Protein AF-A0A0R3QZP6-F1 (afdb_monomer_lite)

Structure (mmCIF, N/CA/C/O backb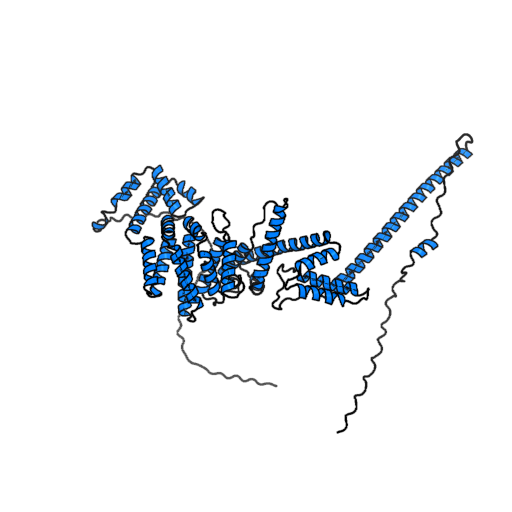one):
data_AF-A0A0R3QZP6-F1
#
_entry.id   AF-A0A0R3QZP6-F1
#
loop_
_atom_site.group_PDB
_atom_site.id
_atom_site.type_symbol
_atom_site.label_atom_id
_atom_site.label_alt_id
_atom_site.label_comp_id
_atom_site.label_asym_id
_atom_site.label_entity_id
_atom_site.label_seq_id
_atom_site.pdbx_PDB_ins_code
_atom_site.Cartn_x
_atom_site.Cartn_y
_atom_site.Cartn_z
_atom_site.occupancy
_atom_site.B_iso_or_equiv
_atom_site.auth_seq_id
_atom_site.auth_comp_id
_atom_site.auth_asym_id
_atom_site.auth_atom_id
_atom_site.pdbx_PDB_model_num
ATOM 1 N N . MET A 1 1 ? 33.557 25.376 50.948 1.00 34.31 1 MET A N 1
ATOM 2 C CA . MET A 1 1 ? 35.032 25.431 51.026 1.00 34.31 1 MET A CA 1
ATOM 3 C C . MET A 1 1 ? 35.586 25.469 49.612 1.00 34.31 1 MET A C 1
ATOM 5 O O . MET A 1 1 ? 35.130 24.710 48.771 1.00 34.31 1 MET A O 1
ATOM 9 N N . PHE A 1 2 ? 36.474 26.428 49.367 1.00 27.20 2 PHE A N 1
ATOM 10 C CA . PHE A 1 2 ? 37.116 26.767 48.096 1.00 27.20 2 PHE A CA 1
ATOM 11 C C . PHE A 1 2 ? 38.020 25.652 47.544 1.00 27.20 2 PHE A C 1
ATOM 13 O O . PHE A 1 2 ? 38.581 24.888 48.324 1.00 27.20 2 PHE A O 1
ATOM 20 N N . GLY A 1 3 ? 38.259 25.637 46.224 1.00 26.80 3 GLY A N 1
ATOM 21 C CA . GLY A 1 3 ? 39.314 24.797 45.644 1.00 26.80 3 GLY A CA 1
ATOM 22 C C . GLY A 1 3 ? 39.452 24.812 44.119 1.00 26.80 3 GLY A C 1
ATOM 23 O O . GLY A 1 3 ? 39.225 23.799 43.473 1.00 26.80 3 GLY A O 1
ATOM 24 N N . SER A 1 4 ? 39.868 25.943 43.546 1.00 28.66 4 SER A N 1
ATOM 25 C CA . SER A 1 4 ? 40.378 26.057 42.170 1.00 28.66 4 SER A CA 1
ATOM 26 C C . SER A 1 4 ? 41.678 25.266 41.957 1.00 28.66 4 SER A C 1
ATOM 28 O O . SER A 1 4 ? 42.548 25.304 42.825 1.00 28.66 4 SER A O 1
ATOM 30 N N . LYS A 1 5 ? 41.907 24.722 40.750 1.00 29.38 5 LYS A N 1
ATOM 31 C CA . LYS A 1 5 ? 43.252 24.659 40.138 1.00 29.38 5 LYS A CA 1
ATOM 32 C C . LYS A 1 5 ? 43.189 24.546 38.608 1.00 29.38 5 LYS A C 1
ATOM 34 O O . LYS A 1 5 ? 42.718 23.564 38.051 1.00 29.38 5 LYS A O 1
ATOM 39 N N . LYS A 1 6 ? 43.700 25.593 37.954 1.00 28.53 6 LYS A N 1
ATOM 40 C CA . LYS A 1 6 ? 44.124 25.641 36.547 1.00 28.53 6 LYS A CA 1
ATOM 41 C C . LYS A 1 6 ? 45.501 24.983 36.420 1.00 28.53 6 LYS A C 1
ATOM 43 O O . LYS A 1 6 ? 46.329 25.202 37.299 1.00 28.53 6 LYS A O 1
ATOM 48 N N . TYR A 1 7 ? 45.791 24.353 35.281 1.00 25.72 7 TYR A N 1
ATOM 49 C CA . TYR A 1 7 ? 47.141 24.345 34.709 1.00 25.72 7 TYR A CA 1
ATOM 50 C C . TYR A 1 7 ? 47.093 24.492 33.182 1.00 25.72 7 TYR A C 1
ATOM 52 O O . TYR A 1 7 ? 46.210 23.967 32.512 1.00 25.72 7 TYR A O 1
ATOM 60 N N . LYS A 1 8 ? 48.041 25.292 32.687 1.00 27.09 8 LYS A N 1
ATOM 61 C CA . LYS A 1 8 ? 48.315 25.720 31.308 1.00 27.09 8 LYS A CA 1
ATOM 62 C C . LYS A 1 8 ? 49.618 25.055 30.832 1.00 27.09 8 LYS A C 1
ATOM 64 O O . LYS A 1 8 ? 50.545 24.950 31.628 1.00 27.09 8 LYS A O 1
ATOM 69 N N . GLY A 1 9 ? 49.727 24.819 29.524 1.00 26.36 9 GLY A N 1
ATOM 70 C CA . GLY A 1 9 ? 50.958 24.821 28.703 1.00 26.36 9 GLY A CA 1
ATOM 71 C C . GLY A 1 9 ? 50.521 24.810 27.225 1.00 26.36 9 GLY A C 1
ATOM 72 O O . GLY A 1 9 ? 49.732 23.941 26.879 1.00 26.36 9 GLY A O 1
ATOM 73 N N . LYS A 1 10 ? 50.668 25.884 26.419 1.00 29.45 10 LYS A N 1
ATOM 74 C CA . LYS A 1 10 ? 51.858 26.405 25.684 1.00 29.45 10 LYS A CA 1
ATOM 75 C C . LYS A 1 10 ? 52.558 25.329 24.844 1.00 29.45 10 LYS A C 1
ATOM 77 O O . LYS A 1 10 ? 52.843 24.278 25.391 1.00 29.45 10 LYS A O 1
ATOM 82 N N . ASP A 1 11 ? 53.029 25.528 23.614 1.00 27.95 11 ASP A N 1
ATOM 83 C CA . ASP A 1 11 ? 52.878 26.488 22.494 1.00 27.95 11 ASP A CA 1
ATOM 84 C C . ASP A 1 11 ? 53.859 25.966 21.408 1.00 27.95 11 ASP A C 1
ATOM 86 O O . ASP A 1 11 ? 54.932 25.495 21.784 1.00 27.95 11 ASP A O 1
ATOM 90 N N . SER A 1 12 ? 53.542 26.063 20.105 1.00 26.70 12 SER A N 1
ATOM 91 C CA . SER A 1 12 ? 54.462 26.292 18.945 1.00 26.70 12 SER A CA 1
ATOM 92 C C . SER A 1 12 ? 53.836 25.787 17.630 1.00 26.70 12 SER A C 1
ATOM 94 O O . SER A 1 12 ? 53.660 24.595 17.430 1.00 26.70 12 SER A O 1
ATOM 96 N N . GLY A 1 13 ? 53.326 26.687 16.779 1.00 25.31 13 GLY A N 1
ATOM 97 C CA . GLY A 1 13 ? 53.945 27.071 15.492 1.00 25.31 13 GLY A CA 1
ATOM 98 C C . GLY A 1 13 ? 53.105 26.477 14.341 1.00 25.31 13 GLY A C 1
ATOM 99 O O . GLY A 1 13 ? 52.677 25.344 14.443 1.00 25.31 13 GLY A O 1
ATOM 100 N N . SER A 1 14 ? 52.735 27.130 13.241 1.00 25.39 14 SER A N 1
ATOM 101 C CA . SER A 1 14 ? 53.281 28.276 12.526 1.00 25.39 14 SER A CA 1
ATOM 102 C C . SER A 1 14 ? 52.168 28.906 11.666 1.00 25.39 14 SER A C 1
ATOM 104 O O . SER A 1 14 ? 51.394 28.202 11.021 1.00 25.39 14 SER A O 1
ATOM 106 N N . LEU A 1 15 ? 52.099 30.237 11.662 1.00 23.59 15 LEU A N 1
ATOM 107 C CA . LEU A 1 15 ? 51.257 31.060 10.794 1.00 23.59 15 LEU A CA 1
ATOM 108 C C . LEU A 1 15 ? 52.007 31.369 9.492 1.00 23.59 15 LEU A C 1
ATOM 110 O O . LEU A 1 15 ? 53.094 31.942 9.541 1.00 23.59 15 LEU A O 1
ATOM 114 N N . ARG A 1 16 ? 51.368 31.154 8.337 1.00 25.64 16 ARG A N 1
ATOM 115 C CA . ARG A 1 16 ? 51.497 32.073 7.195 1.00 25.64 16 ARG A CA 1
ATOM 116 C C . ARG A 1 16 ? 50.142 32.316 6.534 1.00 25.64 16 ARG A C 1
ATOM 118 O O . ARG A 1 16 ? 49.477 31.410 6.053 1.00 25.64 16 ARG A O 1
ATOM 125 N N . SER A 1 17 ? 49.785 33.593 6.580 1.00 23.53 17 SER A N 1
ATOM 126 C CA . SER A 1 17 ? 48.651 34.282 5.973 1.00 23.53 17 SER A CA 1
ATOM 127 C C . SER A 1 17 ? 48.695 34.229 4.444 1.00 23.53 17 SER A C 1
ATOM 129 O O . SER A 1 17 ? 49.782 34.396 3.901 1.00 23.53 17 SER A O 1
ATOM 131 N N . PHE A 1 18 ? 47.533 34.205 3.786 1.00 22.91 18 PHE A N 1
ATOM 132 C CA . PHE A 1 18 ? 47.163 35.228 2.796 1.00 22.91 18 PHE A CA 1
ATOM 133 C C . PHE A 1 18 ? 45.639 35.446 2.829 1.00 22.91 18 PHE A C 1
ATOM 135 O O . PHE A 1 18 ? 44.864 34.518 3.051 1.00 22.91 18 PHE A O 1
ATOM 142 N N . ARG A 1 19 ? 45.253 36.719 2.732 1.00 27.17 19 ARG A N 1
ATOM 143 C CA . ARG A 1 19 ? 43.917 37.304 2.951 1.00 27.17 19 ARG A CA 1
ATOM 144 C C . ARG A 1 19 ? 43.251 37.621 1.578 1.00 27.17 19 ARG A C 1
ATOM 146 O O . ARG A 1 19 ? 43.850 37.280 0.565 1.00 27.17 19 ARG A O 1
ATOM 153 N N . PRO A 1 20 ? 42.035 38.202 1.509 1.00 35.03 20 PRO A N 1
ATOM 154 C CA . PRO A 1 20 ? 40.915 37.673 0.727 1.00 35.03 20 PRO A CA 1
ATOM 155 C C . PRO A 1 20 ? 40.460 38.628 -0.392 1.00 35.03 20 PRO A C 1
ATOM 157 O O . PRO A 1 20 ? 40.911 39.767 -0.444 1.00 35.03 20 PRO A O 1
ATOM 160 N N . GLU A 1 21 ? 39.477 38.230 -1.201 1.00 23.48 21 GLU A N 1
ATOM 161 C CA . GLU A 1 21 ? 38.622 39.217 -1.866 1.00 23.48 21 GLU A CA 1
ATOM 162 C C . GLU A 1 21 ? 37.167 38.746 -2.022 1.00 23.48 21 GLU A C 1
ATOM 164 O O . GLU A 1 21 ? 36.876 37.588 -2.315 1.00 23.48 21 GLU A O 1
ATOM 169 N N . ASN A 1 22 ? 36.292 39.709 -1.720 1.00 25.53 22 ASN A N 1
ATOM 170 C CA . ASN A 1 22 ? 34.833 39.808 -1.814 1.00 25.53 22 ASN A CA 1
ATOM 171 C C . ASN A 1 22 ? 34.239 39.142 -3.076 1.00 25.53 22 ASN A C 1
ATOM 173 O O . ASN A 1 22 ? 34.867 39.133 -4.122 1.00 25.53 22 ASN A O 1
ATOM 177 N N . GLY A 1 23 ? 33.026 38.591 -3.115 1.00 24.03 23 GLY A N 1
ATOM 178 C CA . GLY A 1 23 ? 31.802 38.919 -2.392 1.00 24.03 23 GLY A CA 1
ATOM 179 C C . GLY A 1 23 ? 30.775 39.472 -3.387 1.00 24.03 23 GLY A C 1
ATOM 180 O O . GLY A 1 23 ? 30.945 40.593 -3.838 1.00 24.03 23 GLY A O 1
ATOM 181 N N . HIS A 1 24 ? 29.728 38.703 -3.717 1.00 24.88 24 HIS A N 1
ATOM 182 C CA . HIS A 1 24 ? 28.367 39.206 -3.961 1.00 24.88 24 HIS A CA 1
ATOM 183 C C . HIS A 1 24 ? 27.323 38.077 -4.014 1.00 24.88 24 HIS A C 1
ATOM 185 O O . HIS A 1 24 ? 27.633 36.905 -4.197 1.00 24.88 24 HIS A O 1
ATOM 191 N N . HIS A 1 25 ? 26.092 38.478 -3.712 1.00 24.86 25 HIS A N 1
ATOM 192 C CA . HIS A 1 25 ? 24.960 37.727 -3.175 1.00 24.86 25 HIS A CA 1
ATOM 193 C C . HIS A 1 25 ? 23.860 37.439 -4.223 1.00 24.86 25 HIS A C 1
ATOM 195 O O . HIS A 1 25 ? 23.794 38.112 -5.244 1.00 24.86 25 HIS A O 1
ATOM 201 N N . HIS A 1 26 ? 22.934 36.551 -3.815 1.00 24.72 26 HIS A N 1
ATOM 202 C CA . HIS A 1 26 ? 21.537 36.316 -4.260 1.00 24.72 26 HIS A CA 1
ATOM 203 C C . HIS A 1 26 ? 21.302 35.254 -5.353 1.00 24.72 26 HIS A C 1
ATOM 205 O O . HIS A 1 26 ? 21.914 35.288 -6.408 1.00 24.72 26 HIS A O 1
ATOM 211 N N . HIS A 1 27 ? 20.605 34.140 -5.068 1.00 23.78 27 HIS A N 1
ATOM 212 C CA . HIS A 1 27 ? 19.175 33.873 -4.755 1.00 23.78 27 HIS A CA 1
ATOM 213 C C . HIS A 1 27 ? 18.278 33.671 -5.998 1.00 23.78 27 HIS A C 1
ATOM 215 O O . HIS A 1 27 ? 18.070 34.588 -6.777 1.00 23.78 27 HIS A O 1
ATOM 221 N N . HIS A 1 28 ? 17.774 32.431 -6.110 1.00 24.98 28 HIS A N 1
ATOM 222 C CA . HIS A 1 28 ? 16.542 31.913 -6.737 1.00 24.98 28 HIS A CA 1
ATOM 223 C C . HIS A 1 28 ? 15.788 32.747 -7.798 1.00 24.98 28 HIS A C 1
ATOM 225 O O . HIS A 1 28 ? 15.274 33.811 -7.485 1.00 24.98 28 HIS A O 1
ATOM 231 N N . HIS A 1 29 ? 15.497 32.153 -8.968 1.00 22.78 29 HIS A N 1
ATOM 232 C CA . HIS A 1 29 ? 14.173 31.583 -9.312 1.00 22.78 29 HIS A CA 1
ATOM 233 C C . HIS A 1 29 ? 14.114 31.052 -10.764 1.00 22.78 29 HIS A C 1
ATOM 235 O O . HIS A 1 29 ? 14.872 31.464 -11.633 1.00 22.78 29 HIS A O 1
ATOM 241 N N . HIS A 1 30 ? 13.200 30.096 -10.967 1.00 28.44 30 HIS A N 1
ATOM 242 C CA . HIS A 1 30 ? 12.706 29.509 -12.222 1.00 28.44 30 HIS A CA 1
ATOM 243 C C . HIS A 1 30 ? 12.604 30.473 -13.421 1.00 28.44 30 HIS A C 1
ATOM 245 O O . HIS A 1 30 ? 12.300 31.641 -13.221 1.00 28.44 30 HIS A O 1
ATOM 251 N N . VAL A 1 31 ? 12.677 29.933 -14.651 1.00 23.27 31 VAL A N 1
ATOM 252 C CA . VAL A 1 31 ? 11.613 30.004 -15.688 1.00 23.27 31 VAL A CA 1
ATOM 253 C C . VAL A 1 31 ? 12.117 29.427 -17.028 1.00 23.27 31 VAL A C 1
ATOM 255 O O . VAL A 1 31 ? 13.236 29.673 -17.466 1.00 23.27 31 VAL A O 1
ATOM 258 N N . PHE A 1 32 ? 11.260 28.620 -17.657 1.00 27.39 32 PHE A N 1
ATOM 259 C CA . PHE A 1 32 ? 11.321 28.198 -19.058 1.00 27.39 32 PHE A CA 1
ATOM 260 C C . PHE A 1 32 ? 11.543 29.392 -20.002 1.00 27.39 32 PHE A C 1
ATOM 262 O O . PHE A 1 32 ? 10.737 30.314 -19.976 1.00 27.39 32 PHE A O 1
ATOM 269 N N . SER A 1 33 ? 12.520 29.339 -20.915 1.00 22.59 33 SER A N 1
ATOM 270 C CA . SER A 1 33 ? 12.425 30.111 -22.165 1.00 22.59 33 SER A CA 1
ATOM 271 C C . SER A 1 33 ? 13.360 29.606 -23.271 1.00 22.59 33 SER A C 1
ATOM 273 O O . SER A 1 33 ? 14.573 29.542 -23.103 1.00 22.59 33 SER A O 1
ATOM 275 N N . SER A 1 34 ? 12.743 29.302 -24.418 1.00 26.28 34 SER A N 1
ATOM 276 C CA . SER A 1 34 ? 13.192 29.594 -25.791 1.00 26.28 34 SER A CA 1
ATOM 277 C C . SER A 1 34 ? 14.659 29.327 -26.178 1.00 26.28 34 SER A C 1
ATOM 279 O O . SER A 1 34 ? 15.525 30.187 -26.012 1.00 26.28 34 SER A O 1
ATOM 281 N N . LEU A 1 35 ? 14.910 28.215 -26.874 1.00 24.52 35 LEU A N 1
ATOM 282 C CA . LEU A 1 35 ? 16.064 28.113 -27.773 1.00 24.52 35 LEU A CA 1
ATOM 283 C C . LEU A 1 35 ? 15.720 28.820 -29.091 1.00 24.52 35 LEU A C 1
ATOM 285 O O . LEU A 1 35 ? 15.067 28.260 -29.966 1.00 24.52 35 LEU A O 1
ATOM 289 N N . SER A 1 36 ? 16.136 30.083 -29.182 1.00 24.03 36 SER A N 1
ATOM 290 C CA . SER A 1 36 ? 16.210 30.840 -30.430 1.00 24.03 36 SER A CA 1
ATOM 291 C C . SER A 1 36 ? 17.465 30.416 -31.194 1.00 24.03 36 SER A C 1
ATOM 293 O O . SER A 1 36 ? 18.559 30.357 -30.627 1.00 24.03 36 SER A O 1
ATOM 295 N N . ILE A 1 37 ? 17.292 30.095 -32.474 1.00 27.80 37 ILE A N 1
ATOM 296 C CA . ILE A 1 37 ? 18.350 29.698 -33.402 1.00 27.80 37 ILE A CA 1
ATOM 297 C C . ILE A 1 37 ? 19.259 30.910 -33.639 1.00 27.80 37 ILE A C 1
ATOM 299 O O . ILE A 1 37 ? 18.845 31.896 -34.246 1.00 27.80 37 ILE A O 1
ATOM 303 N N . ARG A 1 38 ? 20.514 30.837 -33.181 1.00 26.84 38 ARG A N 1
ATOM 304 C CA . ARG A 1 38 ? 21.598 31.688 -33.687 1.00 26.84 38 ARG A CA 1
ATOM 305 C C . ARG A 1 38 ? 22.458 30.871 -34.643 1.00 26.84 38 ARG A C 1
ATOM 307 O O . ARG A 1 38 ? 23.078 29.886 -34.254 1.00 26.84 38 ARG A O 1
ATOM 314 N N . SER A 1 39 ? 22.450 31.324 -35.889 1.00 32.28 39 SER A N 1
ATOM 315 C CA . SER A 1 39 ? 23.326 30.959 -36.998 1.00 32.28 39 SER A CA 1
ATOM 316 C C . SER A 1 39 ? 24.803 30.886 -36.591 1.00 32.28 39 SER A C 1
ATOM 318 O O . SER A 1 39 ? 25.340 31.850 -36.042 1.00 32.28 39 SER A O 1
ATOM 320 N N . LEU A 1 40 ? 25.456 29.772 -36.926 1.00 25.16 40 LEU A N 1
ATOM 321 C CA . LEU A 1 40 ? 26.912 29.616 -36.951 1.00 25.16 40 LEU A CA 1
ATOM 322 C C . LEU A 1 40 ? 27.367 29.309 -38.393 1.00 25.16 40 LEU A C 1
ATOM 324 O O . LEU A 1 40 ? 26.567 28.788 -39.169 1.00 25.16 40 LEU A O 1
ATOM 328 N N . PRO A 1 41 ? 28.599 29.707 -38.759 1.00 27.20 41 PRO A N 1
ATOM 329 C CA . PRO A 1 41 ? 28.989 30.010 -40.133 1.00 27.20 41 PRO A CA 1
ATOM 330 C C . PRO A 1 41 ? 29.318 28.769 -40.965 1.00 27.20 41 PRO A C 1
ATOM 332 O O . PRO A 1 41 ? 29.798 27.763 -40.445 1.00 27.20 41 PRO A O 1
ATOM 335 N N . GLU A 1 42 ? 29.091 28.894 -42.272 1.00 32.34 42 GLU A N 1
ATOM 336 C CA . GLU A 1 42 ? 29.513 27.951 -43.305 1.00 32.34 42 GLU A CA 1
ATOM 337 C C . GLU A 1 42 ? 31.039 27.773 -43.276 1.00 32.34 42 GLU A C 1
ATOM 339 O O . GLU A 1 42 ? 31.796 28.729 -43.445 1.00 32.34 42 GLU A O 1
ATOM 344 N N . THR A 1 43 ? 31.494 26.538 -43.066 1.00 27.45 43 THR A N 1
ATOM 345 C CA . THR A 1 43 ? 32.868 26.118 -43.343 1.00 27.45 43 THR A CA 1
ATOM 346 C C . THR A 1 43 ? 32.855 24.997 -44.376 1.00 27.45 43 THR A C 1
ATOM 348 O O . THR A 1 43 ? 32.311 23.913 -44.153 1.00 27.45 43 THR A O 1
ATOM 351 N N . ASP A 1 44 ? 33.464 25.293 -45.524 1.00 28.95 44 ASP A N 1
ATOM 352 C CA . ASP A 1 44 ? 33.684 24.386 -46.647 1.00 28.95 44 ASP A CA 1
ATOM 353 C C . ASP A 1 44 ? 34.322 23.064 -46.197 1.00 28.95 44 ASP A C 1
ATOM 355 O O . ASP A 1 44 ? 35.415 23.029 -45.630 1.00 28.95 44 ASP A O 1
ATOM 359 N N . CYS A 1 45 ? 33.644 21.953 -46.488 1.00 28.69 45 CYS A N 1
ATOM 360 C CA . CYS A 1 45 ? 34.120 20.596 -46.225 1.00 28.69 45 CYS A CA 1
ATOM 361 C C . CYS A 1 45 ? 34.476 19.881 -47.535 1.00 28.69 45 CYS A C 1
ATOM 363 O O . CYS A 1 45 ? 33.783 18.962 -47.973 1.00 28.69 45 CYS A O 1
ATOM 365 N N . THR A 1 46 ? 35.592 20.258 -48.156 1.00 33.75 46 THR A N 1
ATOM 366 C CA . THR A 1 46 ? 36.263 19.422 -49.161 1.00 33.75 46 THR A CA 1
ATOM 367 C C . THR A 1 46 ? 37.405 18.649 -48.509 1.00 33.75 46 THR A C 1
ATOM 369 O O . THR A 1 46 ? 38.516 19.163 -48.425 1.00 33.75 46 THR A O 1
ATOM 372 N N . SER A 1 47 ? 37.110 17.432 -48.027 1.00 37.50 47 SER A N 1
ATOM 373 C CA . SER A 1 47 ? 37.976 16.226 -47.997 1.00 37.50 47 SER A CA 1
ATOM 374 C C . SER A 1 47 ? 37.686 15.321 -46.785 1.00 37.50 47 SER A C 1
ATOM 376 O O . SER A 1 47 ? 38.200 15.510 -45.689 1.00 37.50 47 SER A O 1
ATOM 378 N N . LEU A 1 48 ? 36.875 14.282 -46.999 1.00 32.41 48 LEU A N 1
ATOM 379 C CA . LEU A 1 48 ? 36.780 13.096 -46.137 1.00 32.41 48 LEU A CA 1
ATOM 380 C C . LEU A 1 48 ? 36.775 11.848 -47.045 1.00 32.41 48 LEU A C 1
ATOM 382 O O . LEU A 1 48 ? 36.258 11.934 -48.163 1.00 32.41 48 LEU A O 1
ATOM 386 N N . PRO A 1 49 ? 37.367 10.718 -46.611 1.00 31.12 49 PRO A N 1
ATOM 387 C CA . PRO A 1 49 ? 37.656 9.568 -47.469 1.00 31.12 49 PRO A CA 1
ATOM 388 C C . PRO A 1 49 ? 36.389 8.890 -48.020 1.00 31.12 49 PRO A C 1
ATOM 390 O O . PRO A 1 49 ? 35.382 8.727 -47.329 1.00 31.12 49 PRO A O 1
ATOM 393 N N . GLU A 1 50 ? 36.466 8.483 -49.290 1.00 36.06 50 GLU A N 1
ATOM 394 C CA . GLU A 1 50 ? 35.349 8.118 -50.179 1.00 36.06 50 GLU A CA 1
ATOM 395 C C . GLU A 1 50 ? 34.582 6.833 -49.817 1.00 36.06 50 GLU A C 1
ATOM 397 O O . GLU A 1 50 ? 33.536 6.558 -50.399 1.00 36.06 50 GLU A O 1
ATOM 402 N N . THR A 1 51 ? 35.008 6.064 -48.815 1.00 36.41 51 THR A N 1
ATOM 403 C CA . THR A 1 51 ? 34.347 4.800 -48.440 1.00 36.41 51 THR A CA 1
ATOM 404 C C . THR A 1 51 ? 33.134 4.954 -47.515 1.00 36.41 51 THR A C 1
ATOM 406 O O . THR A 1 51 ? 32.358 4.013 -47.395 1.00 36.41 51 THR A O 1
ATOM 409 N N . SER A 1 52 ? 32.900 6.129 -46.916 1.00 36.66 52 SER A N 1
ATOM 410 C CA . SER A 1 52 ? 31.702 6.394 -46.085 1.00 36.66 52 SER A CA 1
ATOM 411 C C . SER A 1 52 ? 30.554 7.072 -46.860 1.00 36.66 52 SER A C 1
ATOM 413 O O . SER A 1 52 ? 29.423 7.159 -46.384 1.00 36.66 52 SER A O 1
ATOM 415 N N . ARG A 1 53 ? 30.817 7.542 -48.089 1.00 32.75 53 ARG A N 1
ATOM 416 C CA . ARG A 1 53 ? 29.854 8.304 -48.905 1.00 32.75 53 ARG A CA 1
ATOM 417 C C . ARG A 1 53 ? 28.861 7.416 -49.667 1.00 32.75 53 ARG A C 1
ATOM 419 O O . ARG A 1 53 ? 27.750 7.853 -49.937 1.00 32.75 53 ARG A O 1
ATOM 426 N N . ALA A 1 54 ? 29.209 6.160 -49.948 1.00 35.38 54 ALA A N 1
ATOM 427 C CA . ALA A 1 54 ? 28.377 5.262 -50.759 1.00 35.38 54 ALA A CA 1
ATOM 428 C C . ALA A 1 54 ? 27.085 4.778 -50.060 1.00 35.38 54 ALA A C 1
ATOM 430 O O . ALA A 1 54 ? 26.141 4.378 -50.734 1.00 35.38 54 ALA A O 1
ATOM 431 N N . VAL A 1 55 ? 27.002 4.859 -48.725 1.00 45.06 55 VAL A N 1
ATOM 432 C CA . VAL A 1 55 ? 25.778 4.538 -47.955 1.00 45.06 55 VAL A CA 1
ATOM 433 C C . VAL A 1 55 ? 24.931 5.799 -47.687 1.00 45.06 55 VAL A C 1
ATOM 435 O O . VAL A 1 55 ? 23.799 5.705 -47.217 1.00 45.06 55 VAL A O 1
ATOM 438 N N . MET A 1 56 ? 25.445 7.001 -47.995 1.00 42.47 56 MET A N 1
ATOM 439 C CA . MET A 1 56 ? 24.780 8.273 -47.672 1.00 42.47 56 MET A CA 1
ATOM 440 C C . MET A 1 56 ? 23.581 8.615 -48.569 1.00 42.47 56 MET A C 1
ATOM 442 O O . MET A 1 56 ? 22.720 9.379 -48.136 1.00 42.47 56 MET A O 1
ATOM 446 N N . GLU A 1 57 ? 23.497 8.080 -49.786 1.00 44.62 57 GLU A N 1
ATOM 447 C CA . GLU A 1 57 ? 22.519 8.544 -50.781 1.00 44.62 57 GLU A CA 1
ATOM 448 C C . GLU A 1 57 ? 21.178 7.787 -50.857 1.00 44.62 57 GLU A C 1
ATOM 450 O O . GLU A 1 57 ? 20.185 8.436 -51.140 1.00 44.62 57 GLU A O 1
ATOM 455 N N . PRO A 1 58 ? 21.007 6.489 -50.565 1.00 49.03 58 PRO A N 1
ATOM 456 C CA . PRO A 1 58 ? 19.717 5.844 -50.860 1.00 49.03 58 PRO A CA 1
ATOM 457 C C . PRO A 1 58 ? 18.526 6.409 -50.050 1.00 49.03 58 PRO A C 1
ATOM 459 O O . PRO A 1 58 ? 17.479 6.735 -50.609 1.00 49.03 58 PRO A O 1
ATOM 462 N N . ASN A 1 59 ? 18.702 6.623 -48.740 1.00 52.31 59 ASN A N 1
ATOM 463 C CA . ASN A 1 59 ? 17.590 6.937 -47.825 1.00 52.31 59 ASN A CA 1
ATOM 464 C C . ASN A 1 59 ? 17.171 8.414 -47.815 1.00 52.31 59 ASN A C 1
ATOM 466 O O . ASN A 1 59 ? 15.995 8.725 -47.628 1.00 52.31 59 ASN A O 1
ATOM 470 N N . TYR A 1 60 ? 18.114 9.339 -48.029 1.00 51.62 60 TYR A N 1
ATOM 471 C CA . TYR A 1 60 ? 17.777 10.761 -48.169 1.00 51.62 60 TYR A CA 1
ATOM 472 C C . TYR A 1 60 ? 16.895 10.984 -49.408 1.00 51.62 60 TYR A C 1
ATOM 474 O O . TYR A 1 60 ? 15.946 11.767 -49.372 1.00 51.62 60 TYR A O 1
ATOM 482 N N . TYR A 1 61 ? 17.152 10.227 -50.478 1.00 52.56 61 TYR A N 1
ATOM 483 C CA . TYR A 1 61 ? 16.390 10.309 -51.717 1.00 52.56 61 TYR A CA 1
ATOM 484 C C . TYR A 1 61 ? 15.040 9.573 -51.630 1.00 52.56 61 TYR A C 1
ATOM 486 O O . TYR A 1 61 ? 14.089 10.008 -52.275 1.00 52.56 61 TYR A O 1
ATOM 494 N N . GLU A 1 62 ? 14.896 8.524 -50.812 1.00 61.66 62 GLU A N 1
ATOM 495 C CA . GLU A 1 62 ? 13.599 7.863 -50.578 1.00 61.66 62 GLU A CA 1
ATOM 496 C C . GLU A 1 62 ? 12.622 8.721 -49.762 1.00 61.66 62 GLU A C 1
ATOM 498 O O . GLU A 1 62 ? 11.456 8.837 -50.140 1.00 61.66 62 GLU A O 1
ATOM 503 N N . VAL A 1 63 ? 13.077 9.387 -48.693 1.00 66.38 63 VAL A N 1
ATOM 504 C CA . VAL A 1 63 ? 12.204 10.258 -47.875 1.00 66.38 63 VAL A CA 1
ATOM 505 C C . VAL A 1 63 ? 11.836 11.546 -48.615 1.00 66.38 63 VAL A C 1
ATOM 507 O O . VAL A 1 63 ? 10.699 12.009 -48.521 1.00 66.38 63 VAL A O 1
ATOM 510 N N . ASN A 1 64 ? 12.746 12.105 -49.417 1.00 67.00 64 ASN A N 1
ATOM 511 C CA . ASN A 1 64 ? 12.442 13.266 -50.261 1.00 67.00 64 ASN A CA 1
ATOM 512 C C . ASN A 1 64 ? 11.493 12.943 -51.425 1.00 67.00 64 ASN A C 1
ATOM 514 O O . ASN A 1 64 ? 10.859 13.849 -51.959 1.00 67.00 64 ASN A O 1
ATOM 518 N N . ARG A 1 65 ? 11.348 11.664 -51.799 1.00 74.88 65 ARG A N 1
ATOM 519 C CA . ARG A 1 65 ? 10.356 11.201 -52.785 1.00 74.88 65 ARG A CA 1
ATOM 520 C C . ARG A 1 65 ? 8.957 10.994 -52.203 1.00 74.88 65 ARG A C 1
ATOM 522 O O . ARG A 1 65 ? 8.012 10.855 -52.975 1.00 74.88 65 ARG A O 1
ATOM 529 N N . MET A 1 66 ? 8.810 10.967 -50.878 1.00 82.12 66 MET A N 1
ATOM 530 C CA . MET A 1 66 ? 7.504 10.833 -50.231 1.00 82.12 66 MET A CA 1
ATOM 531 C C . MET A 1 66 ? 6.678 12.109 -50.418 1.00 82.12 66 MET A C 1
ATOM 533 O O . MET A 1 66 ? 7.201 13.217 -50.268 1.00 82.12 66 MET A O 1
ATOM 537 N N . ASN A 1 67 ? 5.381 11.974 -50.694 1.00 86.38 67 ASN A N 1
ATOM 538 C CA . ASN A 1 67 ? 4.463 13.113 -50.630 1.00 86.38 67 ASN A CA 1
ATOM 539 C C . ASN A 1 67 ? 4.199 13.524 -49.165 1.00 86.38 67 ASN A C 1
ATOM 541 O O . ASN A 1 67 ? 4.580 12.816 -48.229 1.00 86.38 67 ASN A O 1
ATOM 545 N N . ASP A 1 68 ? 3.578 14.683 -48.948 1.00 85.25 68 ASP A N 1
ATOM 546 C CA . ASP A 1 68 ? 3.381 15.219 -47.594 1.00 85.25 68 ASP A CA 1
ATOM 547 C C . ASP A 1 68 ? 2.520 14.303 -46.710 1.00 85.25 68 ASP A C 1
ATOM 549 O O . ASP A 1 68 ? 2.806 14.153 -45.521 1.00 85.25 68 ASP A O 1
ATOM 553 N N . ASP A 1 69 ? 1.536 13.608 -47.286 1.00 85.69 69 ASP A N 1
ATOM 554 C CA . ASP A 1 69 ? 0.711 12.631 -46.567 1.00 85.69 69 ASP A CA 1
ATOM 555 C C . ASP A 1 69 ? 1.519 11.403 -46.123 1.00 85.69 69 ASP A C 1
ATOM 557 O O . ASP A 1 69 ? 1.390 10.944 -44.987 1.00 85.69 69 ASP A O 1
ATOM 561 N N . GLN A 1 70 ? 2.403 10.891 -46.982 1.00 86.88 70 GLN A N 1
ATOM 562 C CA . GLN A 1 70 ? 3.305 9.778 -46.675 1.00 86.88 70 GLN A CA 1
ATOM 563 C C . GLN A 1 70 ? 4.326 10.163 -45.603 1.00 86.88 70 GLN A C 1
ATOM 565 O O . GLN A 1 70 ? 4.589 9.366 -44.702 1.00 86.88 70 GLN A O 1
ATOM 570 N N . VAL A 1 71 ? 4.863 11.386 -45.651 1.00 85.94 71 VAL A N 1
ATOM 571 C CA . VAL A 1 71 ? 5.744 11.901 -44.594 1.00 85.94 71 VAL A CA 1
ATOM 572 C C . VAL A 1 71 ? 4.986 12.043 -43.287 1.00 85.94 71 VAL A C 1
ATOM 574 O O . VAL A 1 71 ? 5.494 11.613 -42.258 1.00 85.94 71 VAL A O 1
ATOM 577 N N . ASN A 1 72 ? 3.773 12.598 -43.304 1.00 87.81 72 ASN A N 1
ATOM 578 C CA . ASN A 1 72 ? 2.948 12.713 -42.104 1.00 87.81 72 ASN A CA 1
ATOM 579 C C . ASN A 1 72 ? 2.599 11.334 -41.523 1.00 87.81 72 ASN A C 1
ATOM 581 O O . ASN A 1 72 ? 2.642 11.171 -40.306 1.00 87.81 72 ASN A O 1
ATOM 585 N N . ALA A 1 73 ? 2.333 10.327 -42.359 1.00 86.75 73 ALA A N 1
ATOM 586 C CA . ALA A 1 73 ? 2.105 8.952 -41.917 1.00 86.75 73 ALA A CA 1
ATOM 587 C C . ALA A 1 73 ? 3.371 8.315 -41.313 1.00 86.75 73 ALA A C 1
ATOM 589 O O . ALA A 1 73 ? 3.317 7.755 -40.217 1.00 86.75 73 ALA A O 1
ATOM 590 N N . ALA A 1 74 ? 4.525 8.445 -41.976 1.00 84.69 74 ALA A N 1
ATOM 591 C CA . ALA A 1 74 ? 5.808 7.953 -41.469 1.00 84.69 74 ALA A CA 1
ATOM 592 C C . ALA A 1 74 ? 6.235 8.678 -40.182 1.00 84.69 74 ALA A C 1
ATOM 594 O O . ALA A 1 74 ? 6.792 8.072 -39.267 1.00 84.69 74 ALA A O 1
ATOM 595 N N . PHE A 1 75 ? 5.935 9.972 -40.087 1.00 87.88 75 PHE A N 1
ATOM 596 C CA . PHE A 1 75 ? 6.165 10.784 -38.903 1.00 87.88 75 PHE A CA 1
ATOM 597 C C . PHE A 1 75 ? 5.225 10.389 -37.757 1.00 87.88 75 PHE A C 1
ATOM 599 O O . PHE A 1 75 ? 5.681 10.233 -36.628 1.00 87.88 75 PHE A O 1
ATOM 606 N N . ALA A 1 76 ? 3.942 10.134 -38.034 1.00 85.56 76 ALA A N 1
ATOM 607 C CA . ALA A 1 76 ? 3.001 9.600 -37.051 1.00 85.56 76 ALA A CA 1
ATOM 608 C C . ALA A 1 76 ? 3.492 8.265 -36.477 1.00 85.56 76 ALA A C 1
ATOM 610 O O . ALA A 1 76 ? 3.469 8.066 -35.262 1.00 85.56 76 ALA A O 1
ATOM 611 N N . GLU A 1 77 ? 3.970 7.364 -37.338 1.00 85.88 77 GLU A N 1
ATOM 612 C CA . GLU A 1 77 ? 4.529 6.084 -36.907 1.00 85.88 77 GLU A CA 1
ATOM 613 C C . GLU A 1 77 ? 5.810 6.279 -36.087 1.00 85.88 77 GLU A C 1
ATOM 615 O O . GLU A 1 77 ? 5.954 5.691 -35.019 1.00 85.88 77 GLU A O 1
ATOM 620 N N . LEU A 1 78 ? 6.699 7.190 -36.495 1.00 86.56 78 LEU A N 1
ATOM 621 C CA . LEU A 1 78 ? 7.874 7.561 -35.706 1.00 86.56 78 LEU A CA 1
ATOM 622 C C . LEU A 1 78 ? 7.497 8.036 -34.295 1.00 86.56 78 LEU A C 1
ATOM 624 O O . LEU A 1 78 ? 8.088 7.577 -33.319 1.00 86.56 78 LEU A O 1
ATOM 628 N N . LEU A 1 79 ? 6.516 8.930 -34.166 1.00 85.94 79 LEU A N 1
ATOM 629 C CA . LEU A 1 79 ? 6.079 9.439 -32.864 1.00 85.94 79 LEU A CA 1
ATOM 630 C C . LEU A 1 79 ? 5.526 8.321 -31.967 1.00 85.94 79 LEU A C 1
ATOM 632 O O . LEU A 1 79 ? 5.850 8.283 -30.776 1.00 85.94 79 LEU A O 1
ATOM 636 N N . LYS A 1 80 ? 4.758 7.378 -32.534 1.00 84.12 80 LYS A N 1
ATOM 637 C CA . LYS A 1 80 ? 4.298 6.179 -31.810 1.00 84.12 80 LYS A CA 1
ATOM 638 C C . LYS A 1 80 ? 5.475 5.326 -31.343 1.00 84.12 80 LYS A C 1
ATOM 640 O O . LYS A 1 80 ? 5.525 4.937 -30.178 1.00 84.12 80 LYS A O 1
ATOM 645 N N . GLN A 1 81 ? 6.454 5.099 -32.217 1.00 83.06 81 GLN A N 1
ATOM 646 C CA . GLN A 1 81 ? 7.671 4.343 -31.910 1.00 83.06 81 GLN A CA 1
ATOM 647 C C . GLN A 1 81 ? 8.561 5.023 -30.861 1.00 83.06 81 GLN A C 1
ATOM 649 O O . GLN A 1 81 ? 9.331 4.345 -30.184 1.00 83.06 81 GLN A O 1
ATOM 654 N N . MET A 1 82 ? 8.445 6.341 -30.689 1.00 81.25 82 MET A N 1
ATOM 655 C CA . MET A 1 82 ? 9.103 7.117 -29.628 1.00 81.25 82 MET A CA 1
ATOM 656 C C . MET A 1 82 ? 8.279 7.196 -28.333 1.00 81.25 82 MET A C 1
ATOM 658 O O . MET A 1 82 ? 8.647 7.933 -27.420 1.00 81.25 82 MET A O 1
ATOM 662 N N . ASN A 1 83 ? 7.171 6.451 -28.233 1.00 82.62 83 ASN A N 1
ATOM 663 C CA . ASN A 1 83 ? 6.275 6.438 -27.075 1.00 82.62 83 ASN A CA 1
ATOM 664 C C . ASN A 1 83 ? 5.686 7.827 -26.733 1.00 82.62 83 ASN A C 1
ATOM 666 O O . ASN A 1 83 ? 5.425 8.134 -25.568 1.00 82.62 83 ASN A O 1
ATOM 670 N N . ILE A 1 84 ? 5.471 8.681 -27.742 1.00 81.94 84 ILE A N 1
ATOM 671 C CA . ILE A 1 84 ? 4.807 9.981 -27.580 1.00 81.94 84 ILE A CA 1
ATOM 672 C C . ILE A 1 84 ? 3.296 9.784 -27.739 1.00 81.94 84 ILE A C 1
ATOM 674 O O . ILE A 1 84 ? 2.841 9.244 -28.746 1.00 81.94 84 ILE A O 1
ATOM 678 N N . LYS A 1 85 ? 2.517 10.225 -26.744 1.00 80.81 85 LYS A N 1
ATOM 679 C CA . LYS A 1 85 ? 1.061 10.023 -26.669 1.00 80.81 85 LYS A CA 1
ATOM 680 C C . LYS A 1 85 ? 0.283 11.343 -26.565 1.00 80.81 85 LYS A C 1
ATOM 682 O O . LYS A 1 85 ? 0.859 12.410 -26.334 1.00 80.81 85 LYS A O 1
ATOM 687 N N . ASP A 1 86 ? -1.030 11.232 -26.752 1.00 82.56 86 ASP A N 1
ATOM 688 C CA . ASP A 1 86 ? -2.054 12.230 -26.423 1.00 82.56 86 ASP A CA 1
ATOM 689 C C . ASP A 1 86 ? -1.842 13.617 -27.051 1.00 82.56 86 ASP A C 1
ATOM 691 O O . ASP A 1 86 ? -1.651 13.752 -28.261 1.00 82.56 86 ASP A O 1
ATOM 695 N N . GLU A 1 87 ? -1.920 14.670 -26.240 1.00 83.12 87 GLU A N 1
ATOM 696 C CA . GLU A 1 87 ? -1.868 16.064 -26.675 1.00 83.12 87 GLU A CA 1
ATOM 697 C C . GLU A 1 87 ? -0.538 16.412 -27.345 1.00 83.12 87 GLU A C 1
ATOM 699 O O . GLU A 1 87 ? -0.525 17.078 -28.376 1.00 83.12 87 GLU A O 1
ATOM 704 N N . LYS A 1 88 ? 0.582 15.879 -26.838 1.00 84.62 88 LYS A N 1
ATOM 705 C CA . LYS A 1 88 ? 1.901 16.066 -27.462 1.00 84.62 88 LYS A CA 1
ATOM 706 C C . LYS A 1 88 ? 1.984 15.389 -28.823 1.00 84.62 88 LYS A C 1
ATOM 708 O O . LYS A 1 88 ? 2.547 15.965 -29.750 1.00 84.62 88 LYS A O 1
ATOM 713 N N . PHE A 1 89 ? 1.414 14.189 -28.949 1.00 85.25 89 PHE A N 1
ATOM 714 C CA . PHE A 1 89 ? 1.328 13.497 -30.232 1.00 85.25 89 PHE A CA 1
ATOM 715 C C . PHE A 1 89 ? 0.528 14.331 -31.238 1.00 85.25 89 PHE A C 1
ATOM 717 O O . PHE A 1 89 ? 1.015 14.601 -32.332 1.00 85.25 89 PHE A O 1
ATOM 724 N N . ARG A 1 90 ? -0.662 14.808 -30.846 1.00 85.12 90 ARG A N 1
ATOM 725 C CA . ARG A 1 90 ? -1.523 15.640 -31.704 1.00 85.12 90 ARG A CA 1
ATOM 726 C C . ARG A 1 90 ? -0.865 16.970 -32.077 1.00 85.12 90 ARG A C 1
ATOM 728 O O . ARG A 1 90 ? -0.907 17.343 -33.242 1.00 85.12 90 ARG A O 1
ATOM 735 N N . ALA A 1 91 ? -0.224 17.645 -31.124 1.00 87.00 91 ALA A N 1
ATOM 736 C CA . ALA A 1 91 ? 0.451 18.920 -31.350 1.00 87.00 91 ALA A CA 1
ATOM 737 C C . ALA A 1 91 ? 1.626 18.793 -32.331 1.00 87.00 91 ALA A C 1
ATOM 739 O O . ALA A 1 91 ? 1.753 19.608 -33.237 1.00 87.00 91 ALA A O 1
ATOM 740 N N . LEU A 1 92 ? 2.455 17.751 -32.193 1.00 85.56 92 LEU A N 1
ATOM 741 C CA . LEU A 1 92 ? 3.557 17.497 -33.126 1.00 85.56 92 LEU A CA 1
ATOM 742 C C . LEU A 1 92 ? 3.049 17.103 -34.515 1.00 85.56 92 LEU A C 1
ATOM 744 O O . LEU A 1 92 ? 3.635 17.503 -35.518 1.00 85.56 92 LEU A O 1
ATOM 748 N N . LEU A 1 93 ? 1.953 16.342 -34.594 1.00 85.75 93 LEU A N 1
ATOM 749 C CA . LEU A 1 93 ? 1.360 15.976 -35.879 1.00 85.75 93 LEU A CA 1
ATOM 750 C C . LEU A 1 93 ? 0.753 17.184 -36.604 1.00 85.75 93 LEU A C 1
ATOM 752 O O . LEU A 1 93 ? 0.851 17.263 -37.826 1.00 85.75 93 LEU A O 1
ATOM 756 N N . ALA A 1 94 ? 0.180 18.127 -35.855 1.00 85.88 94 ALA A N 1
ATOM 757 C CA . ALA A 1 94 ? -0.386 19.372 -36.367 1.00 85.88 94 ALA A CA 1
ATOM 758 C C . ALA A 1 94 ? 0.666 20.451 -36.705 1.00 85.88 94 ALA A C 1
ATOM 760 O O . ALA A 1 94 ? 0.294 21.513 -37.197 1.00 85.88 94 ALA A O 1
ATOM 761 N N . ASP A 1 95 ? 1.961 20.205 -36.452 1.00 85.19 95 ASP A N 1
ATOM 762 C CA . ASP A 1 95 ? 3.043 21.125 -36.830 1.00 85.19 95 ASP A CA 1
ATOM 763 C C . ASP A 1 95 ? 3.071 21.296 -38.362 1.00 85.19 95 ASP A C 1
ATOM 765 O O . ASP A 1 95 ? 3.102 20.313 -39.109 1.00 85.19 95 ASP A O 1
ATOM 769 N N . ASN A 1 96 ? 3.039 22.542 -38.836 1.00 83.88 96 ASN A N 1
ATOM 770 C CA . ASN A 1 96 ? 3.005 22.860 -40.267 1.00 83.88 96 ASN A CA 1
ATOM 771 C C . ASN A 1 96 ? 4.400 22.801 -40.919 1.00 83.88 96 ASN A C 1
ATOM 773 O O . ASN A 1 96 ? 4.512 22.914 -42.139 1.00 83.88 96 ASN A O 1
ATOM 777 N N . ASP A 1 97 ? 5.467 22.617 -40.133 1.00 88.69 97 ASP A N 1
ATOM 778 C CA . ASP A 1 97 ? 6.836 22.505 -40.639 1.00 88.69 97 ASP A CA 1
ATOM 779 C C . ASP A 1 97 ? 7.121 21.104 -41.218 1.00 88.69 97 ASP A C 1
ATOM 781 O O . ASP A 1 97 ? 7.591 20.181 -40.541 1.00 88.69 97 ASP A O 1
ATOM 785 N N . MET A 1 98 ? 6.811 20.939 -42.507 1.00 86.62 98 MET A N 1
ATOM 786 C CA . MET A 1 98 ? 7.013 19.681 -43.233 1.00 86.62 98 MET A CA 1
ATOM 787 C C . MET A 1 98 ? 8.488 19.327 -43.441 1.00 86.62 98 MET A C 1
ATOM 789 O O . MET A 1 98 ? 8.827 18.143 -43.461 1.00 86.62 98 MET A O 1
ATOM 793 N N . GLU A 1 99 ? 9.376 20.315 -43.552 1.00 85.38 99 GLU A N 1
ATOM 794 C CA . GLU A 1 99 ? 10.810 20.075 -43.739 1.00 85.38 99 GLU A CA 1
ATOM 795 C C . GLU A 1 99 ? 11.412 19.451 -42.478 1.00 85.38 99 GLU A C 1
ATOM 797 O O . GLU A 1 99 ? 12.076 18.414 -42.523 1.00 85.38 99 GLU A O 1
ATOM 802 N N . LYS A 1 100 ? 11.066 19.999 -41.313 1.00 86.25 100 LYS A N 1
ATOM 803 C CA . LYS A 1 100 ? 11.446 19.435 -40.018 1.00 86.25 100 LYS A CA 1
ATOM 804 C C . LYS A 1 100 ? 10.912 18.010 -39.831 1.00 86.25 100 LYS A C 1
ATOM 806 O O . LYS A 1 100 ? 11.640 17.142 -39.342 1.00 86.25 100 LYS A O 1
ATOM 811 N N . LYS A 1 101 ? 9.673 17.724 -40.256 1.00 88.00 101 LYS A N 1
ATOM 812 C CA . LYS A 1 101 ? 9.113 16.356 -40.243 1.00 88.00 101 LYS A CA 1
ATOM 813 C C . LYS A 1 101 ? 9.911 15.400 -41.133 1.00 88.00 101 LYS A C 1
ATOM 815 O O . LYS A 1 101 ? 10.270 14.312 -40.676 1.00 88.00 101 LYS A O 1
ATOM 820 N N . ARG A 1 102 ? 10.250 15.811 -42.361 1.00 88.06 102 ARG A N 1
ATOM 821 C CA . ARG A 1 102 ? 11.085 15.031 -43.299 1.00 88.06 102 ARG A CA 1
ATOM 822 C C . ARG A 1 102 ? 12.460 14.730 -42.713 1.00 88.06 102 ARG A C 1
ATOM 824 O O . ARG A 1 102 ? 12.895 13.578 -42.731 1.00 88.06 102 ARG A O 1
ATOM 831 N N . GLN A 1 103 ? 13.109 15.731 -42.122 1.00 87.00 103 GLN A N 1
ATOM 832 C CA . GLN A 1 103 ? 14.414 15.572 -41.481 1.00 87.00 103 GLN A CA 1
ATOM 833 C C . GLN A 1 103 ? 14.367 14.574 -40.320 1.00 87.00 103 GLN A C 1
ATOM 835 O O . GLN A 1 103 ? 15.224 13.691 -40.244 1.00 87.00 103 GLN A O 1
ATOM 840 N N . MET A 1 104 ? 13.341 14.640 -39.463 1.00 85.81 104 MET A N 1
ATOM 841 C CA . MET A 1 104 ? 13.169 13.689 -38.357 1.00 85.81 104 MET A CA 1
ATOM 842 C C . MET A 1 104 ? 12.939 12.252 -38.844 1.00 85.81 104 MET A C 1
ATOM 844 O O . MET A 1 104 ? 13.545 11.320 -38.308 1.00 85.81 104 MET A O 1
ATOM 848 N N . VAL A 1 105 ? 12.109 12.049 -39.875 1.00 86.75 105 VAL A N 1
ATOM 849 C CA . VAL A 1 105 ? 11.880 10.719 -40.473 1.00 86.75 105 VAL A CA 1
ATOM 850 C C . VAL A 1 105 ? 13.173 10.170 -41.083 1.00 86.75 105 VAL A C 1
ATOM 852 O O . VAL A 1 105 ? 13.558 9.037 -40.787 1.00 86.75 105 VAL A O 1
ATOM 855 N N . CYS A 1 106 ? 13.893 10.987 -41.854 1.00 86.38 106 CYS A N 1
ATOM 856 C CA . CYS A 1 106 ? 15.163 10.612 -42.477 1.00 86.38 106 CYS A CA 1
ATOM 857 C C . CYS A 1 106 ? 16.234 10.257 -41.432 1.00 86.38 106 CYS A C 1
ATOM 859 O O . CYS A 1 106 ? 16.866 9.199 -41.505 1.00 86.38 106 CYS A O 1
ATOM 861 N N . GLN A 1 107 ? 16.398 11.085 -40.395 1.00 85.12 107 GLN A N 1
ATOM 862 C CA . GLN A 1 107 ? 17.328 10.811 -39.297 1.00 85.12 107 GLN A CA 1
ATOM 863 C C . GLN A 1 107 ? 16.979 9.503 -38.575 1.00 85.12 107 GLN A C 1
ATOM 865 O O . GLN A 1 107 ? 17.862 8.705 -38.257 1.00 85.12 107 GLN A O 1
ATOM 870 N N . SER A 1 108 ? 15.690 9.251 -38.358 1.00 83.94 108 SER A N 1
ATOM 871 C CA . SER A 1 108 ? 15.204 8.043 -37.700 1.00 83.94 108 SER A CA 1
ATOM 872 C C . SER A 1 108 ? 15.470 6.765 -38.502 1.00 83.94 108 SER A C 1
ATOM 874 O O . SER A 1 108 ? 15.872 5.748 -37.930 1.00 83.94 108 SER A O 1
ATOM 876 N N . GLN A 1 109 ? 15.295 6.807 -39.826 1.00 82.81 109 GLN A N 1
ATOM 877 C CA . GLN A 1 109 ? 15.637 5.690 -40.711 1.00 82.81 109 GLN A CA 1
ATOM 878 C C . GLN A 1 109 ? 17.147 5.418 -40.718 1.00 82.81 109 GLN A C 1
ATOM 880 O O . GLN A 1 109 ? 17.564 4.264 -40.611 1.00 82.81 109 GLN A O 1
ATOM 885 N N . ARG A 1 110 ? 17.978 6.470 -40.739 1.00 80.19 110 ARG A N 1
ATOM 886 C CA . ARG A 1 110 ? 19.445 6.342 -40.651 1.00 80.19 110 ARG A CA 1
ATOM 887 C C . ARG A 1 110 ? 19.893 5.657 -39.359 1.00 80.19 110 ARG A C 1
ATOM 889 O O . ARG A 1 110 ? 20.723 4.751 -39.398 1.00 80.19 110 ARG A O 1
ATOM 896 N N . LEU A 1 111 ? 19.326 6.057 -38.220 1.00 77.00 111 LEU A N 1
ATOM 897 C CA . LEU A 1 111 ? 19.646 5.459 -36.919 1.00 77.00 111 LEU A CA 1
ATOM 898 C C . LEU A 1 111 ? 19.223 3.984 -36.831 1.00 77.00 111 LEU A C 1
ATOM 900 O O . LEU A 1 111 ? 19.944 3.175 -36.244 1.00 77.00 111 LEU A O 1
ATOM 904 N N . ASN A 1 112 ? 18.097 3.609 -37.446 1.00 74.25 112 ASN A N 1
ATOM 905 C CA . ASN A 1 112 ? 17.649 2.215 -37.496 1.00 74.25 112 ASN A CA 1
ATOM 906 C C . ASN A 1 112 ? 18.648 1.304 -38.224 1.00 74.25 112 ASN A C 1
ATOM 908 O O . ASN A 1 112 ? 18.951 0.220 -37.726 1.00 74.25 112 ASN A O 1
ATOM 912 N N . MET A 1 113 ? 19.187 1.742 -39.366 1.00 70.31 113 MET A N 1
ATOM 913 C CA . MET A 1 113 ? 20.166 0.950 -40.124 1.00 70.31 113 MET A CA 1
ATOM 914 C C . MET A 1 113 ? 21.490 0.809 -39.367 1.00 70.31 113 MET A C 1
ATOM 916 O O . MET A 1 113 ? 21.983 -0.303 -39.190 1.00 70.31 113 MET A O 1
ATOM 920 N N . ALA A 1 114 ? 21.995 1.904 -38.788 1.00 69.75 114 ALA A N 1
ATOM 921 C CA . ALA A 1 114 ? 23.191 1.864 -37.943 1.00 69.75 114 ALA A CA 1
ATOM 922 C C . ALA A 1 114 ? 23.026 0.938 -36.719 1.00 69.75 114 ALA A C 1
ATOM 924 O O . ALA A 1 114 ? 23.996 0.359 -36.227 1.00 69.75 114 ALA A O 1
ATOM 925 N N . THR A 1 115 ? 21.799 0.778 -36.214 1.00 66.38 115 THR A N 1
ATOM 926 C CA . THR A 1 115 ? 21.488 -0.156 -35.120 1.00 66.38 115 THR A CA 1
ATOM 927 C C . THR A 1 115 ? 21.483 -1.613 -35.601 1.00 66.38 115 THR A C 1
ATOM 929 O O . THR A 1 115 ? 21.925 -2.494 -34.862 1.00 66.38 115 THR A O 1
ATOM 932 N N . GLN A 1 116 ? 21.037 -1.878 -36.836 1.00 63.72 116 GLN A N 1
ATOM 933 C CA . GLN A 1 116 ? 21.053 -3.217 -37.435 1.00 63.72 116 GLN A CA 1
ATOM 934 C C . GLN A 1 116 ? 22.465 -3.721 -37.753 1.00 63.72 116 GLN A C 1
ATOM 936 O O . GLN A 1 116 ? 22.702 -4.915 -37.592 1.00 63.72 116 GLN A O 1
ATOM 941 N N . GLU A 1 117 ? 23.385 -2.846 -38.166 1.00 61.56 117 GLU A N 1
ATOM 942 C CA . GLU A 1 117 ? 24.758 -3.230 -38.537 1.00 61.56 117 GLU A CA 1
ATOM 943 C C . GLU A 1 117 ? 25.672 -3.479 -37.322 1.00 61.56 117 GLU A C 1
ATOM 945 O O . GLU A 1 117 ? 26.587 -4.294 -37.385 1.00 61.56 117 GLU A O 1
ATOM 950 N N . ASN A 1 118 ? 25.399 -2.847 -36.175 1.00 61.38 118 ASN A N 1
ATOM 951 C CA . ASN A 1 118 ? 26.287 -2.869 -35.004 1.00 61.38 118 ASN A CA 1
ATOM 952 C C . ASN A 1 118 ? 26.001 -3.983 -33.968 1.00 61.38 118 ASN A C 1
ATOM 954 O O . ASN A 1 118 ? 26.385 -3.837 -32.809 1.00 61.38 118 ASN A O 1
ATOM 958 N N . SER A 1 119 ? 25.318 -5.082 -34.326 1.00 59.81 119 SER A N 1
ATOM 959 C CA . SER A 1 119 ? 24.952 -6.178 -33.388 1.00 59.81 119 SER A CA 1
ATOM 960 C C . SER A 1 119 ? 24.173 -5.722 -32.136 1.00 59.81 119 SER A C 1
ATOM 962 O O . SER A 1 119 ? 24.259 -6.329 -31.071 1.00 59.81 119 SER A O 1
ATOM 964 N N . LYS A 1 120 ? 23.403 -4.630 -32.243 1.00 71.12 120 LYS A N 1
ATOM 965 C CA . LYS A 1 120 ? 22.554 -4.091 -31.159 1.00 71.12 120 LYS A CA 1
ATOM 966 C C . LYS A 1 120 ? 21.120 -4.623 -31.221 1.00 71.12 120 LYS A C 1
ATOM 968 O O . LYS A 1 120 ? 20.190 -4.003 -30.694 1.00 71.12 120 LYS A O 1
ATOM 973 N N . ARG A 1 121 ? 20.908 -5.744 -31.917 1.00 82.50 121 ARG A N 1
ATOM 974 C CA . ARG A 1 121 ? 19.594 -6.387 -31.961 1.00 82.50 121 ARG A CA 1
ATOM 975 C C . ARG A 1 121 ? 19.307 -7.040 -30.607 1.00 82.50 121 ARG A C 1
ATOM 977 O O . ARG A 1 121 ? 20.241 -7.522 -29.963 1.00 82.50 121 ARG A O 1
ATOM 984 N N . PRO A 1 122 ? 18.033 -7.120 -30.191 1.00 86.31 122 PRO A N 1
ATOM 985 C CA . PRO A 1 122 ? 17.678 -7.767 -28.934 1.00 86.31 122 PRO A CA 1
ATOM 986 C C . PRO A 1 122 ? 18.238 -9.193 -28.787 1.00 86.31 122 PRO A C 1
ATOM 988 O O . PRO A 1 122 ? 18.772 -9.515 -27.728 1.00 86.31 122 PRO A O 1
ATOM 991 N N . ILE A 1 123 ? 18.226 -10.005 -29.858 1.00 87.38 123 ILE A N 1
ATOM 992 C CA . ILE A 1 123 ? 18.735 -11.395 -29.828 1.00 87.38 123 ILE A CA 1
ATOM 993 C C . ILE A 1 123 ? 20.197 -11.466 -29.427 1.00 87.38 123 ILE A C 1
ATOM 995 O O . ILE A 1 123 ? 20.591 -12.378 -28.705 1.00 87.38 123 ILE A O 1
ATOM 999 N N . ASP A 1 124 ? 21.018 -10.565 -29.961 1.00 85.75 124 ASP A N 1
ATOM 1000 C CA . ASP A 1 124 ? 22.465 -10.627 -29.782 1.00 85.75 124 ASP A CA 1
ATOM 1001 C C . ASP A 1 124 ? 22.815 -10.343 -28.320 1.00 85.75 124 ASP A C 1
ATOM 1003 O O . ASP A 1 124 ? 23.668 -11.013 -27.732 1.00 85.75 124 ASP A O 1
ATOM 1007 N N . LEU A 1 125 ? 22.080 -9.409 -27.707 1.00 83.25 125 LEU A N 1
ATOM 1008 C CA . LEU A 1 125 ? 22.167 -9.099 -26.287 1.00 83.25 125 LEU A CA 1
ATOM 1009 C C . LEU A 1 125 ? 21.678 -10.264 -25.419 1.00 83.25 125 LEU A C 1
ATOM 1011 O O . LEU A 1 125 ? 22.380 -10.652 -24.487 1.00 83.25 125 LEU A O 1
ATOM 1015 N N . ILE A 1 126 ? 20.527 -10.861 -25.748 1.00 87.44 126 ILE A N 1
ATOM 1016 C CA . ILE A 1 126 ? 19.975 -12.018 -25.024 1.00 87.44 126 ILE A CA 1
ATOM 1017 C C . ILE A 1 126 ? 20.969 -13.185 -25.058 1.00 87.44 126 ILE A C 1
ATOM 1019 O O . ILE A 1 126 ? 21.401 -13.650 -24.006 1.00 87.44 126 ILE A O 1
ATOM 1023 N N . ARG A 1 127 ? 21.449 -13.571 -26.246 1.00 87.69 127 ARG A N 1
ATOM 1024 C CA . ARG A 1 127 ? 22.443 -14.647 -26.418 1.00 87.69 127 ARG A CA 1
ATOM 1025 C C . ARG A 1 127 ? 23.766 -14.350 -25.724 1.00 87.69 127 ARG A C 1
ATOM 1027 O O . ARG A 1 127 ? 24.470 -15.266 -25.301 1.00 87.69 127 ARG A O 1
ATOM 1034 N N . ARG A 1 128 ? 24.169 -13.078 -25.643 1.00 84.31 128 ARG A N 1
ATOM 1035 C CA . ARG A 1 128 ? 25.357 -12.675 -24.880 1.00 84.31 128 ARG A CA 1
ATOM 1036 C C . ARG A 1 128 ? 25.154 -12.941 -23.391 1.00 84.31 128 ARG A C 1
ATOM 1038 O O . ARG A 1 128 ? 26.031 -13.544 -22.785 1.00 84.31 128 ARG A O 1
ATOM 1045 N N . VAL A 1 129 ? 24.020 -12.537 -22.825 1.00 82.38 129 VAL A N 1
ATOM 1046 C CA . VAL A 1 129 ? 23.713 -12.770 -21.407 1.00 82.38 129 VAL A CA 1
ATOM 1047 C C . VAL A 1 129 ? 23.560 -14.260 -21.107 1.00 82.38 129 VAL A C 1
ATOM 1049 O O . VAL A 1 129 ? 24.151 -14.737 -20.146 1.00 82.38 129 VAL A O 1
ATOM 1052 N N . GLU A 1 130 ? 22.845 -15.012 -21.944 1.00 85.12 130 GLU A N 1
ATOM 1053 C CA . GLU A 1 130 ? 22.683 -16.463 -21.783 1.00 85.12 130 GLU A CA 1
ATOM 1054 C C . GLU A 1 130 ? 24.030 -17.190 -21.768 1.00 85.12 130 GLU A C 1
ATOM 1056 O O . GLU A 1 130 ? 24.274 -18.013 -20.889 1.00 85.12 130 GLU A O 1
ATOM 1061 N N . ARG A 1 131 ? 24.943 -16.847 -22.690 1.00 82.88 131 ARG A N 1
ATOM 1062 C CA . ARG A 1 131 ? 26.294 -17.426 -22.701 1.00 82.88 131 ARG A CA 1
ATOM 1063 C C . ARG A 1 131 ? 27.055 -17.142 -21.410 1.00 82.88 131 ARG A C 1
ATOM 1065 O O . ARG A 1 131 ? 27.663 -18.069 -20.894 1.00 82.88 131 ARG A O 1
ATOM 1072 N N . MET A 1 132 ? 26.975 -15.920 -20.878 1.00 78.88 132 MET A N 1
ATOM 1073 C CA . MET A 1 132 ? 27.623 -15.565 -19.606 1.00 78.88 132 MET A CA 1
ATOM 1074 C C . MET A 1 132 ? 27.037 -16.340 -18.418 1.00 78.88 132 MET A C 1
ATOM 1076 O O . MET A 1 132 ? 27.777 -16.778 -17.542 1.00 78.88 132 MET A O 1
ATOM 1080 N N . LEU A 1 133 ? 25.713 -16.534 -18.387 1.00 77.75 133 LEU A N 1
ATOM 1081 C CA . LEU A 1 133 ? 25.056 -17.305 -17.327 1.00 77.75 133 LEU A CA 1
ATOM 1082 C C . LEU A 1 133 ? 25.462 -18.786 -17.351 1.00 77.75 133 LEU A C 1
ATOM 1084 O O . LEU A 1 133 ? 25.583 -19.398 -16.294 1.00 77.75 133 LEU A O 1
ATOM 1088 N N . VAL A 1 134 ? 25.692 -19.357 -18.539 1.00 77.62 134 VAL A N 1
ATOM 1089 C CA . VAL A 1 134 ? 26.115 -20.758 -18.707 1.00 77.62 134 VAL A CA 1
ATOM 1090 C C . VAL A 1 134 ? 27.614 -20.946 -18.458 1.00 77.62 134 VAL A C 1
ATOM 1092 O O . VAL A 1 134 ? 28.009 -21.954 -17.876 1.00 77.62 134 VAL A O 1
ATOM 1095 N N . SER A 1 135 ? 28.456 -20.004 -18.893 1.00 69.31 135 SER A N 1
ATOM 1096 C CA . SER A 1 135 ? 29.917 -20.099 -18.760 1.00 69.31 135 SER A CA 1
ATOM 1097 C C . SER A 1 135 ? 30.415 -19.863 -17.332 1.00 69.31 135 SER A C 1
ATOM 1099 O O . SER A 1 135 ? 31.554 -20.212 -17.025 1.00 69.31 135 SER A O 1
ATOM 1101 N N . GLY A 1 136 ? 29.585 -19.278 -16.459 1.00 64.19 136 GLY A N 1
ATOM 1102 C CA . GLY A 1 136 ? 29.997 -18.858 -15.118 1.00 64.19 136 GLY A CA 1
ATOM 1103 C C . GLY A 1 136 ? 31.003 -17.701 -15.135 1.00 64.19 136 GLY A C 1
ATOM 1104 O O . GLY A 1 136 ? 31.696 -17.483 -14.141 1.00 64.19 136 GLY A O 1
ATOM 1105 N N . GLU A 1 137 ? 31.116 -16.984 -16.260 1.00 56.34 137 GLU A N 1
ATOM 1106 C CA . GLU A 1 137 ? 32.011 -15.835 -16.400 1.00 56.34 137 GLU A CA 1
ATOM 1107 C C . GLU A 1 137 ? 31.641 -14.706 -15.425 1.00 56.34 137 GLU A C 1
ATOM 1109 O O . GLU A 1 137 ? 30.478 -14.476 -15.095 1.00 56.34 137 GLU A O 1
ATOM 1114 N N . GLU A 1 138 ? 32.683 -14.025 -14.940 1.00 59.88 138 GLU A N 1
ATOM 1115 C CA . GLU A 1 138 ? 32.693 -13.154 -13.763 1.00 59.88 138 GLU A CA 1
ATOM 1116 C C . GLU A 1 138 ? 31.497 -12.192 -13.645 1.00 59.88 138 GLU A C 1
ATOM 1118 O O . GLU A 1 138 ? 31.163 -11.453 -14.573 1.00 59.88 138 GLU A O 1
ATOM 1123 N N . ALA A 1 139 ? 30.958 -12.076 -12.423 1.00 59.12 139 ALA A N 1
ATOM 1124 C CA . ALA A 1 139 ? 29.931 -11.102 -12.025 1.00 59.12 139 ALA A CA 1
ATOM 1125 C C . ALA A 1 139 ? 30.218 -9.651 -12.480 1.00 59.12 139 ALA A C 1
ATOM 1127 O O . ALA A 1 139 ? 29.289 -8.869 -12.695 1.00 59.12 139 ALA A O 1
ATOM 1128 N N . ARG A 1 140 ? 31.496 -9.306 -12.694 1.00 62.69 140 ARG A N 1
ATOM 1129 C CA . ARG A 1 140 ? 31.942 -8.006 -13.213 1.00 62.69 140 ARG A CA 1
ATOM 1130 C C . ARG A 1 140 ? 31.431 -7.715 -14.626 1.00 62.69 140 ARG A C 1
ATOM 1132 O O . ARG A 1 140 ? 31.012 -6.592 -14.891 1.00 62.69 140 ARG A O 1
ATOM 1139 N N . LEU A 1 141 ? 31.406 -8.710 -15.514 1.00 73.06 141 LEU A N 1
ATOM 1140 C CA . LEU A 1 141 ? 30.932 -8.550 -16.896 1.00 73.06 141 LEU A CA 1
ATOM 1141 C C . LEU A 1 141 ? 29.411 -8.340 -16.953 1.00 73.06 141 LEU A C 1
ATOM 1143 O O . LEU A 1 141 ? 28.916 -7.600 -17.806 1.00 73.06 141 LEU A O 1
ATOM 1147 N N . MET A 1 142 ? 28.669 -8.926 -16.007 1.00 80.50 142 MET A N 1
ATOM 1148 C CA . MET A 1 142 ? 27.215 -8.764 -15.903 1.00 80.50 142 MET A CA 1
ATOM 1149 C C . MET A 1 142 ? 26.817 -7.312 -15.628 1.00 80.50 142 MET A C 1
ATOM 1151 O O . MET A 1 142 ? 25.861 -6.803 -16.213 1.00 80.50 142 MET A O 1
ATOM 1155 N N . LYS A 1 143 ? 27.589 -6.614 -14.789 1.00 83.25 143 LYS A N 1
ATOM 1156 C CA . LYS A 1 143 ? 27.375 -5.198 -14.473 1.00 83.25 143 LYS A CA 1
ATOM 1157 C C . LYS A 1 143 ? 27.432 -4.317 -15.719 1.00 83.25 143 LYS A C 1
ATOM 1159 O O . LYS A 1 143 ? 26.573 -3.454 -15.895 1.00 83.25 143 LYS A O 1
ATOM 1164 N N . ASP A 1 144 ? 28.419 -4.526 -16.585 1.00 86.25 144 ASP A N 1
ATOM 1165 C CA . ASP A 1 144 ? 28.570 -3.728 -17.805 1.00 86.25 144 ASP A CA 1
ATOM 1166 C C . ASP A 1 144 ? 27.481 -4.048 -18.830 1.00 86.25 144 ASP A C 1
ATOM 1168 O O . ASP A 1 144 ? 26.951 -3.141 -19.474 1.00 86.25 144 ASP A O 1
ATOM 1172 N N . VAL A 1 145 ? 27.066 -5.313 -18.919 1.00 85.12 145 VAL A N 1
ATOM 1173 C CA . VAL A 1 145 ? 25.957 -5.716 -19.790 1.00 85.12 145 VAL A CA 1
ATOM 1174 C C . VAL A 1 145 ? 24.614 -5.169 -19.301 1.00 85.12 145 VAL A C 1
ATOM 1176 O O . VAL A 1 145 ? 23.835 -4.680 -20.115 1.00 85.12 145 VAL A O 1
ATOM 1179 N N . LEU A 1 146 ? 24.348 -5.158 -17.992 1.00 88.75 146 LEU A N 1
ATOM 1180 C CA . LEU A 1 146 ? 23.145 -4.533 -17.429 1.00 88.75 146 LEU A CA 1
ATOM 1181 C C . LEU A 1 146 ? 23.130 -3.016 -17.644 1.00 88.75 146 LEU A C 1
ATOM 1183 O O . LEU A 1 146 ? 22.080 -2.450 -17.955 1.00 88.75 146 LEU A O 1
ATOM 1187 N N . LYS A 1 147 ? 24.285 -2.349 -17.528 1.00 89.44 147 LYS A N 1
ATOM 1188 C CA . LYS A 1 147 ? 24.406 -0.920 -17.843 1.00 89.44 147 LYS A CA 1
ATOM 1189 C C . LYS A 1 147 ? 24.101 -0.634 -19.310 1.00 89.44 147 LYS A C 1
ATOM 1191 O O . LYS A 1 147 ? 23.357 0.309 -19.574 1.00 89.44 147 LYS A O 1
ATOM 1196 N N . ASP A 1 148 ? 24.643 -1.425 -20.237 1.00 88.50 148 ASP A N 1
ATOM 1197 C CA . ASP A 1 148 ? 24.343 -1.285 -21.666 1.00 88.50 148 ASP A CA 1
ATOM 1198 C C . ASP A 1 148 ? 22.861 -1.567 -21.942 1.00 88.50 148 ASP A C 1
ATOM 1200 O O . ASP A 1 148 ? 22.184 -0.721 -22.520 1.00 88.50 148 ASP A O 1
ATOM 1204 N N . LEU A 1 149 ? 22.302 -2.666 -21.418 1.00 90.06 149 LEU A N 1
ATOM 1205 C CA . LEU A 1 149 ? 20.877 -2.997 -21.548 1.00 90.06 149 LEU A CA 1
ATOM 1206 C C . LEU A 1 149 ? 19.974 -1.864 -21.041 1.00 90.06 149 LEU A C 1
ATOM 1208 O O . LEU A 1 149 ? 19.006 -1.506 -21.710 1.00 90.06 149 LEU A O 1
ATOM 1212 N N . LYS A 1 150 ? 20.299 -1.259 -19.894 1.00 92.31 150 LYS A N 1
ATOM 1213 C CA . LYS A 1 150 ? 19.577 -0.098 -19.351 1.00 92.31 150 LYS A CA 1
ATOM 1214 C C . LYS A 1 150 ? 19.601 1.079 -20.323 1.00 92.31 150 LYS A C 1
ATOM 1216 O O . LYS A 1 150 ? 18.573 1.726 -20.524 1.00 92.31 150 LYS A O 1
ATOM 1221 N N . VAL A 1 151 ? 20.755 1.365 -20.928 1.00 90.44 151 VAL A N 1
ATOM 1222 C CA . VAL A 1 151 ? 20.883 2.440 -21.921 1.00 90.44 151 VAL A CA 1
ATOM 1223 C C . VAL A 1 151 ? 20.063 2.104 -23.166 1.00 90.44 151 VAL A C 1
ATOM 1225 O O . VAL A 1 151 ? 19.248 2.928 -23.572 1.00 90.44 151 VAL A O 1
ATOM 1228 N N . GLN A 1 152 ? 20.175 0.886 -23.707 1.00 88.69 152 GLN A N 1
ATOM 1229 C CA . GLN A 1 152 ? 19.376 0.446 -24.855 1.00 88.69 152 GLN A CA 1
ATOM 1230 C C . GLN A 1 152 ? 17.874 0.595 -24.571 1.00 88.69 152 GLN A C 1
ATOM 1232 O O . GLN A 1 152 ? 17.182 1.308 -25.287 1.00 88.69 152 GLN A O 1
ATOM 1237 N N . LEU A 1 153 ? 17.364 0.025 -23.479 1.00 90.06 153 LEU A N 1
ATOM 1238 C CA . LEU A 1 153 ? 15.934 0.075 -23.149 1.00 90.06 153 LEU A CA 1
ATOM 1239 C C . LEU A 1 153 ? 15.386 1.492 -22.938 1.00 90.06 153 LEU A C 1
ATOM 1241 O O . LEU A 1 153 ? 14.194 1.712 -23.128 1.00 90.06 153 LEU A O 1
ATOM 1245 N N . SER A 1 154 ? 16.228 2.445 -22.535 1.00 87.88 154 SER A N 1
ATOM 1246 C CA . SER A 1 154 ? 15.805 3.834 -22.306 1.00 87.88 154 SER A CA 1
ATOM 1247 C C . SER A 1 154 ? 15.815 4.711 -23.560 1.00 87.88 154 SER A C 1
ATOM 1249 O O . SER A 1 154 ? 15.154 5.748 -23.564 1.00 87.88 154 SER A O 1
ATOM 1251 N N . VAL A 1 155 ? 16.546 4.317 -24.609 1.00 84.88 155 VAL A N 1
ATOM 1252 C CA . VAL A 1 155 ? 16.711 5.105 -25.847 1.00 84.88 155 VAL A CA 1
ATOM 1253 C C . VAL A 1 155 ? 16.026 4.454 -27.055 1.00 84.88 155 VAL A C 1
ATOM 1255 O O . VAL A 1 155 ? 15.669 5.145 -28.008 1.00 84.88 155 VAL A O 1
ATOM 1258 N N . GLN A 1 156 ? 15.849 3.132 -27.045 1.00 84.50 156 GLN A N 1
ATOM 1259 C CA . GLN A 1 156 ? 15.332 2.387 -28.191 1.00 84.50 156 GLN A CA 1
ATOM 1260 C C . GLN A 1 156 ? 13.825 2.585 -28.421 1.00 84.50 156 GLN A C 1
ATOM 1262 O O . GLN A 1 156 ? 13.066 2.974 -27.534 1.00 84.50 156 GLN A O 1
ATOM 1267 N N . LYS A 1 157 ? 13.396 2.292 -29.655 1.00 85.75 157 LYS A N 1
ATOM 1268 C CA . LYS A 1 157 ? 11.995 2.364 -30.101 1.00 85.75 157 LYS A CA 1
ATOM 1269 C C . LYS A 1 157 ? 11.110 1.319 -29.418 1.00 85.75 157 LYS A C 1
ATOM 1271 O O . LYS A 1 157 ? 11.587 0.262 -29.006 1.00 85.75 157 LYS A O 1
ATOM 1276 N N . VAL A 1 158 ? 9.801 1.573 -29.395 1.00 87.19 158 VAL A N 1
ATOM 1277 C CA . VAL A 1 158 ? 8.787 0.643 -28.864 1.00 87.19 158 VAL A CA 1
ATOM 1278 C C . VAL A 1 158 ? 8.885 -0.748 -29.511 1.00 87.19 158 VAL A C 1
ATOM 1280 O O . VAL A 1 158 ? 8.831 -1.747 -28.793 1.00 87.19 158 VAL A O 1
ATOM 1283 N N . ASP A 1 159 ? 9.115 -0.841 -30.824 1.00 88.06 159 ASP A N 1
ATOM 1284 C CA . ASP A 1 159 ? 9.293 -2.129 -31.514 1.00 88.06 159 ASP A CA 1
ATOM 1285 C C . ASP A 1 159 ? 10.508 -2.920 -31.024 1.00 88.06 159 ASP A C 1
ATOM 1287 O O . ASP A 1 159 ? 10.450 -4.144 -30.932 1.00 88.06 159 ASP A O 1
ATOM 1291 N N . TRP A 1 160 ? 11.601 -2.242 -30.664 1.00 91.31 160 TRP A N 1
ATOM 1292 C CA . TRP A 1 160 ? 12.783 -2.909 -30.117 1.00 91.31 160 TRP A CA 1
ATOM 1293 C C . TRP A 1 160 ? 12.454 -3.565 -28.771 1.00 91.31 160 TRP A C 1
ATOM 1295 O O . TRP A 1 160 ? 12.857 -4.698 -28.525 1.00 91.31 160 TRP A O 1
ATOM 1305 N N . ILE A 1 161 ? 11.674 -2.885 -27.920 1.00 91.69 161 ILE A N 1
ATOM 1306 C CA . ILE A 1 161 ? 11.216 -3.419 -26.626 1.00 91.69 161 ILE A CA 1
ATOM 1307 C C . ILE A 1 161 ? 10.259 -4.595 -26.833 1.00 91.69 161 ILE A C 1
ATOM 1309 O O . ILE A 1 161 ? 10.375 -5.610 -26.145 1.00 91.69 161 ILE A O 1
ATOM 1313 N N . LYS A 1 162 ? 9.341 -4.482 -27.799 1.00 92.12 162 LYS A N 1
ATOM 1314 C CA . LYS A 1 162 ? 8.436 -5.572 -28.178 1.00 92.12 162 LYS A CA 1
ATOM 1315 C C . LYS A 1 162 ? 9.220 -6.802 -28.640 1.00 92.12 162 LYS A C 1
ATOM 1317 O O . LYS A 1 162 ? 8.940 -7.907 -28.184 1.00 92.12 162 LYS A O 1
ATOM 1322 N N . GLU A 1 163 ? 10.226 -6.610 -29.488 1.00 93.31 163 GLU A N 1
ATOM 1323 C CA . GLU A 1 163 ? 11.081 -7.693 -29.971 1.00 93.31 163 GLU A CA 1
ATOM 1324 C C . GLU A 1 163 ? 11.913 -8.315 -28.844 1.00 93.31 163 GLU A C 1
ATOM 1326 O O . GLU A 1 163 ? 11.935 -9.534 -28.695 1.00 93.31 163 GLU A O 1
ATOM 1331 N N . PHE A 1 164 ? 12.528 -7.490 -27.990 1.00 93.94 164 PHE A N 1
ATOM 1332 C CA . PHE A 1 164 ? 13.250 -7.945 -26.799 1.00 93.94 164 PHE A CA 1
ATOM 1333 C C . PHE A 1 164 ? 12.380 -8.818 -25.896 1.00 93.94 164 PHE A C 1
ATOM 1335 O O . PHE A 1 164 ? 12.807 -9.882 -25.449 1.00 93.94 164 PHE A O 1
ATOM 1342 N N . GLY A 1 165 ? 11.143 -8.391 -25.652 1.00 92.56 165 GLY A N 1
ATOM 1343 C CA . GLY A 1 165 ? 10.191 -9.163 -24.876 1.00 92.56 165 GLY A CA 1
ATOM 1344 C C . GLY A 1 165 ? 9.812 -10.488 -25.544 1.00 92.56 165 GLY A C 1
ATOM 1345 O O . GLY A 1 165 ? 9.844 -11.530 -24.888 1.00 92.56 165 GLY A O 1
ATOM 1346 N N . ASN A 1 166 ? 9.469 -10.466 -26.834 1.00 92.62 166 ASN A N 1
ATOM 1347 C CA . ASN A 1 166 ? 9.055 -11.658 -27.585 1.00 92.62 166 ASN A CA 1
ATOM 1348 C C . ASN A 1 166 ? 10.157 -12.721 -27.677 1.00 92.62 166 ASN A C 1
ATOM 1350 O O . ASN A 1 166 ? 9.860 -13.911 -27.714 1.00 92.62 166 ASN A O 1
ATOM 1354 N N . GLN A 1 167 ? 11.420 -12.297 -27.674 1.00 93.94 167 GLN A N 1
ATOM 1355 C CA . GLN A 1 167 ? 12.581 -13.184 -27.703 1.00 93.94 167 GLN A CA 1
ATOM 1356 C C . GLN A 1 167 ? 13.007 -13.709 -26.319 1.00 93.94 167 GLN A C 1
ATOM 1358 O O . GLN A 1 167 ? 14.054 -14.338 -26.207 1.00 93.94 167 GLN A O 1
ATOM 1363 N N . GLY A 1 168 ? 12.231 -13.467 -25.257 1.00 92.56 168 GLY A N 1
ATOM 1364 C CA . GLY A 1 168 ? 12.532 -13.984 -23.916 1.00 92.56 168 GLY A CA 1
ATOM 1365 C C . GLY A 1 168 ? 13.406 -13.069 -23.048 1.00 92.56 168 GLY A C 1
ATOM 1366 O O . GLY A 1 168 ? 13.820 -13.457 -21.954 1.00 92.56 168 GLY A O 1
ATOM 1367 N N . GLY A 1 169 ? 13.677 -11.837 -23.489 1.00 94.19 169 GLY A N 1
ATOM 1368 C CA . GLY A 1 169 ? 14.544 -10.901 -22.774 1.00 94.19 169 GLY A CA 1
ATOM 1369 C C . GLY A 1 169 ? 14.029 -10.506 -21.385 1.00 94.19 169 GLY A C 1
ATOM 1370 O O . GLY A 1 169 ? 14.824 -10.292 -20.469 1.00 94.19 169 GLY A O 1
ATOM 1371 N N . LEU A 1 170 ? 12.706 -10.464 -21.181 1.00 94.81 170 LEU A N 1
ATOM 1372 C CA . LEU A 1 170 ? 12.125 -10.184 -19.860 1.00 94.81 170 LEU A CA 1
ATOM 1373 C C . LEU A 1 170 ? 12.304 -11.347 -18.887 1.00 94.81 170 LEU A C 1
ATOM 1375 O O . LEU A 1 170 ? 12.627 -11.127 -17.725 1.00 94.81 170 LEU A O 1
ATOM 1379 N N . GLN A 1 171 ? 12.133 -12.579 -19.357 1.00 94.56 171 GLN A N 1
ATOM 1380 C CA . GLN A 1 171 ? 12.329 -13.794 -18.571 1.00 94.56 171 GLN A CA 1
ATOM 1381 C C . GLN A 1 171 ? 13.784 -13.894 -18.116 1.00 94.56 171 GLN A C 1
ATOM 1383 O O . GLN A 1 171 ? 14.045 -14.168 -16.946 1.00 94.56 171 GLN A O 1
ATOM 1388 N N . LEU A 1 172 ? 14.716 -13.582 -19.018 1.00 93.69 172 LEU A N 1
ATOM 1389 C CA . LEU A 1 172 ? 16.135 -13.478 -18.712 1.00 93.69 172 LEU A CA 1
ATOM 1390 C C . LEU A 1 172 ? 16.417 -12.393 -17.660 1.00 93.69 172 LEU A C 1
ATOM 1392 O O . LEU A 1 172 ? 17.115 -12.658 -16.684 1.00 93.69 172 LEU A O 1
ATOM 1396 N N . LEU A 1 173 ? 15.840 -11.194 -17.807 1.00 95.62 173 LEU A N 1
ATOM 1397 C CA . LEU A 1 173 ? 15.990 -10.116 -16.823 1.00 95.62 173 LEU A CA 1
ATOM 1398 C C . LEU A 1 173 ? 15.463 -10.534 -15.441 1.00 95.62 173 LEU A C 1
ATOM 1400 O O . LEU A 1 173 ? 16.145 -10.328 -14.439 1.00 95.62 173 LEU A O 1
ATOM 1404 N N . PHE A 1 174 ? 14.287 -11.164 -15.377 1.00 97.00 174 PHE A N 1
ATOM 1405 C CA . PHE A 1 174 ? 13.737 -11.675 -14.120 1.00 97.00 174 PHE A CA 1
ATOM 1406 C C . PHE A 1 174 ? 14.608 -12.774 -13.509 1.00 97.00 174 PHE A C 1
ATOM 1408 O O . PHE A 1 174 ? 14.775 -12.800 -12.293 1.00 97.00 174 PHE A O 1
ATOM 1415 N N . HIS A 1 175 ? 15.196 -13.646 -14.329 1.00 94.31 175 HIS A N 1
ATOM 1416 C CA . HIS A 1 175 ? 16.129 -14.668 -13.864 1.00 94.31 175 HIS A CA 1
ATOM 1417 C C . HIS A 1 175 ? 17.391 -14.049 -13.240 1.00 94.31 175 HIS A C 1
ATOM 1419 O O . HIS A 1 175 ? 17.786 -14.441 -12.144 1.00 94.31 175 HIS A O 1
ATOM 1425 N N . ILE A 1 176 ? 17.976 -13.027 -13.876 1.00 93.38 176 ILE A N 1
ATOM 1426 C CA . ILE A 1 176 ? 19.111 -12.275 -13.313 1.00 93.38 176 ILE A CA 1
ATOM 1427 C C . ILE A 1 176 ? 18.721 -11.637 -11.976 1.00 93.38 176 ILE A C 1
ATOM 1429 O O . ILE A 1 176 ? 19.433 -11.795 -10.986 1.00 93.38 176 ILE A O 1
ATOM 1433 N N . MET A 1 177 ? 17.574 -10.948 -11.926 1.00 97.06 177 MET A N 1
ATOM 1434 C CA . MET A 1 177 ? 17.078 -10.322 -10.697 1.00 97.06 177 MET A CA 1
ATOM 1435 C C . MET A 1 177 ? 16.885 -11.354 -9.584 1.00 97.06 177 MET A C 1
ATOM 1437 O O . MET A 1 177 ? 17.312 -11.115 -8.460 1.00 97.06 177 MET A O 1
ATOM 1441 N N . TYR A 1 178 ? 16.286 -12.505 -9.894 1.00 96.19 178 TYR A N 1
ATOM 1442 C CA . TYR A 1 178 ? 16.099 -13.597 -8.943 1.00 96.19 178 TYR A CA 1
ATOM 1443 C C . TYR A 1 178 ? 17.438 -14.090 -8.371 1.00 96.19 178 TYR A C 1
ATOM 1445 O O . TYR A 1 178 ? 17.609 -14.109 -7.155 1.00 96.19 178 TYR A O 1
ATOM 1453 N N . ASN A 1 179 ? 18.426 -14.379 -9.223 1.00 93.38 179 ASN A N 1
ATOM 1454 C CA . ASN A 1 179 ? 19.745 -14.846 -8.782 1.00 93.38 179 ASN A CA 1
ATOM 1455 C C . ASN A 1 179 ? 20.482 -13.808 -7.918 1.00 93.38 179 ASN A C 1
ATOM 1457 O O . ASN A 1 179 ? 21.144 -14.172 -6.944 1.00 93.38 179 ASN A O 1
ATOM 1461 N N . LEU A 1 180 ? 20.357 -12.516 -8.241 1.00 94.56 180 LEU A N 1
ATOM 1462 C CA . LEU A 1 180 ? 20.917 -11.424 -7.438 1.00 94.56 180 LEU A CA 1
ATOM 1463 C C . LEU A 1 180 ? 20.229 -11.309 -6.069 1.00 94.56 180 LEU A C 1
ATOM 1465 O O . LEU A 1 180 ? 20.906 -11.100 -5.064 1.00 94.56 180 LEU A O 1
ATOM 1469 N N . ILE A 1 181 ? 18.903 -11.477 -6.011 1.00 96.44 181 ILE A N 1
ATOM 1470 C CA . ILE A 1 181 ? 18.139 -11.491 -4.753 1.00 96.44 181 ILE A CA 1
ATOM 1471 C C . ILE A 1 181 ? 18.583 -12.669 -3.879 1.00 96.44 181 ILE A C 1
ATOM 1473 O O . ILE A 1 181 ? 18.878 -12.463 -2.704 1.00 96.44 181 ILE A O 1
ATOM 1477 N N . GLU A 1 182 ? 18.686 -13.881 -4.432 1.00 95.06 182 GLU A N 1
ATOM 1478 C CA . GLU A 1 182 ? 19.165 -15.045 -3.671 1.00 95.06 182 GLU A CA 1
ATOM 1479 C C . GLU A 1 182 ? 20.615 -14.857 -3.207 1.00 95.06 182 GLU A C 1
ATOM 1481 O O . GLU A 1 182 ? 20.945 -15.140 -2.056 1.00 95.06 182 GLU A O 1
ATOM 1486 N N . SER A 1 183 ? 21.471 -14.280 -4.054 1.00 93.25 183 SER A N 1
ATOM 1487 C CA . SER A 1 183 ? 22.856 -13.966 -3.688 1.00 93.25 183 SER A CA 1
ATOM 1488 C C . SER A 1 183 ? 22.932 -12.962 -2.534 1.00 93.25 183 SER A C 1
ATOM 1490 O O . SER A 1 183 ? 23.745 -13.134 -1.630 1.00 93.25 183 SER A O 1
ATOM 1492 N N . LEU A 1 184 ? 22.061 -11.948 -2.509 1.00 94.38 184 LEU A N 1
ATOM 1493 C CA . LEU A 1 184 ? 21.953 -11.002 -1.392 1.00 94.38 184 LEU A CA 1
ATOM 1494 C C . LEU A 1 184 ? 21.420 -11.634 -0.107 1.00 94.38 184 LEU A C 1
ATOM 1496 O O . LEU A 1 184 ? 21.787 -11.190 0.976 1.00 94.38 184 LEU A O 1
ATOM 1500 N N . ARG A 1 185 ? 20.559 -12.650 -0.201 1.00 93.38 185 ARG A N 1
ATOM 1501 C CA . ARG A 1 185 ? 20.053 -13.367 0.981 1.00 93.38 185 ARG A CA 1
ATOM 1502 C C . ARG A 1 185 ? 21.135 -14.203 1.662 1.00 93.38 185 ARG A C 1
ATOM 1504 O O . ARG A 1 185 ? 21.045 -14.408 2.867 1.00 93.38 185 ARG A O 1
ATOM 1511 N N . LEU A 1 186 ? 22.108 -14.690 0.893 1.00 91.44 186 LEU A N 1
ATOM 1512 C CA . LEU A 1 186 ? 23.187 -15.564 1.365 1.00 91.44 186 LEU A CA 1
ATOM 1513 C C . LEU A 1 186 ? 24.499 -14.818 1.652 1.00 91.44 186 LEU A C 1
ATOM 1515 O O . LEU A 1 186 ? 25.380 -15.364 2.310 1.00 91.44 186 LEU A O 1
ATOM 1519 N N . SER A 1 187 ? 24.672 -13.610 1.115 1.00 88.12 187 SER A N 1
ATOM 1520 C CA . SER A 1 187 ? 25.911 -12.845 1.258 1.00 88.12 187 SER A CA 1
ATOM 1521 C C . SER A 1 187 ? 26.023 -12.206 2.640 1.00 88.12 187 SER A C 1
ATOM 1523 O O . SER A 1 187 ? 25.105 -11.540 3.096 1.00 88.12 187 SER A O 1
ATOM 1525 N N . GLU A 1 188 ? 27.200 -12.330 3.252 1.00 86.25 188 GLU A N 1
ATOM 1526 C CA . GLU A 1 188 ? 27.587 -11.595 4.468 1.00 86.25 188 GLU A CA 1
ATOM 1527 C C . GLU A 1 188 ? 28.649 -10.513 4.177 1.00 86.25 188 GLU A C 1
ATOM 1529 O O . GLU A 1 188 ? 29.052 -9.756 5.057 1.00 86.25 188 GLU A O 1
ATOM 1534 N N . ASN A 1 189 ? 29.129 -10.427 2.929 1.00 90.56 189 ASN A N 1
ATOM 1535 C CA . ASN A 1 189 ? 30.163 -9.478 2.519 1.00 90.56 189 ASN A CA 1
ATOM 1536 C C . ASN A 1 189 ? 29.542 -8.163 2.018 1.00 90.56 189 ASN A C 1
ATOM 1538 O O . ASN A 1 189 ? 28.928 -8.137 0.950 1.00 90.56 189 ASN A O 1
ATOM 1542 N N . SER A 1 190 ? 29.785 -7.069 2.745 1.00 88.50 190 SER A N 1
ATOM 1543 C CA . SER A 1 190 ? 29.250 -5.736 2.436 1.00 88.50 190 SER A CA 1
ATOM 1544 C C . SER A 1 190 ? 29.625 -5.202 1.046 1.00 88.50 190 SER A C 1
ATOM 1546 O O . SER A 1 190 ? 28.805 -4.529 0.428 1.00 88.50 190 SER A O 1
ATOM 1548 N N . GLU A 1 191 ? 30.827 -5.482 0.532 1.00 88.38 191 GLU A N 1
ATOM 1549 C CA . GLU A 1 191 ? 31.251 -5.006 -0.798 1.00 88.38 191 GLU A CA 1
ATOM 1550 C C . GLU A 1 191 ? 30.476 -5.722 -1.911 1.00 88.38 191 GLU A C 1
ATOM 1552 O O . GLU A 1 191 ? 30.025 -5.104 -2.876 1.00 88.38 191 GLU A O 1
ATOM 1557 N N . ARG A 1 192 ? 30.263 -7.036 -1.753 1.00 89.31 192 ARG A N 1
ATOM 1558 C CA . ARG A 1 192 ? 29.449 -7.823 -2.693 1.00 89.31 192 ARG A CA 1
ATOM 1559 C C . ARG A 1 192 ? 27.983 -7.417 -2.634 1.00 89.31 192 ARG A C 1
ATOM 1561 O O . ARG A 1 192 ? 27.325 -7.354 -3.667 1.00 89.31 192 ARG A O 1
ATOM 1568 N N . GLU A 1 193 ? 27.475 -7.119 -1.440 1.00 92.81 193 GLU A N 1
ATOM 1569 C CA . GLU A 1 193 ? 26.113 -6.617 -1.279 1.00 92.81 193 GLU A CA 1
ATOM 1570 C C . GLU A 1 193 ? 25.889 -5.292 -2.012 1.00 92.81 193 GLU A C 1
ATOM 1572 O O . GLU A 1 193 ? 24.873 -5.139 -2.691 1.00 92.81 193 GLU A O 1
ATOM 1577 N N . GLU A 1 194 ? 26.833 -4.353 -1.913 1.00 94.38 194 GLU A N 1
ATOM 1578 C CA . GLU A 1 194 ? 26.778 -3.097 -2.662 1.00 94.38 194 GLU A CA 1
ATOM 1579 C C . GLU A 1 194 ? 26.764 -3.356 -4.175 1.00 94.38 194 GLU A C 1
ATOM 1581 O O . GLU A 1 194 ? 25.928 -2.803 -4.895 1.00 94.38 194 GLU A O 1
ATOM 1586 N N . GLU A 1 195 ? 27.632 -4.244 -4.667 1.00 92.31 195 GLU A N 1
ATOM 1587 C CA . GLU A 1 195 ? 27.673 -4.597 -6.085 1.00 92.31 195 GLU A CA 1
ATOM 1588 C C . GLU A 1 195 ? 26.342 -5.191 -6.575 1.00 92.31 195 GLU A C 1
ATOM 1590 O O . GLU A 1 195 ? 25.810 -4.746 -7.600 1.00 92.31 195 GLU A O 1
ATOM 1595 N N . TYR A 1 196 ? 25.764 -6.142 -5.837 1.00 94.00 196 TYR A N 1
ATOM 1596 C CA . TYR A 1 196 ? 24.467 -6.729 -6.177 1.00 94.00 196 TYR A CA 1
ATOM 1597 C C . TYR A 1 196 ? 23.331 -5.706 -6.100 1.00 94.00 196 TYR A C 1
ATOM 1599 O O . TYR A 1 196 ? 22.467 -5.687 -6.979 1.00 94.00 196 TYR A O 1
ATOM 1607 N N . ALA A 1 197 ? 23.341 -4.811 -5.108 1.00 95.81 197 ALA A N 1
ATOM 1608 C CA . ALA A 1 197 ? 22.348 -3.748 -4.983 1.00 95.81 197 ALA A CA 1
ATOM 1609 C C . ALA A 1 197 ? 22.388 -2.783 -6.181 1.00 95.81 197 ALA A C 1
ATOM 1611 O O . ALA A 1 197 ? 21.338 -2.420 -6.718 1.00 95.81 197 ALA A O 1
ATOM 1612 N N . LEU A 1 198 ? 23.583 -2.416 -6.656 1.00 95.25 198 LEU A N 1
ATOM 1613 C CA . LEU A 1 198 ? 23.754 -1.578 -7.846 1.00 95.25 198 LEU A CA 1
ATOM 1614 C C . LEU A 1 198 ? 23.259 -2.278 -9.123 1.00 95.25 198 LEU A C 1
ATOM 1616 O O . LEU A 1 198 ? 22.608 -1.644 -9.959 1.00 95.25 198 LEU A O 1
ATOM 1620 N N . GLN A 1 199 ? 23.521 -3.580 -9.267 1.00 94.81 199 GLN A N 1
ATOM 1621 C CA . GLN A 1 199 ? 23.023 -4.376 -10.396 1.00 94.81 199 GLN A CA 1
ATOM 1622 C C . GLN A 1 199 ? 21.496 -4.526 -10.371 1.00 94.81 199 GLN A C 1
ATOM 1624 O O . GLN A 1 199 ? 20.839 -4.381 -11.407 1.00 94.81 199 GLN A O 1
ATOM 1629 N N . LEU A 1 200 ? 20.902 -4.748 -9.196 1.00 97.44 200 LEU A N 1
ATOM 1630 C CA . LEU A 1 200 ? 19.448 -4.762 -9.029 1.00 97.44 200 LEU A CA 1
ATOM 1631 C C . LEU A 1 200 ? 18.839 -3.398 -9.339 1.00 97.44 200 LEU A C 1
ATOM 1633 O O . LEU A 1 200 ? 17.830 -3.328 -10.033 1.00 97.44 200 LEU A O 1
ATOM 1637 N N . HIS A 1 201 ? 19.466 -2.308 -8.901 1.00 97.12 201 HIS A N 1
ATOM 1638 C CA . HIS A 1 201 ? 18.996 -0.958 -9.200 1.00 97.12 201 HIS A CA 1
ATOM 1639 C C . HIS A 1 201 ? 18.959 -0.701 -10.716 1.00 97.12 201 HIS A C 1
ATOM 1641 O O . HIS A 1 201 ? 17.970 -0.170 -11.231 1.00 97.12 201 HIS A O 1
ATOM 1647 N N . ASP A 1 202 ? 19.993 -1.121 -11.450 1.00 96.44 202 ASP A N 1
ATOM 1648 C CA . ASP A 1 202 ? 20.003 -1.033 -12.911 1.00 96.44 202 ASP A CA 1
ATOM 1649 C C . ASP A 1 202 ? 18.957 -1.960 -13.552 1.00 96.44 202 ASP A C 1
ATOM 1651 O O . ASP A 1 202 ? 18.254 -1.531 -14.468 1.00 96.44 202 ASP A O 1
ATOM 1655 N N . SER A 1 203 ? 18.747 -3.161 -13.005 1.00 97.44 203 SER A N 1
ATOM 1656 C CA . SER A 1 203 ? 17.699 -4.094 -13.450 1.00 97.44 203 SER A CA 1
ATOM 1657 C C . SER A 1 203 ? 16.286 -3.519 -13.277 1.00 97.44 203 SER A C 1
ATOM 1659 O O . SER A 1 203 ? 15.453 -3.620 -14.179 1.00 97.44 203 SER A O 1
ATOM 1661 N N . VAL A 1 204 ? 16.009 -2.832 -12.162 1.00 98.12 204 VAL A N 1
ATOM 1662 C CA . VAL A 1 204 ? 14.724 -2.144 -11.949 1.00 98.12 204 VAL A CA 1
ATOM 1663 C C . VAL A 1 204 ? 14.566 -0.967 -12.917 1.00 98.12 204 VAL A C 1
ATOM 1665 O O . VAL A 1 204 ? 13.461 -0.715 -13.396 1.00 98.12 204 VAL A O 1
ATOM 1668 N N . LYS A 1 205 ? 15.647 -0.260 -13.280 1.00 97.12 205 LYS A N 1
ATOM 1669 C CA . LYS A 1 205 ? 15.598 0.791 -14.316 1.00 97.12 205 LYS A CA 1
ATOM 1670 C C . LYS A 1 205 ? 15.338 0.234 -15.719 1.00 97.12 205 LYS A C 1
ATOM 1672 O O . LYS A 1 205 ? 14.586 0.861 -16.473 1.00 97.12 205 LYS A O 1
ATOM 1677 N N . CYS A 1 206 ? 15.891 -0.932 -16.054 1.00 96.56 206 CYS A N 1
ATOM 1678 C CA . CYS A 1 206 ? 15.537 -1.670 -17.269 1.00 96.56 206 CYS A CA 1
ATOM 1679 C C . CYS A 1 206 ? 14.032 -1.958 -17.293 1.00 96.56 206 CYS A C 1
ATOM 1681 O O . CYS A 1 206 ? 13.332 -1.545 -18.217 1.00 96.56 206 CYS A O 1
ATOM 1683 N N . LEU A 1 207 ? 13.516 -2.574 -16.226 1.00 97.25 207 LEU A N 1
ATOM 1684 C CA . LEU A 1 207 ? 12.102 -2.914 -16.101 1.00 97.25 207 LEU A CA 1
ATOM 1685 C C . LEU A 1 207 ? 11.193 -1.677 -16.151 1.00 97.25 207 LEU A C 1
ATOM 1687 O O . LEU A 1 207 ? 10.177 -1.687 -16.836 1.00 97.25 207 LEU A O 1
ATOM 1691 N N . LYS A 1 208 ? 11.580 -0.576 -15.497 1.00 96.00 208 LYS A N 1
ATOM 1692 C CA . LYS A 1 208 ? 10.853 0.698 -15.575 1.00 96.00 208 LYS A CA 1
ATOM 1693 C C . LYS A 1 208 ? 10.735 1.195 -17.019 1.00 96.00 208 LYS A C 1
ATOM 1695 O O . LYS A 1 208 ? 9.680 1.690 -17.398 1.00 96.00 208 LYS A O 1
ATOM 1700 N N . SER A 1 209 ? 11.799 1.070 -17.812 1.00 94.88 209 SER A N 1
ATOM 1701 C CA . SER A 1 209 ? 11.801 1.492 -19.220 1.00 94.88 209 SER A CA 1
ATOM 1702 C C . SER A 1 209 ? 10.877 0.613 -20.070 1.00 94.88 209 SER A C 1
ATOM 1704 O O . SER A 1 209 ? 10.125 1.132 -20.890 1.00 94.88 209 SER A O 1
ATOM 1706 N N . VAL A 1 210 ? 10.852 -0.696 -19.799 1.00 95.00 210 VAL A N 1
ATOM 1707 C CA . VAL A 1 210 ? 9.919 -1.649 -20.423 1.00 95.00 210 VAL A CA 1
ATOM 1708 C C . VAL A 1 210 ? 8.467 -1.293 -20.088 1.00 95.00 210 VAL A C 1
ATOM 1710 O O . VAL A 1 210 ? 7.668 -1.075 -20.998 1.00 95.00 210 VAL A O 1
ATOM 1713 N N . VAL A 1 211 ? 8.132 -1.187 -18.796 1.00 94.06 211 VAL A N 1
ATOM 1714 C CA . VAL A 1 211 ? 6.774 -0.886 -18.297 1.00 94.06 211 VAL A CA 1
ATOM 1715 C C . VAL A 1 211 ? 6.265 0.468 -18.798 1.00 94.06 211 VAL A C 1
ATOM 1717 O O . VAL A 1 211 ? 5.064 0.667 -18.936 1.00 94.06 211 VAL A O 1
ATOM 1720 N N . ASN A 1 212 ? 7.161 1.401 -19.126 1.00 91.94 212 ASN A N 1
ATOM 1721 C CA . ASN A 1 212 ? 6.784 2.699 -19.683 1.00 91.94 212 ASN A CA 1
ATOM 1722 C C . ASN A 1 212 ? 6.218 2.616 -21.117 1.00 91.94 212 ASN A C 1
ATOM 1724 O O . ASN A 1 212 ? 5.697 3.607 -21.627 1.00 91.94 212 ASN A O 1
ATOM 1728 N N . THR A 1 213 ? 6.306 1.462 -21.782 1.00 91.00 213 THR A N 1
ATOM 1729 C CA . THR A 1 213 ? 5.735 1.229 -23.117 1.00 91.00 213 THR A CA 1
ATOM 1730 C C . THR A 1 213 ? 4.530 0.303 -23.044 1.00 91.00 213 THR A C 1
ATOM 1732 O O . THR A 1 213 ? 4.480 -0.579 -22.194 1.00 91.00 213 THR A O 1
ATOM 1735 N N . TRP A 1 214 ? 3.568 0.461 -23.959 1.00 88.00 214 TRP A N 1
ATOM 1736 C CA . TRP A 1 214 ? 2.374 -0.395 -23.974 1.00 88.00 214 TRP A CA 1
ATOM 1737 C C . TRP A 1 214 ? 2.703 -1.897 -24.115 1.00 88.00 214 TRP A C 1
ATOM 1739 O O . TRP A 1 214 ? 2.266 -2.654 -23.250 1.00 88.00 214 TRP A O 1
ATOM 1749 N N . PRO A 1 215 ? 3.517 -2.348 -25.099 1.00 91.12 215 PRO A N 1
ATOM 1750 C CA . PRO A 1 215 ? 3.853 -3.769 -25.217 1.00 91.12 215 PRO A CA 1
ATOM 1751 C C . PRO A 1 215 ? 4.608 -4.290 -23.992 1.00 91.12 215 PRO A C 1
ATOM 1753 O O . PRO A 1 215 ? 4.331 -5.382 -23.508 1.00 91.12 215 PRO A O 1
ATOM 1756 N N . GLY A 1 216 ? 5.547 -3.504 -23.457 1.00 93.12 216 GLY A N 1
ATOM 1757 C CA . GLY A 1 216 ? 6.303 -3.904 -22.275 1.00 93.12 216 GLY A CA 1
ATOM 1758 C C . GLY A 1 216 ? 5.425 -4.028 -21.029 1.00 93.12 216 GLY A C 1
ATOM 1759 O O . GLY A 1 216 ? 5.569 -4.988 -20.273 1.00 93.12 216 GLY A O 1
ATOM 1760 N N . MET A 1 217 ? 4.484 -3.101 -20.841 1.00 93.06 217 MET A N 1
ATOM 1761 C CA . MET A 1 217 ? 3.493 -3.151 -19.769 1.00 93.06 217 MET A CA 1
ATOM 1762 C C . MET A 1 217 ? 2.593 -4.382 -19.895 1.00 93.06 217 MET A C 1
ATOM 1764 O O . MET A 1 217 ? 2.495 -5.149 -18.943 1.00 93.06 217 MET A O 1
ATOM 1768 N N . GLU A 1 218 ? 2.021 -4.630 -21.077 1.00 93.44 218 GLU A N 1
ATOM 1769 C CA . GLU A 1 218 ? 1.202 -5.817 -21.362 1.00 93.44 218 GLU A CA 1
ATOM 1770 C C . GLU A 1 218 ? 1.943 -7.111 -20.998 1.00 93.44 218 GLU A C 1
ATOM 1772 O O . GLU A 1 218 ? 1.424 -7.948 -20.263 1.00 93.44 218 GLU A O 1
ATOM 1777 N N . MET A 1 219 ? 3.198 -7.249 -21.432 1.00 94.88 219 MET A N 1
ATOM 1778 C CA . MET A 1 219 ? 4.019 -8.422 -21.131 1.00 94.88 219 MET A CA 1
ATOM 1779 C C . MET A 1 219 ? 4.326 -8.583 -19.639 1.00 94.88 219 MET A C 1
ATOM 1781 O O . MET A 1 219 ? 4.332 -9.706 -19.130 1.00 94.88 219 MET A O 1
ATOM 1785 N N . CYS A 1 220 ? 4.573 -7.479 -18.930 1.00 95.94 220 CYS A N 1
ATOM 1786 C CA . CYS A 1 220 ? 4.839 -7.493 -17.493 1.00 95.94 220 CYS A CA 1
ATOM 1787 C C . CYS A 1 220 ? 3.610 -7.885 -16.660 1.00 95.94 220 CYS A C 1
ATOM 1789 O O . CYS A 1 220 ? 3.784 -8.353 -15.533 1.00 95.94 220 CYS A O 1
ATOM 1791 N N . PHE A 1 221 ? 2.407 -7.725 -17.211 1.00 95.94 221 PHE A N 1
ATOM 1792 C CA . PHE A 1 221 ? 1.129 -8.062 -16.584 1.00 95.94 221 PHE A CA 1
ATOM 1793 C C . PHE A 1 221 ? 0.536 -9.399 -17.059 1.00 95.94 221 PHE A C 1
ATOM 1795 O O . PHE A 1 221 ? -0.616 -9.698 -16.763 1.00 95.94 221 PHE A O 1
ATOM 1802 N N . ARG A 1 222 ? 1.314 -10.242 -17.749 1.00 94.75 222 ARG A N 1
ATOM 1803 C CA . ARG A 1 222 ? 0.922 -11.636 -18.026 1.00 94.75 222 ARG A CA 1
ATOM 1804 C C . ARG A 1 222 ? 1.064 -12.502 -16.780 1.00 94.75 222 ARG A C 1
ATOM 1806 O O . ARG A 1 222 ? 2.014 -12.321 -16.020 1.00 94.75 222 ARG A O 1
ATOM 1813 N N . ARG A 1 223 ? 0.220 -13.526 -16.618 1.00 92.50 223 ARG A N 1
ATOM 1814 C CA . ARG A 1 223 ? 0.229 -14.439 -15.447 1.00 92.50 223 ARG A CA 1
ATOM 1815 C C . ARG A 1 223 ? 1.585 -15.088 -15.151 1.00 92.50 223 ARG A C 1
ATOM 1817 O O . ARG A 1 223 ? 1.915 -15.352 -14.001 1.00 92.50 223 ARG A O 1
ATOM 1824 N N . GLN A 1 224 ? 2.380 -15.346 -16.186 1.00 91.38 224 GLN A N 1
ATOM 1825 C CA . GLN A 1 224 ? 3.712 -15.953 -16.067 1.00 91.38 224 GLN A CA 1
ATOM 1826 C C . GLN A 1 224 ? 4.828 -14.964 -15.681 1.00 91.38 224 GLN A C 1
ATOM 1828 O O . GLN A 1 224 ? 5.956 -15.382 -15.416 1.00 91.38 224 GLN A O 1
ATOM 1833 N N . SER A 1 225 ? 4.542 -13.659 -15.678 1.00 95.56 225 SER A N 1
ATOM 1834 C CA . SER A 1 225 ? 5.506 -12.614 -15.339 1.00 95.56 225 SER A CA 1
ATOM 1835 C C . SER A 1 225 ? 5.978 -12.742 -13.891 1.00 95.56 225 SER A C 1
ATOM 1837 O O . SER A 1 225 ? 5.192 -12.981 -12.976 1.00 95.56 225 SER A O 1
ATOM 1839 N N . LYS A 1 226 ? 7.279 -12.537 -13.668 1.00 97.12 226 LYS A N 1
ATOM 1840 C CA . LYS A 1 226 ? 7.898 -12.535 -12.332 1.00 97.12 226 LYS A CA 1
ATOM 1841 C C . LYS A 1 226 ? 8.179 -11.126 -11.811 1.00 97.12 226 LYS A C 1
ATOM 1843 O O . LYS A 1 226 ? 8.845 -10.971 -10.791 1.00 97.12 226 LYS A O 1
ATOM 1848 N N . MET A 1 227 ? 7.636 -10.101 -12.474 1.00 98.00 227 MET A N 1
ATOM 1849 C CA . MET A 1 227 ? 7.841 -8.697 -12.117 1.00 98.00 227 MET A CA 1
ATOM 1850 C C . MET A 1 227 ? 7.554 -8.422 -10.635 1.00 98.00 227 MET A C 1
ATOM 1852 O O . MET A 1 227 ? 8.436 -7.947 -9.922 1.00 98.00 227 MET A O 1
ATOM 1856 N N . PHE A 1 228 ? 6.342 -8.733 -10.164 1.00 98.38 228 PHE A N 1
ATOM 1857 C CA . PHE A 1 228 ? 5.938 -8.440 -8.786 1.00 98.38 228 PHE A CA 1
ATOM 1858 C C . PHE A 1 228 ? 6.781 -9.212 -7.767 1.00 98.38 228 PHE A C 1
ATOM 1860 O O . PHE A 1 228 ? 7.274 -8.603 -6.821 1.00 98.38 228 PHE A O 1
ATOM 1867 N N . SER A 1 229 ? 7.036 -10.507 -7.991 1.00 98.31 229 SER A N 1
ATOM 1868 C CA . SER A 1 229 ? 7.893 -11.309 -7.106 1.00 98.31 229 SER A CA 1
ATOM 1869 C C . SER A 1 229 ? 9.321 -10.765 -7.022 1.00 98.31 229 SER A C 1
ATOM 1871 O O . SER A 1 229 ? 9.878 -10.686 -5.932 1.00 98.31 229 SER A O 1
ATOM 1873 N N . CYS A 1 230 ? 9.908 -10.330 -8.142 1.00 98.62 230 CYS A N 1
ATOM 1874 C CA . CYS A 1 230 ? 11.249 -9.748 -8.138 1.00 98.62 230 CYS A CA 1
ATOM 1875 C C . CYS A 1 230 ? 11.273 -8.391 -7.418 1.00 98.62 230 CYS A C 1
ATOM 1877 O O . CYS A 1 230 ? 12.153 -8.162 -6.596 1.00 98.62 230 CYS A O 1
ATOM 1879 N N . LEU A 1 231 ? 10.311 -7.497 -7.680 1.00 98.75 231 LEU A N 1
ATOM 1880 C CA . LEU A 1 231 ? 10.254 -6.182 -7.024 1.00 98.75 231 LEU A CA 1
ATOM 1881 C C . LEU A 1 231 ? 10.022 -6.296 -5.510 1.00 98.75 231 LEU A C 1
ATOM 1883 O O . LEU A 1 231 ? 10.671 -5.593 -4.736 1.00 98.75 231 LEU A O 1
ATOM 1887 N N . VAL A 1 232 ? 9.139 -7.201 -5.084 1.00 98.69 232 VAL A N 1
ATOM 1888 C CA . VAL A 1 232 ? 8.908 -7.494 -3.663 1.00 98.69 232 VAL A CA 1
ATOM 1889 C C . VAL A 1 232 ? 10.151 -8.117 -3.026 1.00 98.69 232 VAL A C 1
ATOM 1891 O O . VAL A 1 232 ? 10.584 -7.647 -1.976 1.00 98.69 232 VAL A O 1
ATOM 1894 N N . GLY A 1 233 ? 10.780 -9.100 -3.679 1.00 98.38 233 GLY A N 1
ATOM 1895 C CA . GLY A 1 233 ? 12.016 -9.719 -3.194 1.00 98.38 233 GLY A CA 1
ATOM 1896 C C . GLY A 1 233 ? 13.150 -8.705 -3.009 1.00 98.38 233 GLY A C 1
ATOM 1897 O O . GLY A 1 233 ? 13.835 -8.737 -1.988 1.00 98.38 233 GLY A O 1
ATOM 1898 N N . ILE A 1 234 ? 13.292 -7.743 -3.932 1.00 98.50 234 ILE A N 1
ATOM 1899 C CA . ILE A 1 234 ? 14.242 -6.622 -3.815 1.00 98.50 234 ILE A CA 1
ATOM 1900 C C . ILE A 1 234 ? 13.959 -5.783 -2.567 1.00 98.50 234 ILE A C 1
ATOM 1902 O O . ILE A 1 234 ? 14.879 -5.516 -1.793 1.00 98.50 234 ILE A O 1
ATOM 1906 N N . LEU A 1 235 ? 12.706 -5.367 -2.347 1.00 97.88 235 LEU A N 1
ATOM 1907 C CA . LEU A 1 235 ? 12.362 -4.619 -1.134 1.00 97.88 235 LEU A CA 1
ATOM 1908 C C . LEU A 1 235 ? 12.593 -5.443 0.126 1.00 97.88 235 LEU A C 1
ATOM 1910 O O . LEU A 1 235 ? 13.043 -4.893 1.126 1.00 97.88 235 LEU A O 1
ATOM 1914 N N . SER A 1 236 ? 12.323 -6.746 0.086 1.00 97.56 236 SER A N 1
ATOM 1915 C CA . SER A 1 236 ? 12.529 -7.623 1.233 1.00 97.56 236 SER A CA 1
ATOM 1916 C C . SER A 1 236 ? 14.004 -7.749 1.612 1.00 97.56 236 SER A C 1
ATOM 1918 O O . SER A 1 236 ? 14.314 -7.720 2.799 1.00 97.56 236 SER A O 1
ATOM 1920 N N . VAL A 1 237 ? 14.928 -7.871 0.650 1.00 96.31 237 VAL A N 1
ATOM 1921 C CA . VAL A 1 237 ? 16.374 -7.936 0.957 1.00 96.31 237 VAL A CA 1
ATOM 1922 C C . VAL A 1 237 ? 16.968 -6.572 1.308 1.00 96.31 237 VAL A C 1
ATOM 1924 O O . VAL A 1 237 ? 17.925 -6.502 2.075 1.00 96.31 237 VAL A O 1
ATOM 1927 N N . ALA A 1 238 ? 16.395 -5.487 0.779 1.00 95.81 238 ALA A N 1
ATOM 1928 C CA . ALA A 1 238 ? 16.759 -4.123 1.155 1.00 95.81 238 ALA A CA 1
ATOM 1929 C C . ALA A 1 238 ? 16.155 -3.701 2.511 1.00 95.81 238 ALA A C 1
ATOM 1931 O O . ALA A 1 238 ? 16.603 -2.718 3.112 1.00 95.81 238 ALA A O 1
ATOM 1932 N N . SER A 1 239 ? 15.136 -4.418 2.996 1.00 92.06 239 SER A N 1
ATOM 1933 C CA . SER A 1 239 ? 14.519 -4.193 4.304 1.00 92.06 239 SER A CA 1
ATOM 1934 C C . SER A 1 239 ? 15.538 -4.455 5.412 1.00 92.06 239 SER A C 1
ATOM 1936 O O . SER A 1 239 ? 16.260 -5.449 5.394 1.00 92.06 239 SER A O 1
ATOM 1938 N N . GLY A 1 240 ? 15.642 -3.532 6.368 1.00 84.56 240 GLY A N 1
ATOM 1939 C CA . GLY A 1 240 ? 16.610 -3.614 7.468 1.00 84.56 240 GLY A CA 1
ATOM 1940 C C . GLY A 1 240 ? 18.059 -3.263 7.101 1.00 84.56 240 GLY A C 1
ATOM 1941 O O . GLY A 1 240 ? 18.900 -3.181 7.993 1.00 84.56 240 GLY A O 1
ATOM 1942 N N . LYS A 1 241 ? 18.370 -2.999 5.824 1.00 92.00 241 LYS A N 1
ATOM 1943 C CA . LYS A 1 241 ? 19.685 -2.475 5.424 1.00 92.00 241 LYS A CA 1
ATOM 1944 C C . LYS A 1 241 ? 19.846 -1.006 5.850 1.00 92.00 241 LYS A C 1
ATOM 1946 O O . LYS A 1 241 ? 18.852 -0.266 5.836 1.00 92.00 241 LYS A O 1
ATOM 1951 N N . PRO A 1 242 ? 21.073 -0.574 6.210 1.00 90.19 242 PRO A N 1
ATOM 1952 C CA . PRO A 1 242 ? 21.337 0.795 6.648 1.00 90.19 242 PRO A CA 1
ATOM 1953 C C . PRO A 1 242 ? 21.000 1.816 5.554 1.00 90.19 242 PRO A C 1
ATOM 1955 O O . PRO A 1 242 ? 20.987 1.489 4.366 1.00 90.19 242 PRO A O 1
ATOM 1958 N N . SER A 1 243 ? 20.757 3.066 5.959 1.00 89.75 243 SER A N 1
ATOM 1959 C CA . SER A 1 243 ? 20.514 4.195 5.045 1.00 89.75 243 SER A CA 1
ATOM 1960 C C . SER A 1 243 ? 21.827 4.620 4.377 1.00 89.75 243 SER A C 1
ATOM 1962 O O . SER A 1 243 ? 22.489 5.571 4.789 1.00 89.75 243 SER A O 1
ATOM 1964 N N . LEU A 1 244 ? 22.235 3.834 3.382 1.00 92.94 244 LEU A N 1
ATOM 1965 C CA . LEU A 1 244 ? 23.328 4.118 2.456 1.00 92.94 244 LEU A CA 1
ATOM 1966 C C . LEU A 1 244 ? 22.742 4.452 1.083 1.00 92.94 244 LEU A C 1
ATOM 1968 O O . LEU A 1 244 ? 21.674 3.952 0.720 1.00 92.94 244 LEU A O 1
ATOM 1972 N N . ASP A 1 245 ? 23.454 5.263 0.300 1.00 93.75 245 ASP A N 1
ATOM 1973 C CA . ASP A 1 245 ? 22.923 5.818 -0.950 1.00 93.75 245 ASP A CA 1
ATOM 1974 C C . ASP A 1 245 ? 22.477 4.746 -1.959 1.00 93.75 245 ASP A C 1
ATOM 1976 O O . ASP A 1 245 ? 21.420 4.888 -2.578 1.00 93.75 245 ASP A O 1
ATOM 1980 N N . HIS A 1 246 ? 23.215 3.637 -2.087 1.00 94.44 246 HIS A N 1
ATOM 1981 C CA . HIS A 1 246 ? 22.844 2.540 -2.986 1.00 94.44 246 HIS A CA 1
ATOM 1982 C C . HIS A 1 246 ? 21.569 1.819 -2.540 1.00 94.44 246 HIS A C 1
ATOM 1984 O O . HIS A 1 246 ? 20.711 1.532 -3.377 1.00 94.44 246 HIS A O 1
ATOM 1990 N N . TRP A 1 247 ? 21.404 1.573 -1.236 1.00 96.00 247 TRP A N 1
ATOM 1991 C CA . TRP A 1 247 ? 20.201 0.943 -0.688 1.00 96.00 247 TRP A CA 1
ATOM 1992 C C . TRP A 1 247 ? 18.987 1.854 -0.812 1.00 96.00 247 TRP A C 1
ATOM 1994 O O . TRP A 1 247 ? 17.927 1.405 -1.247 1.00 96.00 247 TRP A O 1
ATOM 2004 N N . ASP A 1 248 ? 19.135 3.135 -0.489 1.00 95.75 248 ASP A N 1
ATOM 2005 C CA . ASP A 1 248 ? 18.035 4.090 -0.576 1.00 95.75 248 ASP A CA 1
ATOM 2006 C C . ASP A 1 248 ? 17.647 4.375 -2.032 1.00 95.75 248 ASP A C 1
ATOM 2008 O O . ASP A 1 248 ? 16.462 4.464 -2.351 1.00 95.75 248 ASP A O 1
ATOM 2012 N N . SER A 1 249 ? 18.614 4.425 -2.950 1.00 96.75 249 SER A N 1
ATOM 2013 C CA . SER A 1 249 ? 18.347 4.540 -4.388 1.00 96.75 249 SER A CA 1
ATOM 2014 C C . SER A 1 249 ? 17.651 3.297 -4.950 1.00 96.75 249 SER A C 1
ATOM 2016 O O . SER A 1 249 ? 16.729 3.425 -5.763 1.00 96.75 249 SER A O 1
ATOM 2018 N N . LEU A 1 250 ? 18.032 2.097 -4.493 1.00 98.00 250 LEU A N 1
ATOM 2019 C CA . LEU A 1 250 ? 17.358 0.844 -4.842 1.00 98.00 250 LEU A CA 1
ATOM 2020 C C . LEU A 1 250 ? 15.919 0.810 -4.307 1.00 98.00 250 LEU A C 1
ATOM 2022 O O . LEU A 1 250 ? 14.991 0.521 -5.068 1.00 98.00 250 LEU A O 1
ATOM 2026 N N . LYS A 1 251 ? 15.707 1.169 -3.034 1.00 97.88 251 LYS A N 1
ATOM 2027 C CA . LYS A 1 251 ? 14.368 1.309 -2.438 1.00 97.88 251 LYS A CA 1
ATOM 2028 C C . LYS A 1 251 ? 13.537 2.321 -3.221 1.00 97.88 251 LYS A C 1
ATOM 2030 O O . LYS A 1 251 ? 12.430 2.000 -3.646 1.00 97.88 251 LYS A O 1
ATOM 2035 N N . PHE A 1 252 ? 14.086 3.504 -3.499 1.00 98.06 252 PHE A N 1
ATOM 2036 C CA . PHE A 1 252 ? 13.397 4.568 -4.226 1.00 98.06 252 PHE A CA 1
ATOM 2037 C C . PHE A 1 252 ? 12.868 4.093 -5.580 1.00 98.06 252 PHE A C 1
ATOM 2039 O O . PHE A 1 252 ? 11.682 4.271 -5.874 1.00 98.06 252 PHE A O 1
ATOM 2046 N N . VAL A 1 253 ? 13.725 3.492 -6.416 1.00 98.19 253 VAL A N 1
ATOM 2047 C CA . VAL A 1 253 ? 13.321 3.063 -7.762 1.00 98.19 253 VAL A CA 1
ATOM 2048 C C . VAL A 1 253 ? 12.323 1.903 -7.709 1.00 98.19 253 VAL A C 1
ATOM 2050 O O . VAL A 1 253 ? 11.369 1.893 -8.487 1.00 98.19 253 VAL A O 1
ATOM 2053 N N . THR A 1 254 ? 12.487 0.986 -6.752 1.00 98.69 254 THR A N 1
ATOM 2054 C CA . THR A 1 254 ? 11.633 -0.200 -6.592 1.00 98.69 254 THR A CA 1
ATOM 2055 C C . THR A 1 254 ? 10.244 0.174 -6.084 1.00 98.69 254 THR A C 1
ATOM 2057 O O . THR A 1 254 ? 9.252 -0.156 -6.732 1.00 98.69 254 THR A O 1
ATOM 2060 N N . VAL A 1 255 ? 10.152 0.941 -4.990 1.00 98.25 255 VAL A N 1
ATOM 2061 C CA . VAL A 1 255 ? 8.873 1.439 -4.455 1.00 98.25 255 VAL A CA 1
ATOM 2062 C C . VAL A 1 255 ? 8.177 2.343 -5.473 1.00 98.25 255 VAL A C 1
ATOM 2064 O O . VAL A 1 255 ? 6.964 2.260 -5.647 1.00 98.25 255 VAL A O 1
ATOM 2067 N N . SER A 1 256 ? 8.930 3.181 -6.196 1.00 98.12 256 SER A N 1
ATOM 2068 C CA . SER A 1 256 ? 8.355 4.030 -7.245 1.00 98.12 256 SER A CA 1
ATOM 2069 C C . SER A 1 256 ? 7.699 3.218 -8.356 1.00 98.12 256 SER A C 1
ATOM 2071 O O . SER A 1 256 ? 6.628 3.602 -8.819 1.00 98.12 256 SER A O 1
ATOM 2073 N N . LEU A 1 257 ? 8.340 2.134 -8.801 1.00 98.38 257 LEU A N 1
ATOM 2074 C CA . LEU A 1 257 ? 7.773 1.272 -9.831 1.00 98.38 257 LEU A CA 1
ATOM 2075 C C . LEU A 1 257 ? 6.568 0.499 -9.291 1.00 98.38 257 LEU A C 1
ATOM 2077 O O . LEU A 1 257 ? 5.536 0.495 -9.952 1.00 98.38 257 LEU A O 1
ATOM 2081 N N . LEU A 1 258 ? 6.668 -0.065 -8.081 1.00 98.38 258 LEU A N 1
ATOM 2082 C CA . LEU A 1 258 ? 5.558 -0.743 -7.407 1.00 98.38 258 LEU A CA 1
ATOM 2083 C C . LEU A 1 258 ? 4.328 0.152 -7.265 1.00 98.38 258 LEU A C 1
ATOM 2085 O O . LEU A 1 258 ? 3.237 -0.299 -7.577 1.00 98.38 258 LEU A O 1
ATOM 2089 N N . GLY A 1 259 ? 4.494 1.421 -6.884 1.00 96.94 259 GLY A N 1
ATOM 2090 C CA . GLY A 1 259 ? 3.380 2.372 -6.810 1.00 96.94 259 GLY A CA 1
ATOM 2091 C C . GLY A 1 259 ? 2.661 2.559 -8.147 1.00 96.94 259 GLY A C 1
ATOM 2092 O O . GLY A 1 259 ? 1.438 2.621 -8.177 1.00 96.94 259 GLY A O 1
ATOM 2093 N N . VAL A 1 260 ? 3.405 2.595 -9.258 1.00 95.06 260 VAL A N 1
ATOM 2094 C CA . VAL A 1 260 ? 2.819 2.716 -10.603 1.00 95.06 260 VAL A CA 1
ATOM 2095 C C . VAL A 1 260 ? 2.120 1.426 -11.017 1.00 95.06 260 VAL A C 1
ATOM 2097 O O . VAL A 1 260 ? 0.982 1.482 -11.464 1.00 95.06 260 VAL A O 1
ATOM 2100 N N . VAL A 1 261 ? 2.771 0.267 -10.870 1.00 96.56 261 VAL A N 1
ATOM 2101 C CA . VAL A 1 261 ? 2.187 -1.007 -11.322 1.00 96.56 261 VAL A CA 1
ATOM 2102 C C . VAL A 1 261 ? 1.052 -1.488 -10.416 1.00 96.56 261 VAL A C 1
ATOM 2104 O O . VAL A 1 261 ? 0.137 -2.135 -10.904 1.00 96.56 261 VAL A O 1
ATOM 2107 N N . ALA A 1 262 ? 1.051 -1.146 -9.126 1.00 96.00 262 ALA A N 1
ATOM 2108 C CA . ALA A 1 262 ? -0.041 -1.479 -8.212 1.00 96.00 262 ALA A CA 1
ATOM 2109 C C . ALA A 1 262 ? -1.326 -0.701 -8.528 1.00 96.00 262 ALA A C 1
ATOM 2111 O O . ALA A 1 262 ? -2.415 -1.240 -8.357 1.00 96.00 262 ALA A O 1
ATOM 2112 N N . PHE A 1 263 ? -1.195 0.531 -9.031 1.00 93.38 263 PHE A N 1
ATOM 2113 C CA . PHE A 1 263 ? -2.324 1.381 -9.418 1.00 93.38 263 PHE A CA 1
ATOM 2114 C C . PHE A 1 263 ? -3.056 0.880 -10.676 1.00 93.38 263 PHE A C 1
ATOM 2116 O O . PHE A 1 263 ? -4.165 1.310 -10.976 1.00 93.38 263 PHE A O 1
ATOM 2123 N N . VAL A 1 264 ? -2.451 -0.035 -11.437 1.00 91.19 264 VAL A N 1
ATOM 2124 C CA . VAL A 1 264 ? -3.041 -0.562 -12.670 1.00 91.19 264 VAL A CA 1
ATOM 2125 C C . VAL A 1 264 ? -4.196 -1.502 -12.338 1.00 91.19 264 VAL A C 1
ATOM 2127 O O . VAL A 1 264 ? -3.991 -2.590 -11.800 1.00 91.19 264 VAL A O 1
ATOM 2130 N N . ASN A 1 265 ? -5.402 -1.088 -12.713 1.00 84.00 265 ASN A N 1
ATOM 2131 C CA . ASN A 1 265 ? -6.640 -1.844 -12.542 1.00 84.00 265 ASN A CA 1
ATOM 2132 C C . ASN A 1 265 ? -7.477 -1.823 -13.839 1.00 84.00 265 ASN A C 1
ATOM 2134 O O . ASN A 1 265 ? -8.665 -1.530 -13.808 1.00 84.00 265 ASN A O 1
ATOM 2138 N N . ASP A 1 266 ? -6.824 -2.034 -14.987 1.00 81.50 266 ASP A N 1
ATOM 2139 C CA . ASP A 1 266 ? -7.468 -2.068 -16.310 1.00 81.50 266 ASP A CA 1
ATOM 2140 C C . ASP A 1 266 ? -7.737 -3.529 -16.707 1.00 81.50 266 ASP A C 1
ATOM 2142 O O . ASP A 1 266 ? -6.809 -4.342 -16.740 1.00 81.50 266 ASP A O 1
ATOM 2146 N N . ASP A 1 267 ? -8.992 -3.845 -17.037 1.00 83.69 267 ASP A N 1
ATOM 2147 C CA . ASP A 1 267 ? -9.444 -5.184 -17.444 1.00 83.69 267 ASP A CA 1
ATOM 2148 C C . ASP A 1 267 ? -8.778 -5.689 -18.737 1.00 83.69 267 ASP A C 1
ATOM 2150 O O . ASP A 1 267 ? -8.865 -6.871 -19.070 1.00 83.69 267 ASP A O 1
ATOM 2154 N N . LYS A 1 268 ? -8.075 -4.820 -19.477 1.00 82.56 268 LYS A N 1
ATOM 2155 C CA . LYS A 1 268 ? -7.241 -5.221 -20.622 1.00 82.56 268 LYS A CA 1
ATOM 2156 C C . LYS A 1 268 ? -6.042 -6.080 -20.226 1.00 82.56 268 LYS A C 1
ATOM 2158 O O . LYS A 1 268 ? -5.475 -6.742 -21.095 1.00 82.56 268 LYS A O 1
ATOM 2163 N N . PHE A 1 269 ? -5.608 -6.039 -18.969 1.00 87.94 269 PHE A N 1
ATOM 2164 C CA . PHE A 1 269 ? -4.484 -6.835 -18.487 1.00 87.94 269 PHE A CA 1
ATOM 2165 C C . PHE A 1 269 ? -4.959 -8.152 -17.861 1.00 87.94 269 PHE A C 1
ATOM 2167 O O . PHE A 1 269 ? -5.995 -8.210 -17.209 1.00 87.94 269 PHE A O 1
ATOM 2174 N N . GLU A 1 270 ? -4.163 -9.221 -17.996 1.00 88.56 270 GLU A N 1
ATOM 2175 C CA . GLU A 1 270 ? -4.474 -10.524 -17.374 1.00 88.56 270 GLU A CA 1
ATOM 2176 C C . GLU A 1 270 ? -4.427 -10.488 -15.836 1.00 88.56 270 GLU A C 1
ATOM 2178 O O . GLU A 1 270 ? -4.920 -11.409 -15.177 1.00 88.56 270 GLU A O 1
ATOM 2183 N N . LEU A 1 271 ? -3.772 -9.467 -15.278 1.00 90.50 271 LEU A N 1
ATOM 2184 C CA . LEU A 1 271 ? -3.489 -9.294 -13.862 1.00 90.50 271 LEU A CA 1
ATOM 2185 C C . LEU A 1 271 ? -3.942 -7.910 -13.395 1.00 90.50 271 LEU A C 1
ATOM 2187 O O . LEU A 1 271 ? -3.686 -6.906 -14.057 1.00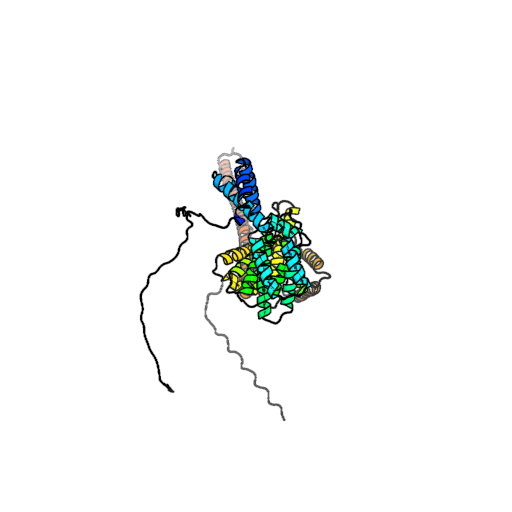 90.50 271 LEU A O 1
ATOM 2191 N N . LYS A 1 272 ? -4.519 -7.850 -12.193 1.00 92.25 272 LYS A N 1
ATOM 2192 C CA . LYS A 1 272 ? -4.766 -6.596 -11.473 1.00 92.25 272 LYS A CA 1
ATOM 2193 C C . LYS A 1 272 ? -3.566 -6.268 -10.595 1.00 92.25 272 LYS A C 1
ATOM 2195 O O . LYS A 1 272 ? -3.092 -7.120 -9.839 1.00 92.25 272 LYS A O 1
ATOM 2200 N N . GLY A 1 273 ? -3.064 -5.041 -10.691 1.00 94.38 273 GLY A N 1
ATOM 2201 C CA . GLY A 1 273 ? -1.798 -4.627 -10.089 1.00 94.38 273 GLY A CA 1
ATOM 2202 C C . GLY A 1 273 ? -1.751 -4.818 -8.577 1.00 94.38 273 GLY A C 1
ATOM 2203 O O . GLY A 1 273 ? -0.871 -5.507 -8.063 1.00 94.38 273 GLY A O 1
ATOM 2204 N N . ARG A 1 274 ? -2.725 -4.246 -7.864 1.00 94.12 274 ARG A N 1
ATOM 2205 C CA . ARG A 1 274 ? -2.819 -4.333 -6.400 1.00 94.12 274 ARG A CA 1
ATOM 2206 C C . ARG A 1 274 ? -2.973 -5.765 -5.893 1.00 94.12 274 ARG A C 1
ATOM 2208 O O . ARG A 1 274 ? -2.271 -6.159 -4.967 1.00 94.12 274 ARG A O 1
ATOM 2215 N N . GLU A 1 275 ? -3.874 -6.540 -6.492 1.00 93.75 275 GLU A N 1
ATOM 2216 C CA . GLU A 1 275 ? -4.131 -7.929 -6.087 1.00 93.75 275 GLU A CA 1
ATOM 2217 C C . GLU A 1 275 ? -2.884 -8.796 -6.286 1.00 93.75 275 GLU A C 1
ATOM 2219 O O . GLU A 1 275 ? -2.482 -9.538 -5.390 1.00 93.75 275 GLU A O 1
ATOM 2224 N N . THR A 1 276 ? -2.211 -8.636 -7.427 1.00 96.75 276 THR A N 1
ATOM 2225 C CA . THR A 1 276 ? -0.976 -9.369 -7.736 1.00 96.75 276 THR A CA 1
ATOM 2226 C C . THR A 1 276 ? 0.168 -8.954 -6.812 1.00 96.75 276 THR A C 1
ATOM 2228 O O . THR A 1 276 ? 0.926 -9.805 -6.342 1.00 96.75 276 THR A O 1
ATOM 2231 N N . LEU A 1 277 ? 0.290 -7.658 -6.499 1.00 98.00 277 LEU A N 1
ATOM 2232 C CA . LEU A 1 277 ? 1.255 -7.177 -5.514 1.00 98.00 277 LEU A CA 1
ATOM 2233 C C . LEU A 1 277 ? 0.986 -7.789 -4.135 1.00 98.00 277 LEU A C 1
ATOM 2235 O O . LEU A 1 277 ? 1.916 -8.280 -3.499 1.00 98.00 277 LEU A O 1
ATOM 2239 N N . LEU A 1 278 ? -0.268 -7.816 -3.684 1.00 97.31 278 LEU A N 1
ATOM 2240 C CA . LEU A 1 278 ? -0.633 -8.408 -2.399 1.00 97.31 278 LEU A CA 1
ATOM 2241 C C . LEU A 1 278 ? -0.291 -9.902 -2.331 1.00 97.31 278 LEU A C 1
ATOM 2243 O O . LEU A 1 278 ? 0.222 -10.370 -1.312 1.00 97.31 278 LEU A O 1
ATOM 2247 N N . GLN A 1 279 ? -0.532 -10.647 -3.412 1.00 97.81 279 GLN A N 1
ATOM 2248 C CA . GLN A 1 279 ? -0.142 -12.055 -3.517 1.00 97.81 279 GLN A CA 1
ATOM 2249 C C . GLN A 1 279 ? 1.380 -12.222 -3.422 1.00 97.81 279 GLN A C 1
ATOM 2251 O O . GLN A 1 279 ? 1.855 -13.040 -2.636 1.00 97.81 279 GLN A O 1
ATOM 2256 N N . ALA A 1 280 ? 2.149 -11.410 -4.154 1.00 98.50 280 ALA A N 1
ATOM 2257 C CA . ALA A 1 280 ? 3.611 -11.447 -4.112 1.00 98.50 280 ALA A CA 1
ATOM 2258 C C . ALA A 1 280 ? 4.170 -11.089 -2.723 1.00 98.50 280 ALA A C 1
ATOM 2260 O O . ALA A 1 280 ? 5.077 -11.764 -2.241 1.00 98.50 280 ALA A O 1
ATOM 2261 N N . LEU A 1 281 ? 3.605 -10.073 -2.058 1.00 98.62 281 LEU A N 1
ATOM 2262 C CA . LEU A 1 281 ? 3.940 -9.715 -0.674 1.00 98.62 281 LEU A CA 1
ATOM 2263 C C . LEU A 1 281 ? 3.652 -10.875 0.278 1.00 98.62 281 LEU A C 1
ATOM 2265 O O . LEU A 1 281 ? 4.491 -11.201 1.107 1.00 98.62 281 LEU A O 1
ATOM 2269 N N . THR A 1 282 ? 2.491 -11.520 0.143 1.00 98.31 282 THR A N 1
ATOM 2270 C CA . THR A 1 282 ? 2.084 -12.646 1.000 1.00 98.31 282 THR A CA 1
ATOM 2271 C C . THR A 1 282 ? 3.019 -13.848 0.837 1.00 98.31 282 THR A C 1
ATOM 2273 O O . THR A 1 282 ? 3.411 -14.463 1.828 1.00 98.31 282 THR A O 1
ATOM 2276 N N . GLU A 1 283 ? 3.421 -14.169 -0.393 1.00 98.19 283 GLU A N 1
ATOM 2277 C CA . GLU A 1 283 ? 4.334 -15.285 -0.653 1.00 98.19 283 GLU A CA 1
ATOM 2278 C C . GLU A 1 283 ? 5.756 -15.006 -0.141 1.00 98.19 283 GLU A C 1
ATOM 2280 O O . GLU A 1 283 ? 6.356 -15.863 0.510 1.00 98.19 283 GLU A O 1
ATOM 2285 N N . GLU A 1 284 ? 6.278 -13.792 -0.348 1.00 97.62 284 GLU A N 1
ATOM 2286 C CA . GLU A 1 284 ? 7.583 -13.403 0.202 1.00 97.62 284 GLU A CA 1
ATOM 2287 C C . GLU A 1 284 ? 7.558 -13.391 1.739 1.00 97.62 284 GLU A C 1
ATOM 2289 O O . GLU A 1 284 ? 8.486 -13.879 2.382 1.00 97.62 284 GLU A O 1
ATOM 2294 N N . ALA A 1 285 ? 6.473 -12.915 2.350 1.00 97.25 285 ALA A N 1
ATOM 2295 C CA . ALA A 1 285 ? 6.278 -12.936 3.799 1.00 97.25 285 ALA A CA 1
ATOM 2296 C C . ALA A 1 285 ? 6.325 -14.354 4.370 1.00 97.25 285 ALA A C 1
ATOM 2298 O O . ALA A 1 285 ? 6.978 -14.607 5.383 1.00 97.25 285 ALA A O 1
ATOM 2299 N N . ARG A 1 286 ? 5.674 -15.302 3.685 1.00 97.56 286 ARG A N 1
ATOM 2300 C CA . ARG A 1 286 ? 5.677 -16.723 4.044 1.00 97.56 286 ARG A CA 1
ATOM 2301 C C . ARG A 1 286 ? 7.082 -17.318 3.954 1.00 97.56 286 ARG A C 1
ATOM 2303 O O . ARG A 1 286 ? 7.484 -18.054 4.855 1.00 97.56 286 ARG A O 1
ATOM 2310 N N . LEU A 1 287 ? 7.835 -16.979 2.904 1.00 95.44 287 LEU A N 1
ATOM 2311 C CA . LEU A 1 287 ? 9.232 -17.387 2.735 1.00 95.44 287 LEU A CA 1
ATOM 2312 C C . LEU A 1 287 ? 10.117 -16.840 3.869 1.00 95.44 287 LEU A C 1
ATOM 2314 O O . LEU A 1 287 ? 10.941 -17.564 4.427 1.00 95.44 287 LEU A O 1
ATOM 2318 N N . ARG A 1 288 ? 9.934 -15.563 4.219 1.00 94.25 288 ARG A N 1
ATOM 2319 C CA . ARG A 1 288 ? 10.754 -14.828 5.195 1.00 94.25 288 ARG A CA 1
ATOM 2320 C C . ARG A 1 288 ? 10.290 -14.982 6.644 1.00 94.25 288 ARG A C 1
ATOM 2322 O O . ARG A 1 288 ? 11.030 -14.593 7.543 1.00 94.25 288 ARG A O 1
ATOM 2329 N N . LYS A 1 289 ? 9.107 -15.562 6.870 1.00 95.81 289 LYS A N 1
ATOM 2330 C CA . LYS A 1 289 ? 8.438 -15.681 8.177 1.00 95.81 289 LYS A CA 1
ATOM 2331 C C . LYS A 1 289 ? 8.304 -14.327 8.887 1.00 95.81 289 LYS A C 1
ATOM 2333 O O . LYS A 1 289 ? 8.623 -14.205 10.067 1.00 95.81 289 LYS A O 1
ATOM 2338 N N . CYS A 1 290 ? 7.852 -13.315 8.155 1.00 94.75 290 CYS A N 1
ATOM 2339 C CA . CYS A 1 290 ? 7.605 -11.968 8.671 1.00 94.75 290 CYS A CA 1
ATOM 2340 C C . CYS A 1 290 ? 6.244 -11.439 8.200 1.00 94.75 290 CYS A C 1
ATOM 2342 O O . CYS A 1 290 ? 5.566 -12.089 7.406 1.00 94.75 290 CYS A O 1
ATOM 2344 N N . ASP A 1 291 ? 5.841 -10.258 8.671 1.00 95.62 291 ASP A N 1
ATOM 2345 C CA . ASP A 1 291 ? 4.624 -9.600 8.190 1.00 95.62 291 ASP A CA 1
ATOM 2346 C C . ASP A 1 291 ? 4.786 -9.128 6.742 1.00 95.62 291 ASP A C 1
ATOM 2348 O O . ASP A 1 291 ? 5.803 -8.522 6.381 1.00 95.62 291 ASP A O 1
ATOM 2352 N N . ARG A 1 292 ? 3.764 -9.336 5.904 1.00 97.06 292 ARG A N 1
ATOM 2353 C CA . ARG A 1 292 ? 3.855 -9.075 4.455 1.00 97.06 292 ARG A CA 1
ATOM 2354 C C . ARG A 1 292 ? 4.070 -7.620 4.073 1.00 97.06 292 ARG A C 1
ATOM 2356 O O . ARG A 1 292 ? 4.658 -7.349 3.032 1.00 97.06 292 ARG A O 1
ATOM 2363 N N . PHE A 1 293 ? 3.649 -6.682 4.916 1.00 98.12 293 PHE A N 1
ATOM 2364 C CA . PHE A 1 293 ? 3.861 -5.256 4.673 1.00 98.12 293 PHE A CA 1
ATOM 2365 C C . PHE A 1 293 ? 5.170 -4.712 5.256 1.00 98.12 293 PHE A C 1
ATOM 2367 O O . PHE A 1 293 ? 5.539 -3.581 4.940 1.00 98.12 293 PHE A O 1
ATOM 2374 N N . SER A 1 294 ? 5.917 -5.508 6.030 1.00 97.00 294 SER A N 1
ATOM 2375 C CA . SER A 1 294 ? 7.139 -5.061 6.718 1.00 97.00 294 SER A CA 1
ATOM 2376 C C . SER A 1 294 ? 8.185 -4.462 5.769 1.00 97.00 294 SER A C 1
ATOM 2378 O O . SER A 1 294 ? 8.816 -3.457 6.095 1.00 97.00 294 SER A O 1
ATOM 2380 N N . CYS A 1 295 ? 8.340 -5.005 4.556 1.00 97.38 295 CYS A N 1
ATOM 2381 C CA . CYS A 1 295 ? 9.293 -4.478 3.578 1.00 97.38 295 CYS A CA 1
ATOM 2382 C C . CYS A 1 295 ? 8.904 -3.081 3.060 1.00 97.38 295 CYS A C 1
ATOM 2384 O O . CYS A 1 295 ? 9.782 -2.239 2.868 1.00 97.38 295 CYS A O 1
ATOM 2386 N N . ILE A 1 296 ? 7.605 -2.799 2.894 1.00 98.31 296 ILE A N 1
ATOM 2387 C CA . ILE A 1 296 ? 7.098 -1.467 2.520 1.00 98.31 296 ILE A CA 1
ATOM 2388 C C . ILE A 1 296 ? 7.227 -0.514 3.710 1.00 98.31 296 ILE A C 1
ATOM 2390 O O . ILE A 1 296 ? 7.756 0.585 3.561 1.00 98.31 296 ILE A O 1
ATOM 2394 N N . VAL A 1 297 ? 6.805 -0.954 4.898 1.00 97.69 297 VAL A N 1
ATOM 2395 C CA . VAL A 1 297 ? 6.864 -0.165 6.136 1.00 97.69 297 VAL A CA 1
ATOM 2396 C C . VAL A 1 297 ? 8.300 0.229 6.485 1.00 97.69 297 VAL A C 1
ATOM 2398 O O . VAL A 1 297 ? 8.539 1.361 6.892 1.00 97.69 297 VAL A O 1
ATOM 2401 N N . SER A 1 298 ? 9.289 -0.630 6.215 1.00 96.25 298 SER A N 1
ATOM 2402 C CA . SER A 1 298 ? 10.709 -0.302 6.421 1.00 96.25 298 SER A CA 1
ATOM 2403 C C . SER A 1 298 ? 11.175 0.950 5.661 1.00 96.25 298 SER A C 1
ATOM 2405 O O . SER A 1 298 ? 12.145 1.593 6.063 1.00 96.25 298 SER A O 1
ATOM 2407 N N . CYS A 1 299 ? 10.481 1.314 4.574 1.00 97.12 299 CYS A N 1
ATOM 2408 C CA . CYS A 1 299 ? 10.750 2.507 3.772 1.00 97.12 299 CYS A CA 1
ATOM 2409 C C . CYS A 1 299 ? 10.080 3.780 4.329 1.00 97.12 299 CYS A C 1
ATOM 2411 O O . CYS A 1 299 ? 10.365 4.868 3.831 1.00 97.12 299 CYS A O 1
ATOM 2413 N N . LEU A 1 300 ? 9.199 3.660 5.331 1.00 96.69 300 LEU A N 1
ATOM 2414 C CA . LEU A 1 300 ? 8.574 4.778 6.054 1.00 96.69 300 LEU A CA 1
ATOM 2415 C C . LEU A 1 300 ? 9.382 5.221 7.279 1.00 96.69 300 LEU A C 1
ATOM 2417 O O . LEU A 1 300 ? 9.153 6.317 7.790 1.00 96.69 300 LEU A O 1
ATOM 2421 N N . ASN A 1 301 ? 10.321 4.385 7.737 1.00 92.06 301 ASN A N 1
ATOM 2422 C CA . ASN A 1 301 ? 11.187 4.690 8.869 1.00 92.06 301 ASN A CA 1
ATOM 2423 C C . ASN A 1 301 ? 11.892 6.039 8.688 1.00 92.06 301 ASN A C 1
ATOM 2425 O O . ASN A 1 301 ? 12.276 6.422 7.578 1.00 92.06 301 ASN A O 1
ATOM 2429 N N . LYS A 1 302 ? 12.126 6.729 9.810 1.00 86.19 302 LYS A N 1
ATOM 2430 C CA . LYS A 1 302 ? 12.847 8.004 9.832 1.00 86.19 302 LYS A CA 1
ATOM 2431 C C . LYS A 1 302 ? 14.194 7.862 9.114 1.00 86.19 302 LYS A C 1
ATOM 2433 O O . LYS A 1 302 ? 15.071 7.117 9.545 1.00 86.19 302 LYS A O 1
ATOM 2438 N N . SER A 1 303 ? 14.340 8.597 8.017 1.00 86.25 303 SER A N 1
ATOM 2439 C CA . SER A 1 303 ? 15.476 8.531 7.099 1.00 86.25 303 SER A CA 1
ATOM 2440 C C . SER A 1 303 ? 15.792 9.923 6.553 1.00 86.25 303 SER A C 1
ATOM 2442 O O . SER A 1 303 ? 14.919 10.790 6.485 1.00 86.25 303 SER A O 1
ATOM 2444 N N . ASN A 1 304 ? 17.036 10.130 6.118 1.00 86.31 304 ASN A N 1
ATOM 2445 C CA . ASN A 1 304 ? 17.431 11.336 5.386 1.00 86.31 304 ASN A CA 1
ATOM 2446 C C . ASN A 1 304 ? 16.840 11.374 3.962 1.00 86.31 304 ASN A C 1
ATOM 2448 O O . ASN A 1 304 ? 16.768 12.434 3.342 1.00 86.31 304 ASN A O 1
ATOM 2452 N N . ARG A 1 305 ? 16.395 10.229 3.435 1.00 92.38 305 ARG A N 1
ATOM 2453 C CA . ARG A 1 305 ? 15.826 10.073 2.091 1.00 92.38 305 ARG A CA 1
ATOM 2454 C C . ARG A 1 305 ? 14.303 10.163 2.127 1.00 92.38 305 ARG A C 1
ATOM 2456 O O . ARG A 1 305 ? 13.576 9.188 1.950 1.00 92.38 305 ARG A O 1
ATOM 2463 N N . LEU A 1 306 ? 13.810 11.382 2.350 1.00 95.44 306 LEU A N 1
ATOM 2464 C CA . LEU A 1 306 ? 12.375 11.701 2.393 1.00 95.44 306 LEU A CA 1
ATOM 2465 C C . LEU A 1 306 ? 11.644 11.405 1.069 1.00 95.44 306 LEU A C 1
ATOM 2467 O O . LEU A 1 306 ? 10.434 11.192 1.039 1.00 95.44 306 LEU A O 1
ATOM 2471 N N . ASP A 1 307 ? 12.366 11.350 -0.045 1.00 96.12 307 ASP A N 1
ATOM 2472 C CA . ASP A 1 307 ? 11.836 10.920 -1.336 1.00 96.12 307 ASP A CA 1
ATOM 2473 C C . ASP A 1 307 ? 11.412 9.440 -1.339 1.00 96.12 307 ASP A C 1
ATOM 2475 O O . ASP A 1 307 ? 10.388 9.109 -1.944 1.00 96.12 307 ASP A O 1
ATOM 2479 N N . VAL A 1 308 ? 12.134 8.569 -0.622 1.00 97.06 308 VAL A N 1
ATOM 2480 C CA . VAL A 1 308 ? 11.745 7.165 -0.391 1.00 97.06 308 VAL A CA 1
ATOM 2481 C C . VAL A 1 308 ? 10.485 7.103 0.469 1.00 97.06 308 VAL A C 1
ATOM 2483 O O . VAL A 1 308 ? 9.518 6.454 0.069 1.00 97.06 308 VAL A O 1
ATOM 2486 N N . VAL A 1 309 ? 10.453 7.848 1.580 1.00 97.25 309 VAL A N 1
ATOM 2487 C CA . VAL A 1 309 ? 9.296 7.916 2.494 1.00 97.25 309 VAL A CA 1
ATOM 2488 C C . VAL A 1 309 ? 8.039 8.358 1.745 1.00 97.25 309 VAL A C 1
ATOM 2490 O O . VAL A 1 309 ? 7.002 7.704 1.826 1.00 97.25 309 VAL A O 1
ATOM 2493 N N . LYS A 1 310 ? 8.136 9.414 0.926 1.00 97.50 310 LYS A N 1
ATOM 2494 C CA . LYS A 1 310 ? 7.029 9.880 0.079 1.00 97.50 310 LYS A CA 1
ATOM 2495 C C . LYS A 1 310 ? 6.500 8.765 -0.821 1.00 97.50 310 LYS A C 1
ATOM 2497 O O . LYS A 1 310 ? 5.287 8.595 -0.945 1.00 97.50 310 LYS A O 1
ATOM 2502 N N . LYS A 1 311 ? 7.394 8.033 -1.494 1.00 98.00 311 LYS A N 1
ATOM 2503 C CA . LYS A 1 311 ? 7.013 6.953 -2.415 1.00 98.00 311 LYS A CA 1
ATOM 2504 C C . LYS A 1 311 ? 6.394 5.769 -1.682 1.00 98.00 311 LYS A C 1
ATOM 2506 O O . LYS A 1 311 ? 5.403 5.238 -2.172 1.00 98.00 311 LYS A O 1
ATOM 2511 N N . ALA A 1 312 ? 6.914 5.413 -0.512 1.00 98.31 312 ALA A N 1
ATOM 2512 C CA . ALA A 1 312 ? 6.351 4.363 0.328 1.00 98.31 312 ALA A CA 1
ATOM 2513 C C . ALA A 1 312 ? 4.954 4.740 0.828 1.00 98.31 312 ALA A C 1
ATOM 2515 O O . ALA A 1 312 ? 4.029 3.953 0.667 1.00 98.31 312 ALA A O 1
ATOM 2516 N N . MET A 1 313 ? 4.764 5.973 1.305 1.00 98.00 313 MET A N 1
ATOM 2517 C CA . MET A 1 313 ? 3.450 6.457 1.740 1.00 98.00 313 MET A CA 1
ATOM 2518 C C . MET A 1 313 ? 2.445 6.507 0.580 1.00 98.00 313 MET A C 1
ATOM 2520 O O . MET A 1 313 ? 1.285 6.138 0.737 1.00 98.00 313 MET A O 1
ATOM 2524 N N . THR A 1 314 ? 2.905 6.891 -0.617 1.00 98.12 314 THR A N 1
ATOM 2525 C CA . THR A 1 314 ? 2.078 6.830 -1.834 1.00 98.12 314 THR A CA 1
ATOM 2526 C C . THR A 1 314 ? 1.652 5.390 -2.135 1.00 98.12 314 THR A C 1
ATOM 2528 O O . THR A 1 314 ? 0.493 5.156 -2.452 1.00 98.12 314 THR A O 1
ATOM 2531 N N . LEU A 1 315 ? 2.561 4.414 -2.016 1.00 98.50 315 LEU A N 1
ATOM 2532 C CA . LEU A 1 315 ? 2.236 3.002 -2.227 1.00 98.50 315 LEU A CA 1
ATOM 2533 C C . LEU A 1 315 ? 1.250 2.474 -1.173 1.00 98.50 315 LEU A C 1
ATOM 2535 O O . LEU A 1 315 ? 0.335 1.746 -1.539 1.00 98.50 315 LEU A O 1
ATOM 2539 N N . VAL A 1 316 ? 1.386 2.866 0.100 1.00 98.31 316 VAL A N 1
ATOM 2540 C CA . VAL A 1 316 ? 0.396 2.545 1.148 1.00 98.31 316 VAL A CA 1
ATOM 2541 C C . VAL A 1 316 ? -0.985 3.066 0.752 1.00 98.31 316 VAL A C 1
ATOM 2543 O O . VAL A 1 316 ? -1.945 2.302 0.767 1.00 98.31 316 VAL A O 1
ATOM 2546 N N . ASN A 1 317 ? -1.079 4.323 0.311 1.00 97.75 317 ASN A N 1
ATOM 2547 C CA . ASN A 1 317 ? -2.341 4.894 -0.162 1.00 97.75 317 ASN A CA 1
ATOM 2548 C C . ASN A 1 317 ? -2.917 4.120 -1.355 1.00 97.75 317 ASN A C 1
ATOM 2550 O O . ASN A 1 317 ? -4.093 3.796 -1.334 1.00 97.75 317 ASN A O 1
ATOM 2554 N N . VAL A 1 318 ? -2.100 3.750 -2.347 1.00 97.06 318 VAL A N 1
ATOM 2555 C CA . VAL A 1 318 ? -2.548 2.936 -3.498 1.00 97.06 318 VAL A CA 1
ATOM 2556 C C . VAL A 1 318 ? -3.068 1.561 -3.062 1.00 97.06 318 VAL A C 1
ATOM 2558 O O . VAL A 1 318 ? -4.052 1.064 -3.607 1.00 97.06 318 VAL A O 1
ATOM 2561 N N . MET A 1 319 ? -2.430 0.932 -2.072 1.00 97.06 319 MET A N 1
ATOM 2562 C CA . MET A 1 319 ? -2.901 -0.346 -1.531 1.00 97.06 319 MET A CA 1
ATOM 2563 C C . MET A 1 319 ? -4.248 -0.196 -0.814 1.00 97.06 319 MET A C 1
ATOM 2565 O O . MET A 1 319 ? -5.087 -1.081 -0.933 1.00 97.06 319 MET A O 1
ATOM 2569 N N . LEU A 1 320 ? -4.464 0.915 -0.105 1.00 95.62 320 LEU A N 1
ATOM 2570 C CA . LEU A 1 320 ? -5.697 1.188 0.642 1.00 95.62 320 LEU A CA 1
ATOM 2571 C C . LEU A 1 320 ? -6.810 1.832 -0.197 1.00 95.62 320 LEU A C 1
ATOM 2573 O O . LEU A 1 320 ? -7.938 1.925 0.275 1.00 95.62 320 LEU A O 1
ATOM 2577 N N . ASP A 1 321 ? -6.527 2.243 -1.431 1.00 93.75 321 ASP A N 1
ATOM 2578 C CA . ASP A 1 321 ? -7.492 2.843 -2.359 1.00 93.75 321 ASP A CA 1
ATOM 2579 C C . ASP A 1 321 ? -8.385 1.774 -3.015 1.00 93.75 321 ASP A C 1
ATOM 2581 O O . ASP A 1 321 ? -8.339 1.524 -4.222 1.00 93.75 321 ASP A O 1
ATOM 2585 N N . VAL A 1 322 ? -9.123 1.026 -2.191 1.00 92.19 322 VAL A N 1
ATOM 2586 C CA . VAL A 1 322 ? -10.030 -0.043 -2.631 1.00 92.19 322 VAL A CA 1
ATOM 2587 C C . VAL A 1 322 ? -11.253 0.584 -3.314 1.00 92.19 322 VAL A C 1
ATOM 2589 O O . VAL A 1 322 ? -11.944 1.353 -2.648 1.00 92.19 322 VAL A O 1
ATOM 2592 N N . PRO A 1 323 ? -11.530 0.265 -4.599 1.00 88.06 323 PRO A N 1
ATOM 2593 C CA . PRO A 1 323 ? -12.665 0.804 -5.331 1.00 88.06 323 PRO A CA 1
ATOM 2594 C C . PRO A 1 323 ? -13.974 0.518 -4.613 1.00 88.06 323 PRO A C 1
ATOM 2596 O O . PRO A 1 323 ? -14.235 -0.618 -4.213 1.00 88.06 323 PRO A O 1
ATOM 2599 N N . GLU A 1 324 ? -14.787 1.555 -4.499 1.00 88.50 324 GLU A N 1
ATOM 2600 C CA . GLU A 1 324 ? -16.168 1.469 -4.048 1.00 88.50 324 GLU A CA 1
ATOM 2601 C C . GLU A 1 324 ? -17.096 1.473 -5.270 1.00 88.50 324 GLU A C 1
ATOM 2603 O O . GLU A 1 324 ? -16.722 2.003 -6.321 1.00 88.50 324 GLU A O 1
ATOM 2608 N N . PRO A 1 325 ? -18.279 0.851 -5.176 1.00 90.94 325 PRO A N 1
ATOM 2609 C CA . PRO A 1 325 ? -19.261 0.901 -6.249 1.00 90.94 325 PRO A CA 1
ATOM 2610 C C . PRO A 1 325 ? -19.841 2.312 -6.392 1.00 90.94 325 PRO A C 1
ATOM 2612 O O . PRO A 1 325 ? -20.080 2.997 -5.399 1.00 90.94 325 PRO A O 1
ATOM 2615 N N . ASP A 1 326 ? -20.128 2.714 -7.631 1.00 88.19 326 ASP A N 1
ATOM 2616 C CA . ASP A 1 326 ? -20.720 4.027 -7.927 1.00 88.19 326 ASP A CA 1
ATOM 2617 C C . ASP A 1 326 ? -22.167 4.157 -7.414 1.00 88.19 326 ASP A C 1
ATOM 2619 O O . ASP A 1 326 ? -22.630 5.259 -7.122 1.00 88.19 326 ASP A O 1
ATOM 2623 N N . ASP A 1 327 ? -22.888 3.036 -7.309 1.00 89.94 327 ASP A N 1
ATOM 2624 C CA . ASP A 1 327 ? -24.281 2.987 -6.870 1.00 89.94 327 ASP A CA 1
ATOM 2625 C C . ASP A 1 327 ? -24.430 2.148 -5.596 1.00 89.94 327 ASP A C 1
ATOM 2627 O O . ASP A 1 327 ? -24.389 0.919 -5.631 1.00 89.94 327 ASP A O 1
ATOM 2631 N N . THR A 1 328 ? -24.644 2.823 -4.468 1.00 90.19 328 THR A N 1
ATOM 2632 C CA . THR A 1 328 ? -24.919 2.216 -3.158 1.00 90.19 328 THR A CA 1
ATOM 2633 C C . THR A 1 328 ? -26.414 2.147 -2.833 1.00 90.19 328 THR A C 1
ATOM 2635 O O . THR A 1 328 ? -26.789 1.837 -1.705 1.00 90.19 328 THR A O 1
ATOM 2638 N N . THR A 1 329 ? -27.301 2.425 -3.792 1.00 91.56 329 THR A N 1
ATOM 2639 C CA . THR A 1 329 ? -28.754 2.295 -3.589 1.00 91.56 329 THR A CA 1
ATOM 2640 C C . THR A 1 329 ? -29.223 0.845 -3.709 1.00 91.56 329 THR A C 1
ATOM 2642 O O . THR A 1 329 ? -30.199 0.443 -3.071 1.00 91.56 329 THR A O 1
ATOM 2645 N N . THR A 1 330 ? -28.498 0.030 -4.478 1.00 94.31 330 THR A N 1
ATOM 2646 C CA . THR A 1 330 ? -28.765 -1.404 -4.630 1.00 94.31 330 THR A CA 1
ATOM 2647 C C . THR A 1 330 ? -28.226 -2.206 -3.444 1.00 94.31 330 THR A C 1
ATOM 2649 O O . THR A 1 330 ? -27.306 -1.788 -2.741 1.00 94.31 330 THR A O 1
ATOM 2652 N N . GLU A 1 331 ? -28.805 -3.380 -3.190 1.00 91.50 331 GLU A N 1
ATOM 2653 C CA . GLU A 1 331 ? -28.301 -4.303 -2.163 1.00 91.50 331 GLU A CA 1
ATOM 2654 C C . GLU A 1 331 ? -26.886 -4.804 -2.498 1.00 91.50 331 GLU A C 1
ATOM 2656 O O . GLU A 1 331 ? -26.007 -4.787 -1.640 1.00 91.50 331 GLU A O 1
ATOM 2661 N N . GLU A 1 332 ? -26.635 -5.140 -3.767 1.00 91.56 332 GLU A N 1
ATOM 2662 C CA . GLU A 1 332 ? -25.311 -5.543 -4.257 1.00 91.56 332 GLU A CA 1
ATOM 2663 C C . GLU A 1 332 ? -24.274 -4.422 -4.099 1.00 91.56 332 GLU A C 1
ATOM 2665 O O . GLU A 1 332 ? -23.154 -4.663 -3.646 1.00 91.56 332 GLU A O 1
ATOM 2670 N N . GLY A 1 333 ? -24.659 -3.182 -4.412 1.00 92.50 333 GLY A N 1
ATOM 2671 C CA . GLY A 1 333 ? -23.829 -2.000 -4.211 1.00 92.50 333 GLY A CA 1
ATOM 2672 C C . GLY A 1 333 ? -23.478 -1.769 -2.744 1.00 92.50 333 GLY A C 1
ATOM 2673 O O . GLY A 1 333 ? -22.314 -1.557 -2.411 1.00 92.50 333 GLY A O 1
ATOM 2674 N N . ARG A 1 334 ? -24.448 -1.888 -1.830 1.00 90.69 334 ARG A N 1
ATOM 2675 C CA . ARG A 1 334 ? -24.180 -1.786 -0.383 1.00 90.69 334 ARG A CA 1
ATOM 2676 C C . ARG A 1 334 ? -23.239 -2.883 0.105 1.00 90.69 334 ARG A C 1
ATOM 2678 O O . ARG A 1 334 ? -22.265 -2.570 0.784 1.00 90.69 334 ARG A O 1
ATOM 2685 N N . ALA A 1 335 ? -23.468 -4.132 -0.299 1.00 91.56 335 ALA A N 1
ATOM 2686 C CA . ALA A 1 335 ? -22.604 -5.254 0.062 1.00 91.56 335 ALA A CA 1
ATOM 2687 C C . ALA A 1 335 ? -21.170 -5.082 -0.478 1.00 91.56 335 ALA A C 1
ATOM 2689 O O . ALA A 1 335 ? -20.195 -5.370 0.216 1.00 91.56 335 ALA A O 1
ATOM 2690 N N . SER A 1 336 ? -21.015 -4.566 -1.702 1.00 92.62 336 SER A N 1
ATOM 2691 C CA . SER A 1 336 ? -19.696 -4.292 -2.280 1.00 92.62 336 SER A CA 1
ATOM 2692 C C . SER A 1 336 ? -18.988 -3.114 -1.601 1.00 92.62 336 SER A C 1
ATOM 2694 O O . SER A 1 336 ? -17.777 -3.189 -1.388 1.00 92.62 336 SER A O 1
ATOM 2696 N N . ALA A 1 337 ? -19.703 -2.040 -1.251 1.00 93.19 337 ALA A N 1
ATOM 2697 C CA . ALA A 1 337 ? -19.143 -0.915 -0.497 1.00 93.19 337 ALA A CA 1
ATOM 2698 C C . ALA A 1 337 ? -18.694 -1.358 0.903 1.00 93.19 337 ALA A C 1
ATOM 2700 O O . ALA A 1 337 ? -17.596 -1.023 1.350 1.00 93.19 337 ALA A O 1
ATOM 2701 N N . GLU A 1 338 ? -19.499 -2.196 1.557 1.00 91.56 338 GLU A N 1
ATOM 2702 C CA . GLU A 1 338 ? -19.137 -2.835 2.815 1.00 91.56 338 GLU A CA 1
ATOM 2703 C C . GLU A 1 338 ? -17.867 -3.680 2.685 1.00 91.56 338 GLU A C 1
ATOM 2705 O O . GLU A 1 338 ? -16.941 -3.517 3.480 1.00 91.56 338 GLU A O 1
ATOM 2710 N N . GLY A 1 339 ? -17.788 -4.544 1.672 1.00 93.50 339 GLY A N 1
ATOM 2711 C CA . GLY A 1 339 ? -16.597 -5.356 1.429 1.00 93.50 339 GLY A CA 1
ATOM 2712 C C . GLY A 1 339 ? -15.346 -4.501 1.201 1.00 93.50 339 GLY A C 1
ATOM 2713 O O . GLY A 1 339 ? -14.283 -4.797 1.750 1.00 93.50 339 GLY A O 1
ATOM 2714 N N . ALA A 1 340 ? -15.468 -3.404 0.447 1.00 93.69 340 ALA A N 1
ATOM 2715 C CA . ALA A 1 340 ? -14.370 -2.468 0.222 1.00 93.69 340 ALA A CA 1
ATOM 2716 C C . ALA A 1 340 ? -13.888 -1.828 1.534 1.00 93.69 340 ALA A C 1
ATOM 2718 O O . ALA A 1 340 ? -12.689 -1.858 1.826 1.00 93.69 340 ALA A O 1
ATOM 2719 N N . TRP A 1 341 ? -14.812 -1.323 2.356 1.00 94.19 341 TRP A N 1
ATOM 2720 C CA . TRP A 1 341 ? -14.509 -0.761 3.673 1.00 94.19 341 TRP A CA 1
ATOM 2721 C C . TRP A 1 341 ? -13.836 -1.786 4.604 1.00 94.19 341 TRP A C 1
ATOM 2723 O O . TRP A 1 341 ? -12.792 -1.486 5.192 1.00 94.19 341 TRP A O 1
ATOM 2733 N N . GLN A 1 342 ? -14.353 -3.020 4.679 1.00 93.31 342 GLN A N 1
ATOM 2734 C CA . GLN A 1 342 ? -13.773 -4.093 5.502 1.00 93.31 342 GLN A CA 1
ATOM 2735 C C . GLN A 1 342 ? -12.320 -4.387 5.101 1.00 93.31 342 GLN A C 1
ATOM 2737 O O . GLN A 1 342 ? -11.442 -4.512 5.959 1.00 93.31 342 GLN A O 1
ATOM 2742 N N . ILE A 1 343 ? -12.042 -4.452 3.794 1.00 93.94 343 ILE A N 1
ATOM 2743 C CA . ILE A 1 343 ? -10.687 -4.666 3.273 1.00 93.94 343 ILE A CA 1
ATOM 2744 C C . ILE A 1 343 ? -9.765 -3.500 3.651 1.00 93.94 343 ILE A C 1
ATOM 2746 O O . ILE A 1 343 ? -8.633 -3.742 4.081 1.00 93.94 343 ILE A O 1
ATOM 2750 N N . ARG A 1 344 ? -10.228 -2.245 3.533 1.00 94.50 344 ARG A N 1
ATOM 2751 C CA . ARG A 1 344 ? -9.434 -1.067 3.925 1.00 94.50 344 ARG A CA 1
ATOM 2752 C C . ARG A 1 344 ? -9.073 -1.092 5.403 1.00 94.50 344 ARG A C 1
ATOM 2754 O O . ARG A 1 344 ? -7.901 -0.914 5.733 1.00 94.50 344 ARG A O 1
ATOM 2761 N N . MET A 1 345 ? -10.047 -1.352 6.276 1.00 92.44 345 MET A N 1
ATOM 2762 C CA . MET A 1 345 ? -9.822 -1.490 7.717 1.00 92.44 345 MET A CA 1
ATOM 2763 C C . MET A 1 345 ? -8.816 -2.604 8.015 1.00 92.44 345 MET A C 1
ATOM 2765 O O . MET A 1 345 ? -7.821 -2.374 8.705 1.00 92.44 345 MET A O 1
ATOM 2769 N N . HIS A 1 346 ? -9.009 -3.780 7.411 1.00 93.56 346 HIS A N 1
ATOM 2770 C CA . HIS A 1 346 ? -8.126 -4.928 7.588 1.00 93.56 346 HIS A CA 1
ATOM 2771 C C . HIS A 1 346 ? -6.672 -4.628 7.187 1.00 93.56 346 HIS A C 1
ATOM 2773 O O . HIS A 1 346 ? -5.756 -4.829 7.990 1.00 93.56 346 HIS A O 1
ATOM 2779 N N . TRP A 1 347 ? -6.439 -4.124 5.970 1.00 95.75 347 TRP A N 1
ATOM 2780 C CA . TRP A 1 347 ? -5.083 -3.833 5.497 1.00 95.75 347 TRP A CA 1
ATOM 2781 C C . TRP A 1 347 ? -4.446 -2.661 6.233 1.00 95.75 347 TRP A C 1
ATOM 2783 O O . TRP A 1 347 ? -3.243 -2.704 6.487 1.00 95.75 347 TRP A O 1
ATOM 2793 N N . ARG A 1 348 ? -5.214 -1.637 6.626 1.00 95.88 348 ARG A N 1
ATOM 2794 C CA . ARG A 1 348 ? -4.690 -0.534 7.439 1.00 95.88 348 ARG A CA 1
ATOM 2795 C C . ARG A 1 348 ? -4.171 -1.048 8.775 1.00 95.88 348 ARG A C 1
ATOM 2797 O O . ARG A 1 348 ? -3.011 -0.799 9.095 1.00 95.88 348 ARG A O 1
ATOM 2804 N N . SER A 1 349 ? -4.983 -1.800 9.518 1.00 93.81 349 SER A N 1
ATOM 2805 C CA . SER A 1 349 ? -4.560 -2.407 10.785 1.00 93.81 349 SER A CA 1
ATOM 2806 C C . SER A 1 349 ? -3.330 -3.306 10.602 1.00 93.81 349 SER A C 1
ATOM 2808 O O . SER A 1 349 ? -2.425 -3.321 11.437 1.00 93.81 349 SER A O 1
ATOM 2810 N N . GLU A 1 350 ? -3.239 -4.023 9.482 1.00 95.50 350 GLU A N 1
ATOM 2811 C CA . GLU A 1 350 ? -2.079 -4.854 9.167 1.00 95.50 350 GLU A CA 1
ATOM 2812 C C . GLU A 1 350 ? -0.806 -4.043 8.863 1.00 95.50 350 GLU A C 1
ATOM 2814 O O . GLU A 1 350 ? 0.261 -4.398 9.363 1.00 95.50 350 GLU A O 1
ATOM 2819 N N . PHE A 1 351 ? -0.892 -2.936 8.114 1.00 97.12 351 PHE A N 1
ATOM 2820 C CA . PHE A 1 351 ? 0.235 -2.011 7.921 1.00 97.12 351 PHE A CA 1
ATOM 2821 C C . PHE A 1 351 ? 0.749 -1.472 9.258 1.00 97.12 351 PHE A C 1
ATOM 2823 O O . PHE A 1 351 ? 1.962 -1.432 9.483 1.00 97.12 351 PHE A O 1
ATOM 2830 N N . MET A 1 352 ? -0.167 -1.104 10.158 1.00 94.69 352 MET A N 1
ATOM 2831 C CA . MET A 1 352 ? 0.182 -0.640 11.499 1.00 94.69 352 MET A CA 1
ATOM 2832 C C . MET A 1 352 ? 0.958 -1.703 12.273 1.00 94.69 352 MET A C 1
ATOM 2834 O O . MET A 1 352 ? 2.083 -1.434 12.708 1.00 94.69 352 MET A O 1
ATOM 2838 N N . ARG A 1 353 ? 0.429 -2.933 12.355 1.00 92.62 353 ARG A N 1
ATOM 2839 C CA . ARG A 1 353 ? 1.100 -4.065 13.022 1.00 92.62 353 ARG A CA 1
ATOM 2840 C C . ARG A 1 353 ? 2.451 -4.424 12.408 1.00 92.62 353 ARG A C 1
ATOM 2842 O O . ARG A 1 353 ? 3.368 -4.757 13.152 1.00 92.62 353 ARG A O 1
ATOM 2849 N N . ALA A 1 354 ? 2.602 -4.277 11.091 1.00 94.50 354 ALA A N 1
ATOM 2850 C CA . ALA A 1 354 ? 3.853 -4.531 10.375 1.00 94.50 354 ALA A CA 1
ATOM 2851 C C . ALA A 1 354 ? 4.974 -3.503 10.667 1.00 94.50 354 ALA A C 1
ATOM 2853 O O . ALA A 1 354 ? 6.034 -3.563 10.041 1.00 94.50 354 ALA A O 1
ATOM 2854 N N . GLY A 1 355 ? 4.753 -2.564 11.598 1.00 92.88 355 GLY A N 1
ATOM 2855 C CA . GLY A 1 355 ? 5.749 -1.616 12.110 1.00 92.88 355 GLY A CA 1
ATOM 2856 C C . GLY A 1 355 ? 5.416 -0.144 11.859 1.00 92.88 355 GLY A C 1
ATOM 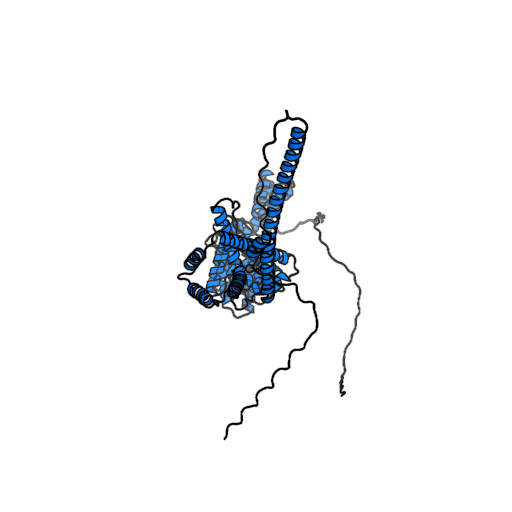2857 O O . GLY A 1 355 ? 6.188 0.730 12.248 1.00 92.88 355 GLY A O 1
ATOM 2858 N N . MET A 1 356 ? 4.283 0.168 11.217 1.00 95.00 356 MET A N 1
ATOM 2859 C CA . MET A 1 356 ? 3.951 1.558 10.892 1.00 95.00 356 MET A CA 1
ATOM 2860 C C . MET A 1 356 ? 3.591 2.376 12.140 1.00 95.00 356 MET A C 1
ATOM 2862 O O . MET A 1 356 ? 3.823 3.582 12.117 1.00 95.00 356 MET A O 1
ATOM 2866 N N . TYR A 1 357 ? 3.156 1.750 13.250 1.00 91.19 357 TYR A N 1
ATOM 2867 C CA . TYR A 1 357 ? 3.012 2.439 14.550 1.00 91.19 357 TYR A CA 1
ATOM 2868 C C . TYR A 1 357 ? 4.273 3.227 14.925 1.00 91.19 357 TYR A C 1
ATOM 2870 O O . TYR A 1 357 ? 4.187 4.384 15.325 1.00 91.19 357 TYR A O 1
ATOM 2878 N N . ASP A 1 358 ? 5.452 2.630 14.728 1.00 91.25 358 ASP A N 1
ATOM 2879 C CA . ASP A 1 358 ? 6.730 3.232 15.116 1.00 91.25 358 ASP A CA 1
ATOM 2880 C C . ASP A 1 358 ? 7.137 4.394 14.174 1.00 91.25 358 ASP A C 1
ATOM 2882 O O . ASP A 1 358 ? 8.046 5.167 14.477 1.00 91.25 358 ASP A O 1
ATOM 2886 N N . CYS A 1 359 ? 6.439 4.558 13.041 1.00 94.31 359 CYS A N 1
ATOM 2887 C CA . CYS A 1 359 ? 6.652 5.632 12.068 1.00 94.31 359 CYS A CA 1
ATOM 2888 C C . CYS A 1 359 ? 5.712 6.834 12.266 1.00 94.31 359 CYS A C 1
ATOM 2890 O O . CYS A 1 359 ? 6.032 7.921 11.784 1.00 94.31 359 CYS A O 1
ATOM 2892 N N . VAL A 1 360 ? 4.572 6.667 12.953 1.00 92.62 360 VAL A N 1
ATOM 2893 C CA . VAL A 1 360 ? 3.482 7.666 13.040 1.00 92.62 360 VAL A CA 1
ATOM 2894 C C . VAL A 1 360 ? 3.982 9.031 13.501 1.00 92.62 360 VAL A C 1
ATOM 2896 O O . VAL A 1 360 ? 3.817 10.015 12.786 1.00 92.62 360 VAL A O 1
ATOM 2899 N N . GLN A 1 361 ? 4.687 9.083 14.634 1.00 92.94 361 GLN A N 1
ATOM 2900 C CA . GLN A 1 361 ? 5.187 10.342 15.197 1.00 92.94 361 GLN A CA 1
ATOM 2901 C C . GLN A 1 361 ? 6.093 11.099 14.209 1.00 92.94 361 GLN A C 1
ATOM 2903 O O . GLN A 1 361 ? 6.071 12.329 14.122 1.00 92.94 361 GLN A O 1
ATOM 2908 N N . PHE A 1 362 ? 6.910 10.369 13.444 1.00 95.25 362 PHE A N 1
ATOM 2909 C CA . PHE A 1 362 ? 7.762 10.954 12.411 1.00 95.25 362 PHE A CA 1
ATOM 2910 C C . PHE A 1 362 ? 6.944 11.464 11.217 1.00 95.25 362 PHE A C 1
ATOM 2912 O O . PHE A 1 362 ? 7.223 12.556 10.725 1.00 95.25 362 PHE A O 1
ATOM 2919 N N . LEU A 1 363 ? 5.949 10.702 10.759 1.00 95.56 363 LEU A N 1
ATOM 2920 C CA . LEU A 1 363 ? 5.086 11.092 9.642 1.00 95.56 363 LEU A CA 1
ATOM 2921 C C . LEU A 1 363 ? 4.251 12.337 9.980 1.00 95.56 363 LEU A C 1
ATOM 2923 O O . LEU A 1 363 ? 4.179 13.250 9.160 1.00 95.56 363 LEU A O 1
ATOM 2927 N N . GLU A 1 364 ? 3.719 12.419 11.200 1.00 94.25 364 GLU A N 1
ATOM 2928 C CA . GLU A 1 364 ? 2.952 13.565 11.714 1.00 94.25 364 GLU A CA 1
ATOM 2929 C C . GLU A 1 364 ? 3.795 14.833 11.853 1.00 94.25 364 GLU A C 1
ATOM 2931 O O . GLU A 1 364 ? 3.359 15.928 11.503 1.00 94.25 364 GLU A O 1
ATOM 2936 N N . SER A 1 365 ? 5.027 14.691 12.345 1.00 93.88 365 SER A N 1
ATOM 2937 C CA . SER A 1 365 ? 5.944 15.822 12.530 1.00 93.88 365 SER A CA 1
ATOM 2938 C C . SER A 1 365 ? 6.704 16.215 11.257 1.00 93.88 365 SER A C 1
ATOM 2940 O O . SER A 1 365 ? 7.488 17.170 11.271 1.00 93.88 365 SER A O 1
ATOM 2942 N N . CYS A 1 366 ? 6.499 15.505 10.143 1.00 93.31 366 CYS A N 1
ATOM 2943 C CA . CYS A 1 366 ? 7.215 15.760 8.902 1.00 93.31 366 CYS A CA 1
ATOM 2944 C C . CYS A 1 366 ? 6.777 17.088 8.263 1.00 93.31 366 CYS A C 1
ATOM 2946 O O . CYS A 1 366 ? 5.627 17.272 7.873 1.00 93.31 366 CYS A O 1
ATOM 2948 N N . THR A 1 367 ? 7.723 18.009 8.074 1.00 93.06 367 THR A N 1
ATOM 2949 C CA . THR A 1 367 ? 7.456 19.332 7.481 1.00 93.06 367 THR A CA 1
ATOM 2950 C C . THR A 1 367 ? 7.456 19.335 5.952 1.00 93.06 367 THR A C 1
ATOM 2952 O O . THR A 1 367 ? 7.093 20.337 5.335 1.00 93.06 367 THR A O 1
ATOM 2955 N N . LEU A 1 368 ? 7.866 18.235 5.307 1.00 95.69 368 LEU A N 1
ATOM 2956 C CA . LEU A 1 368 ? 7.894 18.153 3.851 1.00 95.69 368 LEU A CA 1
ATOM 2957 C C . LEU A 1 368 ? 6.472 17.999 3.303 1.00 95.69 368 LEU A C 1
ATOM 2959 O O . LEU A 1 368 ? 5.888 16.918 3.359 1.00 95.69 368 LEU A O 1
ATOM 2963 N N . GLU A 1 369 ? 5.974 19.054 2.662 1.00 96.75 369 GLU A N 1
ATOM 2964 C CA . GLU A 1 369 ? 4.607 19.145 2.130 1.00 96.75 369 GLU A CA 1
ATOM 2965 C C . GLU A 1 369 ? 4.194 17.942 1.267 1.00 96.75 369 GLU A C 1
ATOM 2967 O O . GLU A 1 369 ? 3.064 17.465 1.313 1.00 96.75 369 GLU A O 1
ATOM 2972 N N . ALA A 1 370 ? 5.123 17.398 0.481 1.00 95.19 370 ALA A N 1
ATOM 2973 C CA . ALA A 1 370 ? 4.836 16.257 -0.378 1.00 95.19 370 ALA A CA 1
ATOM 2974 C C . ALA A 1 370 ? 4.585 14.942 0.387 1.00 95.19 370 ALA A C 1
ATOM 2976 O O . ALA A 1 370 ? 3.869 14.093 -0.139 1.00 95.19 370 ALA A O 1
ATOM 2977 N N . ILE A 1 371 ? 5.184 14.760 1.572 1.00 96.88 371 ILE A N 1
ATOM 2978 C CA . ILE A 1 371 ? 4.890 13.635 2.478 1.00 96.88 371 ILE A CA 1
ATOM 2979 C C . ILE A 1 371 ? 3.620 13.945 3.254 1.00 96.88 371 ILE A C 1
ATOM 2981 O O . ILE A 1 371 ? 2.727 13.103 3.288 1.00 96.88 371 ILE A O 1
ATOM 2985 N N . LYS A 1 372 ? 3.520 15.164 3.796 1.00 96.94 372 LYS A N 1
ATOM 2986 C CA . LYS A 1 372 ? 2.362 15.620 4.560 1.00 96.94 372 LYS A CA 1
ATOM 2987 C C . LYS A 1 372 ? 1.058 15.380 3.800 1.00 96.94 372 LYS A C 1
ATOM 2989 O O . LYS A 1 372 ? 0.196 14.685 4.304 1.00 96.94 372 LYS A O 1
ATOM 2994 N N . LYS A 1 373 ? 0.975 15.770 2.523 1.00 97.50 373 LYS A N 1
ATOM 2995 C CA . LYS A 1 373 ? -0.196 15.477 1.671 1.00 97.50 373 LYS A CA 1
ATOM 2996 C C . LYS A 1 373 ? -0.554 13.991 1.575 1.00 97.50 373 LYS A C 1
ATOM 2998 O O . LYS A 1 373 ? -1.728 13.651 1.488 1.00 97.50 373 LYS A O 1
ATOM 3003 N N . GLN A 1 374 ? 0.441 13.102 1.526 1.00 97.44 374 GLN A N 1
ATOM 3004 C CA . GLN A 1 374 ? 0.192 11.658 1.454 1.00 97.44 374 GLN A CA 1
ATOM 3005 C C . GLN A 1 374 ? -0.284 11.104 2.798 1.00 97.44 374 GLN A C 1
ATOM 3007 O O . GLN A 1 374 ? -1.178 10.261 2.814 1.00 97.44 374 GLN A O 1
ATOM 3012 N N . TYR A 1 375 ? 0.287 11.585 3.902 1.00 97.44 375 TYR A N 1
ATOM 3013 C CA . TYR A 1 375 ? -0.127 11.201 5.247 1.00 97.44 375 TYR A CA 1
ATOM 3014 C C . TYR A 1 375 ? -1.508 11.768 5.607 1.00 97.44 375 TYR A C 1
ATOM 3016 O O . TYR A 1 375 ? -2.372 11.024 6.054 1.00 97.44 375 TYR A O 1
ATOM 3024 N N . ASP A 1 376 ? -1.778 13.032 5.288 1.00 97.00 376 ASP A N 1
ATOM 3025 C CA . ASP A 1 376 ? -3.088 13.663 5.473 1.00 97.00 376 ASP A CA 1
ATOM 3026 C C . ASP A 1 376 ? -4.176 12.929 4.672 1.00 97.00 376 ASP A C 1
ATOM 3028 O O . ASP A 1 376 ? -5.277 12.720 5.175 1.00 97.00 376 ASP A O 1
ATOM 3032 N N . ASN A 1 377 ? -3.878 12.465 3.448 1.00 97.06 377 ASN A N 1
ATOM 3033 C CA . ASN A 1 377 ? -4.815 11.629 2.691 1.00 97.06 377 ASN A CA 1
ATOM 3034 C C . ASN A 1 377 ? -5.110 10.298 3.402 1.00 97.06 377 ASN A C 1
ATOM 3036 O O . ASN A 1 377 ? -6.266 9.884 3.463 1.00 97.06 377 ASN A O 1
ATOM 3040 N N . PHE A 1 378 ? -4.087 9.650 3.962 1.00 96.69 378 PHE A N 1
ATOM 3041 C CA . PHE A 1 378 ? -4.269 8.444 4.768 1.00 96.69 378 PHE A CA 1
ATOM 3042 C C . PHE A 1 378 ? -5.152 8.713 5.993 1.00 96.69 378 PHE A C 1
ATOM 3044 O O . PHE A 1 378 ? -6.094 7.958 6.230 1.00 96.69 378 PHE A O 1
ATOM 3051 N N . CYS A 1 379 ? -4.904 9.805 6.725 1.00 95.25 379 CYS A N 1
ATOM 3052 C CA . CYS A 1 379 ? -5.702 10.206 7.886 1.00 95.25 379 CYS A CA 1
ATOM 3053 C C . CYS A 1 379 ? -7.151 10.528 7.513 1.00 95.25 379 CYS A C 1
ATOM 3055 O O . CYS A 1 379 ? -8.063 10.049 8.175 1.00 95.25 379 CYS A O 1
ATOM 3057 N N . ARG A 1 380 ? -7.380 11.244 6.408 1.00 95.62 380 ARG A N 1
ATOM 3058 C CA . ARG A 1 380 ? -8.731 11.559 5.924 1.00 95.62 380 ARG A CA 1
ATOM 3059 C C . ARG A 1 380 ? -9.542 10.296 5.624 1.00 95.62 380 ARG A C 1
ATOM 3061 O O . ARG A 1 380 ? -10.701 10.208 6.011 1.00 95.62 380 ARG A O 1
ATOM 3068 N N . ILE A 1 381 ? -8.948 9.317 4.934 1.00 93.75 381 ILE A N 1
ATOM 3069 C CA . ILE A 1 381 ? -9.620 8.034 4.660 1.00 93.75 381 ILE A CA 1
ATOM 3070 C C . ILE A 1 381 ? -9.838 7.260 5.967 1.00 93.75 381 ILE A C 1
ATOM 3072 O O . ILE A 1 381 ? -10.902 6.690 6.173 1.00 93.75 381 ILE A O 1
ATOM 3076 N N . LYS A 1 382 ? -8.852 7.262 6.870 1.00 93.31 382 LYS A N 1
ATOM 3077 C CA . LYS A 1 382 ? -8.941 6.627 8.193 1.00 93.31 382 LYS A CA 1
ATOM 3078 C C . LYS A 1 382 ? -10.103 7.188 9.026 1.00 93.31 382 LYS A C 1
ATOM 3080 O O . LYS A 1 382 ? -10.838 6.418 9.631 1.00 93.31 382 LYS A O 1
ATOM 3085 N N . GLU A 1 383 ? -10.277 8.506 9.049 1.00 92.88 383 GLU A N 1
ATOM 3086 C CA . GLU A 1 383 ? -11.383 9.181 9.742 1.00 92.88 383 GLU A CA 1
ATOM 3087 C C . GLU A 1 383 ? -12.742 8.862 9.110 1.00 92.88 383 GLU A C 1
ATOM 3089 O O . GLU A 1 383 ? -13.702 8.605 9.833 1.00 92.88 383 GLU A O 1
ATOM 3094 N N . ALA A 1 384 ? -12.820 8.816 7.776 1.00 92.81 384 ALA A N 1
ATOM 3095 C CA . ALA A 1 384 ? -14.037 8.413 7.072 1.00 92.81 384 ALA A CA 1
ATOM 3096 C C . ALA A 1 384 ? -14.430 6.960 7.394 1.00 92.81 384 ALA A C 1
ATOM 3098 O O . ALA A 1 384 ? -15.583 6.695 7.727 1.00 92.81 384 ALA A O 1
ATOM 3099 N N . ASP A 1 385 ? -13.465 6.035 7.377 1.00 92.75 385 ASP A N 1
ATOM 3100 C CA . ASP A 1 385 ? -13.706 4.632 7.728 1.00 92.75 385 ASP A CA 1
ATOM 3101 C C . ASP A 1 385 ? -14.158 4.472 9.193 1.00 92.75 385 ASP A C 1
ATOM 3103 O O . ASP A 1 385 ? -14.920 3.559 9.506 1.00 92.75 385 ASP A O 1
ATOM 3107 N N . PHE A 1 386 ? -13.724 5.359 10.094 1.00 91.44 386 PHE A N 1
ATOM 3108 C CA . PHE A 1 386 ? -14.169 5.369 11.489 1.00 91.44 386 PHE A CA 1
ATOM 3109 C C . PHE A 1 386 ? -15.563 5.937 11.681 1.00 91.44 386 PHE A C 1
ATOM 3111 O O . PHE A 1 386 ? -16.336 5.378 12.452 1.00 91.44 386 PHE A O 1
ATOM 3118 N N . ALA A 1 387 ? -15.908 7.013 10.974 1.00 91.88 387 ALA A N 1
ATOM 3119 C CA . ALA A 1 387 ? -17.279 7.511 10.967 1.00 91.88 387 ALA A CA 1
ATOM 3120 C C . ALA A 1 387 ? -18.251 6.415 10.496 1.00 91.88 387 ALA A C 1
ATOM 3122 O O . ALA A 1 387 ? -19.307 6.226 11.097 1.00 91.88 387 ALA A O 1
ATOM 3123 N N . GLU A 1 388 ? -17.851 5.636 9.488 1.00 91.88 388 GLU A N 1
ATOM 3124 C CA . GLU A 1 388 ? -18.609 4.476 9.019 1.00 91.88 388 GLU A CA 1
ATOM 3125 C C . GLU A 1 388 ? -18.672 3.347 10.065 1.00 91.88 388 GLU A C 1
ATOM 3127 O O . GLU A 1 388 ? -19.736 2.771 10.282 1.00 91.88 388 GLU A O 1
ATOM 3132 N N . LEU A 1 389 ? -17.578 3.066 10.783 1.00 91.69 389 LEU A N 1
ATOM 3133 C CA . LEU A 1 389 ? -17.582 2.105 11.895 1.00 91.69 389 LEU A CA 1
ATOM 3134 C C . LEU A 1 389 ? -18.580 2.502 12.999 1.00 91.69 389 LEU A C 1
ATOM 3136 O O . LEU A 1 389 ? -19.319 1.656 13.496 1.00 91.69 389 LEU A O 1
ATOM 3140 N N . VAL A 1 390 ? -18.616 3.786 13.365 1.00 91.31 390 VAL A N 1
ATOM 3141 C CA . VAL A 1 390 ? -19.560 4.320 14.359 1.00 91.31 390 VAL A CA 1
ATOM 3142 C C . VAL A 1 390 ? -21.000 4.214 13.851 1.00 91.31 390 VAL A C 1
ATOM 3144 O O . VAL A 1 390 ? -21.868 3.744 14.578 1.00 91.31 390 VAL A O 1
ATOM 3147 N N . ASN A 1 391 ? -21.256 4.573 12.591 1.00 91.94 391 ASN A N 1
ATOM 3148 C CA . ASN A 1 391 ? -22.578 4.439 11.973 1.00 91.94 391 ASN A CA 1
ATOM 3149 C C . ASN A 1 391 ? -23.080 2.983 11.989 1.00 91.94 391 ASN A C 1
ATOM 3151 O O . ASN A 1 391 ? -24.237 2.721 12.308 1.00 91.94 391 ASN A O 1
ATOM 3155 N N . ARG A 1 392 ? -22.195 2.018 11.717 1.00 90.69 392 ARG A N 1
ATOM 3156 C CA . ARG A 1 392 ? -22.504 0.582 11.809 1.00 90.69 392 ARG A CA 1
ATOM 3157 C C . ARG A 1 392 ? -22.840 0.147 13.226 1.00 90.69 392 ARG A C 1
ATOM 3159 O O . ARG A 1 392 ? -23.758 -0.643 13.416 1.00 90.69 392 ARG A O 1
ATOM 3166 N N . PHE A 1 393 ? -22.121 0.654 14.222 1.00 92.00 393 PHE A N 1
ATOM 3167 C CA . PHE A 1 393 ? -22.447 0.374 15.617 1.00 92.00 393 PHE A CA 1
ATOM 3168 C C . PHE A 1 393 ? -23.848 0.886 15.991 1.00 92.00 393 PHE A C 1
ATOM 3170 O O . PHE A 1 393 ? -24.605 0.157 16.629 1.00 92.00 393 PHE A O 1
ATOM 3177 N N . GLU A 1 394 ? -24.231 2.083 15.537 1.00 92.69 394 GLU A N 1
ATOM 3178 C CA . GLU A 1 394 ? -25.587 2.615 15.746 1.00 92.69 394 GLU A CA 1
ATOM 3179 C C . GLU A 1 394 ? -26.661 1.773 15.035 1.00 92.69 394 GLU A C 1
ATOM 3181 O O . GLU A 1 394 ? -27.724 1.523 15.604 1.00 92.69 394 GLU A O 1
ATOM 3186 N N . GLN A 1 395 ? -26.375 1.259 13.833 1.00 91.50 395 GLN A N 1
ATOM 3187 C CA . GLN A 1 395 ? -27.264 0.317 13.137 1.00 91.50 395 GLN A CA 1
ATOM 3188 C C . GLN A 1 395 ? -27.435 -0.986 13.927 1.00 91.50 395 GLN A C 1
ATOM 3190 O O . GLN A 1 395 ? -28.564 -1.403 14.168 1.00 91.50 395 GLN A O 1
ATOM 3195 N N . ILE A 1 396 ? -26.338 -1.580 14.414 1.00 92.19 396 ILE A N 1
ATOM 3196 C CA . ILE A 1 396 ? -26.376 -2.788 15.258 1.00 92.19 396 ILE A CA 1
ATOM 3197 C C . ILE A 1 396 ? -27.207 -2.537 16.523 1.00 92.19 396 ILE A C 1
ATOM 3199 O O . ILE A 1 396 ? -28.023 -3.379 16.891 1.00 92.19 396 ILE A O 1
ATOM 3203 N N . LYS A 1 397 ? -27.051 -1.377 17.174 1.00 90.38 397 LYS A N 1
ATOM 3204 C CA . LYS A 1 397 ? -27.860 -0.998 18.344 1.00 90.38 397 LYS A CA 1
ATOM 3205 C C . LYS A 1 397 ? -29.358 -0.930 18.038 1.00 90.38 397 LYS A C 1
ATOM 3207 O O . LYS A 1 397 ? -30.150 -1.303 18.895 1.00 90.38 397 LYS A O 1
ATOM 3212 N N . GLY A 1 398 ? -29.739 -0.440 16.858 1.00 90.25 398 GLY A N 1
ATOM 3213 C CA . GLY A 1 398 ? -31.140 -0.361 16.435 1.00 90.25 398 GLY A CA 1
ATOM 3214 C C . GLY A 1 398 ? -31.729 -1.696 15.968 1.00 90.25 398 GLY A C 1
ATOM 3215 O O . GLY A 1 398 ? -32.925 -1.918 16.119 1.00 90.25 398 GLY A O 1
ATOM 3216 N N . GLU A 1 399 ? -30.913 -2.587 15.401 1.00 91.88 399 GLU A N 1
ATOM 3217 C CA . GLU A 1 399 ? -31.358 -3.901 14.915 1.00 91.88 399 GLU A CA 1
ATOM 3218 C C . GLU A 1 399 ? -31.461 -4.952 16.030 1.00 91.88 399 GLU A C 1
ATOM 3220 O O . GLU A 1 399 ? -32.331 -5.825 15.976 1.00 91.88 399 GLU A O 1
ATOM 3225 N N . TYR A 1 400 ? -30.587 -4.882 17.040 1.00 91.31 400 TYR A N 1
ATOM 3226 C CA . TYR A 1 400 ? -30.467 -5.895 18.090 1.00 91.31 400 TYR A CA 1
ATOM 3227 C C . TYR A 1 400 ? -30.728 -5.311 19.484 1.00 91.31 400 TYR A C 1
ATOM 3229 O O . TYR A 1 400 ? -29.804 -5.014 20.241 1.00 91.31 400 TYR A O 1
ATOM 3237 N N . GLU A 1 401 ? -32.008 -5.194 19.844 1.00 89.19 401 GLU A N 1
ATOM 3238 C CA . GLU A 1 401 ? -32.436 -4.674 21.153 1.00 89.19 401 GLU A CA 1
ATOM 3239 C C . GLU A 1 401 ? -32.356 -5.722 22.285 1.00 89.19 401 GLU A C 1
ATOM 3241 O O . GLU A 1 401 ? -32.255 -5.370 23.462 1.00 89.19 401 GLU A O 1
ATOM 3246 N N . GLU A 1 402 ? -32.371 -7.018 21.946 1.00 92.56 402 GLU A N 1
ATOM 3247 C CA . GLU A 1 402 ? -32.393 -8.118 22.918 1.00 92.56 402 GLU A CA 1
ATOM 3248 C C . GLU A 1 402 ? -31.015 -8.801 23.080 1.00 92.56 402 GLU A C 1
ATOM 3250 O O . GLU A 1 402 ? -30.399 -9.199 22.083 1.00 92.56 402 GLU A O 1
ATOM 3255 N N . PRO A 1 403 ? -30.537 -9.036 24.324 1.00 92.94 403 PRO A N 1
ATOM 3256 C CA . PRO A 1 403 ? -29.241 -9.676 24.574 1.00 92.94 403 PRO A CA 1
ATOM 3257 C C . PRO A 1 403 ? -29.091 -11.080 23.972 1.00 92.94 403 PRO A C 1
ATOM 3259 O O . PRO A 1 403 ? -27.997 -11.441 23.534 1.00 92.94 403 PRO A O 1
ATOM 3262 N N . ASP A 1 404 ? -30.171 -11.865 23.926 1.00 94.38 404 ASP A N 1
ATOM 3263 C CA . ASP A 1 404 ? -30.149 -13.245 23.425 1.00 94.38 404 ASP A CA 1
ATOM 3264 C C . ASP A 1 404 ? -29.803 -13.313 21.929 1.00 94.38 404 ASP A C 1
ATOM 3266 O O . ASP A 1 404 ? -29.081 -14.219 21.490 1.00 94.38 404 ASP A O 1
ATOM 3270 N N . CYS A 1 405 ? -30.248 -12.322 21.149 1.00 93.38 405 CYS A N 1
ATOM 3271 C CA . CYS A 1 405 ? -29.901 -12.178 19.736 1.00 93.38 405 CYS A CA 1
ATOM 3272 C C . CYS A 1 405 ? -28.396 -11.919 19.570 1.00 93.38 405 CYS A C 1
ATOM 3274 O O . CYS A 1 405 ? -27.714 -12.656 18.851 1.00 93.38 405 CYS A O 1
ATOM 3276 N N . CYS A 1 406 ? -27.858 -10.934 20.298 1.00 94.38 406 CYS A N 1
ATOM 3277 C CA . CYS A 1 406 ? -26.428 -10.608 20.299 1.00 94.38 406 CYS A CA 1
ATOM 3278 C C . CYS A 1 406 ? -25.570 -11.806 20.727 1.00 94.38 406 CYS A C 1
ATOM 3280 O O . CYS A 1 406 ? -24.580 -12.133 20.069 1.00 94.38 406 CYS A O 1
ATOM 3282 N N . TYR A 1 407 ? -25.966 -12.499 21.798 1.00 95.19 407 TYR A N 1
ATOM 3283 C CA . TYR A 1 407 ? -25.279 -13.695 22.280 1.00 95.19 407 TYR A CA 1
ATOM 3284 C C . TYR A 1 407 ? -25.236 -14.795 21.217 1.00 95.19 407 TYR A C 1
ATOM 3286 O O . TYR A 1 407 ? -24.175 -15.366 20.965 1.00 95.19 407 TYR A O 1
ATOM 3294 N N . SER A 1 408 ? -26.368 -15.069 20.567 1.00 94.69 408 SER A N 1
ATOM 3295 C CA . SER A 1 408 ? -26.474 -16.120 19.551 1.00 94.69 408 SER A CA 1
ATOM 3296 C C . SER A 1 408 ? -25.555 -15.856 18.356 1.00 94.69 408 SER A C 1
ATOM 3298 O O . SER A 1 408 ? -24.870 -16.771 17.893 1.00 94.69 408 SER A O 1
ATOM 3300 N N . ILE A 1 409 ? -25.488 -14.603 17.893 1.00 94.75 409 ILE A N 1
ATOM 3301 C CA . ILE A 1 409 ? -24.622 -14.185 16.780 1.00 94.75 409 ILE A CA 1
ATOM 3302 C C . ILE A 1 409 ? -23.146 -14.273 17.173 1.00 94.75 409 ILE A C 1
ATOM 3304 O O . ILE A 1 409 ? -22.348 -14.866 16.443 1.00 94.75 409 ILE A O 1
ATOM 3308 N N . LEU A 1 410 ? -22.779 -13.739 18.342 1.00 95.75 410 LEU A N 1
ATOM 3309 C CA . LEU A 1 410 ? -21.404 -13.792 18.839 1.00 95.75 410 LEU A CA 1
ATOM 3310 C C . LEU A 1 410 ? -20.938 -15.236 19.018 1.00 95.75 410 LEU A C 1
ATOM 3312 O O . LEU A 1 410 ? -19.871 -15.596 18.521 1.00 95.75 410 LEU A O 1
ATOM 3316 N N . LEU A 1 411 ? -21.752 -16.084 19.655 1.00 96.25 411 LEU A N 1
ATOM 3317 C CA . LEU A 1 411 ? -21.447 -17.500 19.841 1.00 96.25 411 LEU A CA 1
ATOM 3318 C C . LEU A 1 411 ? -21.267 -18.206 18.496 1.00 96.25 411 LEU A C 1
ATOM 3320 O O . LEU A 1 411 ? -20.294 -18.936 18.329 1.00 96.25 411 LEU A O 1
ATOM 3324 N N . ALA A 1 412 ? -22.161 -17.977 17.530 1.00 96.56 412 ALA A N 1
ATOM 3325 C CA . ALA A 1 412 ? -22.029 -18.547 16.192 1.00 96.56 412 ALA A CA 1
ATOM 3326 C C . ALA A 1 412 ? -20.716 -18.125 15.508 1.00 96.56 412 ALA A C 1
ATOM 3328 O O . ALA A 1 412 ? -20.089 -18.950 14.845 1.00 96.56 412 ALA A O 1
ATOM 3329 N N . GLY A 1 413 ? -20.280 -16.878 15.713 1.00 95.00 413 GLY A N 1
ATOM 3330 C CA . GLY A 1 413 ? -19.029 -16.351 15.168 1.00 95.00 413 GLY A CA 1
ATOM 3331 C C . GLY A 1 413 ? -17.763 -16.886 15.846 1.00 95.00 413 GLY A C 1
ATOM 3332 O O . GLY A 1 413 ? -16.752 -17.086 15.173 1.00 95.00 413 GLY A O 1
ATOM 3333 N N . VAL A 1 414 ? -17.790 -17.138 17.160 1.00 96.94 414 VAL A N 1
ATOM 3334 C CA . VAL A 1 414 ? -16.592 -17.581 17.899 1.00 96.94 414 VAL A CA 1
ATOM 3335 C C . VAL A 1 414 ? -16.472 -19.094 18.049 1.00 96.94 414 VAL A C 1
ATOM 3337 O O . VAL A 1 414 ? -15.368 -19.584 18.293 1.00 96.94 414 VAL A O 1
ATOM 3340 N N . LYS A 1 415 ? -17.568 -19.845 17.921 1.00 95.81 415 LYS A N 1
ATOM 3341 C CA . LYS A 1 415 ? -17.595 -21.292 18.160 1.00 95.81 415 LYS A CA 1
ATOM 3342 C C . LYS A 1 415 ? -16.634 -22.039 17.234 1.00 95.81 415 LYS A C 1
ATOM 3344 O O . LYS A 1 415 ? -16.599 -21.803 16.030 1.00 95.81 415 LYS A O 1
ATOM 3349 N N . ASN A 1 416 ? -15.884 -22.986 17.793 1.00 95.06 416 ASN A N 1
ATOM 3350 C CA . ASN A 1 416 ? -14.815 -23.737 17.133 1.00 95.06 416 ASN A CA 1
ATOM 3351 C C . ASN A 1 416 ? -13.658 -22.865 16.605 1.00 95.06 416 ASN A C 1
ATOM 3353 O O . ASN A 1 416 ? -12.897 -23.300 15.737 1.00 95.06 416 ASN A O 1
ATOM 3357 N N . THR A 1 417 ? -13.495 -21.644 17.120 1.00 97.06 417 THR A N 1
ATOM 3358 C CA . THR A 1 417 ? -12.353 -20.776 16.806 1.00 97.06 417 THR A CA 1
ATOM 3359 C C . THR A 1 417 ? -11.451 -20.602 18.027 1.00 97.06 417 THR A C 1
ATOM 3361 O O . THR A 1 417 ? -11.829 -20.878 19.164 1.00 97.06 417 THR A O 1
ATOM 3364 N N . ARG A 1 418 ? -10.244 -20.060 17.821 1.00 96.62 418 ARG A N 1
ATOM 3365 C CA . ARG A 1 418 ? -9.335 -19.708 18.930 1.00 96.62 418 ARG A CA 1
ATOM 3366 C C . ARG A 1 418 ? -9.902 -18.627 19.865 1.00 96.62 418 ARG A C 1
ATOM 3368 O O . ARG A 1 418 ? -9.364 -18.451 20.952 1.00 96.62 418 ARG A O 1
ATOM 3375 N N . ALA A 1 419 ? -10.948 -17.911 19.448 1.00 96.50 419 ALA A N 1
ATOM 3376 C CA . ALA A 1 419 ? -11.606 -16.882 20.246 1.00 96.50 419 ALA A CA 1
ATOM 3377 C C . ALA A 1 419 ? -12.671 -17.442 21.208 1.00 96.50 419 ALA A C 1
ATOM 3379 O O . ALA A 1 419 ? -13.076 -16.727 22.120 1.00 96.50 419 ALA A O 1
ATOM 3380 N N . GLU A 1 420 ? -13.084 -18.711 21.068 1.00 96.62 420 GLU A N 1
ATOM 3381 C CA . GLU A 1 420 ? -14.117 -19.326 21.918 1.00 96.62 420 GLU A CA 1
ATOM 3382 C C . GLU A 1 420 ? -13.730 -19.321 23.406 1.00 96.62 420 GLU A C 1
ATOM 3384 O O . GLU A 1 420 ? -14.528 -18.938 24.259 1.00 96.62 420 GLU A O 1
ATOM 3389 N N . GLY A 1 421 ? -12.479 -19.680 23.716 1.00 97.56 421 GLY A N 1
ATOM 3390 C CA . GLY A 1 421 ? -11.949 -19.657 25.084 1.00 97.56 421 GLY A CA 1
ATOM 3391 C C . GLY A 1 421 ? -11.951 -18.253 25.707 1.00 97.56 421 GLY A C 1
ATOM 3392 O O . GLY A 1 421 ? -12.539 -18.077 26.775 1.00 97.56 421 GLY A O 1
ATOM 3393 N N . PRO A 1 422 ? -11.337 -17.240 25.060 1.00 97.25 422 PRO A N 1
ATOM 3394 C CA . PRO A 1 422 ? -11.423 -15.848 25.500 1.00 97.25 422 PRO A CA 1
ATOM 3395 C C . PRO A 1 422 ? -12.859 -15.335 25.669 1.00 97.25 422 PRO A C 1
ATOM 3397 O O . PRO A 1 422 ? -13.149 -14.701 26.679 1.00 97.25 422 PRO A O 1
ATOM 3400 N N . PHE A 1 423 ? -13.769 -15.646 24.740 1.00 97.31 423 PHE A N 1
ATOM 3401 C CA . PHE A 1 423 ? -15.175 -15.238 24.830 1.00 97.31 423 PHE A CA 1
ATOM 3402 C C . PHE A 1 423 ? -15.878 -15.845 26.052 1.00 97.31 423 PHE A C 1
ATOM 3404 O O . PHE A 1 423 ? -16.499 -15.118 26.826 1.00 97.31 423 PHE A O 1
ATOM 3411 N N . LEU A 1 424 ? -15.719 -17.154 26.285 1.00 96.81 424 LEU A N 1
ATOM 3412 C CA . LEU A 1 424 ? -16.247 -17.817 27.481 1.00 96.81 424 LEU A CA 1
ATOM 3413 C C . LEU A 1 424 ? -15.687 -17.189 28.763 1.00 96.81 424 LEU A C 1
ATOM 3415 O O . LEU A 1 424 ? -16.437 -16.933 29.703 1.00 96.81 424 LEU A O 1
ATOM 3419 N N . SER A 1 425 ? -14.382 -16.917 28.785 1.00 98.06 425 SER A N 1
ATOM 3420 C CA . SER A 1 425 ? -13.723 -16.278 29.922 1.00 98.06 425 SER A CA 1
ATOM 3421 C C . SER A 1 425 ? -14.325 -14.903 30.216 1.00 98.06 425 SER A C 1
ATOM 3423 O O . SER A 1 425 ? -14.645 -14.623 31.368 1.00 98.06 425 SER A O 1
ATOM 3425 N N . ILE A 1 426 ? -14.565 -14.063 29.201 1.00 97.56 426 ILE A N 1
ATOM 3426 C CA . ILE A 1 426 ? -15.220 -12.755 29.380 1.00 97.56 426 ILE A CA 1
ATOM 3427 C C . ILE A 1 426 ? -16.579 -12.926 30.074 1.00 97.56 426 ILE A C 1
ATOM 3429 O O . ILE A 1 426 ? -16.819 -12.288 31.096 1.00 97.56 426 ILE A O 1
ATOM 3433 N N . LEU A 1 427 ? -17.431 -13.837 29.591 1.00 96.56 427 LEU A N 1
ATOM 3434 C CA . LEU A 1 427 ? -18.743 -14.094 30.199 1.00 96.56 427 LEU A CA 1
ATOM 3435 C C . LEU A 1 427 ? -18.627 -14.580 31.652 1.00 96.56 427 LEU A C 1
ATOM 3437 O O . LEU A 1 427 ? -19.383 -14.134 32.510 1.00 96.56 427 LEU A O 1
ATOM 3441 N N . GLN A 1 428 ? -17.658 -15.449 31.949 1.00 97.44 428 GLN A N 1
ATOM 3442 C CA . GLN A 1 428 ? -17.400 -15.925 33.311 1.00 97.44 428 GLN A CA 1
ATOM 3443 C C . GLN A 1 428 ? -16.978 -14.795 34.258 1.00 97.44 428 GLN A C 1
ATOM 3445 O O . GLN A 1 428 ? -17.414 -14.783 35.405 1.00 97.44 428 GLN A O 1
ATOM 3450 N N . HIS A 1 429 ? -16.183 -13.825 33.793 1.00 97.50 429 HIS A N 1
ATOM 3451 C CA . HIS A 1 429 ? -15.830 -12.651 34.598 1.00 97.50 429 HIS A CA 1
ATOM 3452 C C . HIS A 1 429 ? -17.048 -11.759 34.868 1.00 97.50 429 HIS A C 1
ATOM 3454 O O . HIS A 1 429 ? -17.191 -11.255 35.980 1.00 97.50 429 HIS A O 1
ATOM 3460 N N . LEU A 1 430 ? -17.961 -11.610 33.901 1.00 95.94 430 LEU A N 1
ATOM 3461 C CA . LEU A 1 430 ? -19.205 -10.854 34.099 1.00 95.94 430 LEU A CA 1
ATOM 3462 C C . LEU A 1 430 ? -20.117 -11.480 35.169 1.00 95.94 430 LEU A C 1
ATOM 3464 O O . LEU A 1 430 ? -20.851 -10.753 35.834 1.00 95.94 430 LEU A O 1
ATOM 3468 N N . LEU A 1 431 ? -20.040 -12.800 35.394 1.00 95.19 431 LEU A N 1
ATOM 3469 C CA . LEU A 1 431 ? -20.762 -13.486 36.479 1.00 95.19 431 LEU A CA 1
ATOM 3470 C C . LEU A 1 431 ? -20.206 -13.180 37.881 1.00 95.19 431 LEU A C 1
ATOM 3472 O O . LEU A 1 431 ? -20.868 -13.490 38.866 1.00 95.19 431 LEU A O 1
ATOM 3476 N N . LEU A 1 432 ? -19.005 -12.599 37.982 1.00 95.62 432 LEU A N 1
ATOM 3477 C CA . LEU A 1 432 ? -18.380 -12.218 39.255 1.00 95.62 432 LEU A CA 1
ATOM 3478 C C . LEU A 1 432 ? -18.685 -10.769 39.665 1.00 95.62 432 LEU A C 1
ATOM 3480 O O . LEU A 1 432 ? -18.279 -10.347 40.749 1.00 95.62 432 LEU A O 1
ATOM 3484 N N . VAL A 1 433 ? -19.371 -9.996 38.815 1.00 94.38 433 VAL A N 1
ATOM 3485 C CA . VAL A 1 433 ? -19.829 -8.646 39.165 1.00 94.38 433 VAL A CA 1
ATOM 3486 C C . VAL A 1 433 ? -20.821 -8.739 40.327 1.00 94.38 433 VAL A C 1
ATOM 3488 O O . VAL A 1 433 ? -21.700 -9.596 40.330 1.00 94.38 433 VAL A O 1
ATOM 3491 N N . THR A 1 434 ? -20.684 -7.843 41.309 1.00 90.81 434 THR A N 1
ATOM 3492 C CA . THR A 1 434 ? -21.532 -7.811 42.511 1.00 90.81 434 THR A CA 1
ATOM 3493 C C . THR A 1 434 ? -23.034 -7.766 42.190 1.00 90.81 434 THR A C 1
ATOM 3495 O O . THR A 1 434 ? -23.471 -7.178 41.195 1.00 90.81 434 THR A O 1
ATOM 3498 N N . ASP A 1 435 ? -23.844 -8.362 43.065 1.00 89.38 435 ASP A N 1
ATOM 3499 C CA . ASP A 1 435 ? -25.311 -8.300 43.009 1.00 89.38 435 ASP A CA 1
ATOM 3500 C C . ASP A 1 435 ? -25.884 -7.019 43.645 1.00 89.38 435 ASP A C 1
ATOM 3502 O O . ASP A 1 435 ? -27.096 -6.806 43.629 1.00 89.38 435 ASP A O 1
ATOM 3506 N N . ASP A 1 436 ? -25.029 -6.139 44.180 1.00 91.38 436 ASP A N 1
ATOM 3507 C CA . ASP A 1 436 ? -25.440 -4.823 44.675 1.00 91.38 436 ASP A CA 1
ATOM 3508 C C . ASP A 1 436 ? -25.961 -3.942 43.529 1.00 91.38 436 ASP A C 1
ATOM 3510 O O . ASP A 1 436 ? -25.199 -3.480 42.679 1.00 91.38 436 ASP A O 1
ATOM 3514 N N . ILE A 1 437 ? -27.268 -3.673 43.539 1.00 81.25 437 ILE A N 1
ATOM 3515 C CA . ILE A 1 437 ? -27.986 -2.902 42.515 1.00 81.25 437 ILE A CA 1
ATOM 3516 C C . ILE A 1 437 ? -27.402 -1.490 42.345 1.00 81.25 437 ILE A C 1
ATOM 3518 O O . ILE A 1 437 ? -27.384 -0.979 41.226 1.00 81.25 437 ILE A O 1
ATOM 3522 N N . GLY A 1 438 ? -26.911 -0.869 43.424 1.00 79.50 438 GLY A N 1
ATOM 3523 C CA . GLY A 1 438 ? -26.391 0.499 43.389 1.00 79.50 438 GLY A CA 1
ATOM 3524 C C . GLY A 1 438 ? -25.053 0.625 42.662 1.00 79.50 438 GLY A C 1
ATOM 3525 O O . GLY A 1 438 ? -24.779 1.661 42.071 1.00 79.50 438 GLY A O 1
ATOM 3526 N N . VAL A 1 439 ? -24.236 -0.433 42.664 1.00 85.44 439 VAL A N 1
ATOM 3527 C CA . VAL A 1 439 ? -22.870 -0.405 42.106 1.00 85.44 439 VAL A CA 1
ATOM 3528 C C . VAL A 1 439 ? -22.748 -1.260 40.843 1.00 85.44 439 VAL A C 1
ATOM 3530 O O . VAL A 1 439 ? -21.915 -0.989 39.981 1.00 85.44 439 VAL A O 1
ATOM 3533 N N . ARG A 1 440 ? -23.598 -2.281 40.675 1.00 87.88 440 ARG A N 1
ATOM 3534 C CA . ARG A 1 440 ? -23.590 -3.180 39.509 1.00 87.88 440 ARG A CA 1
ATOM 3535 C C . ARG A 1 440 ? -23.716 -2.424 38.187 1.00 87.88 440 ARG A C 1
ATOM 3537 O O . ARG A 1 440 ? -23.026 -2.767 37.230 1.00 87.88 440 ARG A O 1
ATOM 3544 N N . THR A 1 441 ? -24.555 -1.390 38.141 1.00 85.38 441 THR A N 1
ATOM 3545 C CA . THR A 1 441 ? -24.703 -0.527 36.960 1.00 85.38 441 THR A CA 1
ATOM 3546 C C . THR A 1 441 ? -23.382 0.153 36.596 1.00 85.38 441 THR A C 1
ATOM 3548 O O . THR A 1 441 ? -22.998 0.137 35.429 1.00 85.38 441 THR A O 1
ATOM 3551 N N . GLU A 1 442 ? -22.644 0.666 37.584 1.00 84.31 442 GLU A N 1
ATOM 3552 C CA . GLU A 1 442 ? -21.344 1.312 37.367 1.00 84.31 442 GLU A CA 1
ATOM 3553 C C . GLU A 1 442 ? -20.283 0.332 36.860 1.00 84.31 442 GLU A C 1
ATOM 3555 O O . GLU A 1 442 ? -19.522 0.664 35.952 1.00 84.31 442 GLU A O 1
ATOM 3560 N N . TYR A 1 443 ? -20.272 -0.909 37.363 1.00 90.44 443 TYR A N 1
ATOM 3561 C CA . TYR A 1 443 ? -19.397 -1.961 36.833 1.00 90.44 443 TYR A CA 1
ATOM 3562 C C . TYR A 1 443 ? -19.648 -2.218 35.347 1.00 90.44 443 TYR A C 1
ATOM 3564 O O . TYR A 1 443 ? -18.708 -2.202 34.553 1.00 90.44 443 TYR A O 1
ATOM 3572 N N . PHE A 1 444 ? -20.904 -2.456 34.958 1.00 90.81 444 PHE A N 1
ATOM 3573 C CA . PHE A 1 444 ? -21.233 -2.739 33.559 1.00 90.81 444 PHE A CA 1
ATOM 3574 C C . PHE A 1 444 ? -20.969 -1.542 32.651 1.00 90.81 444 PHE A C 1
ATOM 3576 O O . PHE A 1 444 ? -20.518 -1.736 31.527 1.00 90.81 444 PHE A O 1
ATOM 3583 N N . ARG A 1 445 ? -21.170 -0.319 33.144 1.00 86.00 445 ARG A N 1
ATOM 3584 C CA . ARG A 1 445 ? -20.880 0.901 32.392 1.00 86.00 445 ARG A CA 1
ATOM 3585 C C . ARG A 1 445 ? -19.381 1.125 32.187 1.00 86.00 445 ARG A C 1
ATOM 3587 O O . ARG A 1 445 ? -18.949 1.464 31.090 1.00 86.00 445 ARG A O 1
ATOM 3594 N N . LEU A 1 446 ? -18.568 0.878 33.215 1.00 87.31 446 LEU A N 1
ATOM 3595 C CA . LEU A 1 446 ? -17.110 0.893 33.086 1.00 87.31 446 LEU A CA 1
ATOM 3596 C C . LEU A 1 446 ? -16.642 -0.146 32.057 1.00 87.31 446 LEU A C 1
ATOM 3598 O O . LEU A 1 446 ? -15.837 0.168 31.183 1.00 87.31 446 LEU A O 1
ATOM 3602 N N . ILE A 1 447 ? -17.180 -1.366 32.128 1.00 91.56 447 ILE A N 1
ATOM 3603 C CA . ILE A 1 447 ? -16.867 -2.443 31.182 1.00 91.56 447 ILE A CA 1
ATOM 3604 C C . ILE A 1 447 ? -17.302 -2.074 29.757 1.00 91.56 447 ILE A C 1
ATOM 3606 O O . ILE A 1 447 ? -16.522 -2.271 28.828 1.00 91.56 447 ILE A O 1
ATOM 3610 N N . GLU A 1 448 ? -18.502 -1.515 29.571 1.00 89.31 448 GLU A N 1
ATOM 3611 C CA . GLU A 1 448 ? -18.997 -1.019 28.278 1.00 89.31 448 GLU A CA 1
ATOM 3612 C C . GLU A 1 448 ? -18.024 -0.006 27.666 1.00 89.31 448 GLU A C 1
ATOM 3614 O O . GLU A 1 448 ? -17.682 -0.119 26.489 1.00 89.31 448 GLU A O 1
ATOM 3619 N N . ASN A 1 449 ? -17.531 0.946 28.460 1.00 85.38 449 ASN A N 1
ATOM 3620 C CA . ASN A 1 449 ? -16.569 1.945 27.997 1.00 85.38 449 ASN A CA 1
ATOM 3621 C C . ASN A 1 449 ? -15.231 1.308 27.600 1.00 85.38 449 ASN A C 1
ATOM 3623 O O . ASN A 1 449 ? -14.703 1.616 26.532 1.00 85.38 449 ASN A O 1
ATOM 3627 N N . CYS A 1 450 ? -14.710 0.372 28.400 1.00 88.50 450 CYS A N 1
ATOM 3628 C CA . CYS A 1 450 ? -13.499 -0.370 28.045 1.00 88.50 450 CYS A CA 1
ATOM 3629 C C . CYS A 1 450 ? -13.678 -1.160 26.741 1.00 88.50 450 CYS A C 1
ATOM 3631 O O . CYS A 1 450 ? -12.798 -1.142 25.883 1.00 88.50 450 CYS A O 1
ATOM 3633 N N . ILE A 1 451 ? -14.817 -1.839 26.572 1.00 92.06 451 ILE A N 1
ATOM 3634 C CA . ILE A 1 451 ? -15.147 -2.555 25.334 1.00 92.06 451 ILE A CA 1
ATOM 3635 C C . ILE A 1 451 ? -15.214 -1.566 24.169 1.00 92.06 451 ILE A C 1
ATOM 3637 O O . ILE A 1 451 ? -14.599 -1.817 23.136 1.00 92.06 451 ILE A O 1
ATOM 3641 N N . SER A 1 452 ? -15.897 -0.434 24.349 1.00 88.62 452 SER A N 1
ATOM 3642 C CA . SER A 1 452 ? -16.040 0.610 23.332 1.00 88.62 452 SER A CA 1
ATOM 3643 C C . SER A 1 452 ? -14.685 1.144 22.882 1.00 88.62 452 SER A C 1
ATOM 3645 O O . SER A 1 452 ? -14.451 1.263 21.687 1.00 88.62 452 SER A O 1
ATOM 3647 N N . GLU A 1 453 ? -13.750 1.389 23.796 1.00 86.31 453 GLU A N 1
ATOM 3648 C CA . GLU A 1 453 ? -12.408 1.845 23.430 1.00 86.31 453 GLU A CA 1
ATOM 3649 C C . GLU A 1 453 ? -11.597 0.775 22.671 1.00 86.31 453 GLU A C 1
ATOM 3651 O O . GLU A 1 453 ? -10.828 1.105 21.766 1.00 86.31 453 GLU A O 1
ATOM 3656 N N . ILE A 1 454 ? -11.800 -0.510 22.986 1.00 88.69 454 ILE A N 1
ATOM 3657 C CA . ILE A 1 454 ? -11.147 -1.632 22.295 1.00 88.69 454 ILE A CA 1
ATOM 3658 C C . ILE A 1 454 ? -11.712 -1.828 20.881 1.00 88.69 454 ILE A C 1
ATOM 3660 O O . ILE A 1 454 ? -10.941 -2.048 19.945 1.00 88.69 454 ILE A O 1
ATOM 3664 N N . VAL A 1 455 ? -13.040 -1.798 20.724 1.00 89.94 455 VAL A N 1
ATOM 3665 C CA . VAL A 1 455 ? -13.721 -2.144 19.460 1.00 89.94 455 VAL A CA 1
ATOM 3666 C C . VAL A 1 455 ? -14.002 -0.940 18.558 1.00 89.94 455 VAL A C 1
ATOM 3668 O O . VAL A 1 455 ? -14.119 -1.107 17.346 1.00 89.94 455 VAL A O 1
ATOM 3671 N N . LEU A 1 456 ? -14.051 0.270 19.120 1.00 86.56 456 LEU A N 1
ATOM 3672 C CA . LEU A 1 456 ? -14.200 1.547 18.417 1.00 86.56 456 LEU A CA 1
ATOM 3673 C C . LEU A 1 456 ? -12.993 2.462 18.701 1.00 86.56 456 LEU A C 1
ATOM 3675 O O . LEU A 1 456 ? -13.158 3.595 19.170 1.00 86.56 456 LEU A O 1
ATOM 3679 N N . PRO A 1 457 ? -11.753 2.018 18.419 1.00 81.00 457 PRO A N 1
ATOM 3680 C CA . PRO A 1 457 ? -10.583 2.823 18.717 1.00 81.00 457 PRO A CA 1
ATOM 3681 C C . PRO A 1 457 ? -10.584 4.084 17.844 1.00 81.00 457 PRO A C 1
ATOM 3683 O O . PRO A 1 457 ? -10.672 4.003 16.618 1.00 81.00 457 PRO A O 1
ATOM 3686 N N . LYS A 1 458 ? -10.395 5.263 18.453 1.00 69.06 458 LYS A N 1
ATOM 3687 C CA . LYS A 1 458 ? -10.266 6.554 17.732 1.00 69.06 458 LYS A CA 1
ATOM 3688 C C . LYS A 1 458 ? -9.110 6.567 16.725 1.00 69.06 458 LYS A C 1
ATOM 3690 O O . LYS A 1 458 ? -9.065 7.380 15.802 1.00 69.06 458 LYS A O 1
ATOM 3695 N N . THR A 1 459 ? -8.142 5.672 16.904 1.00 71.31 459 THR A N 1
ATOM 3696 C CA . THR A 1 459 ? -7.034 5.470 15.970 1.00 71.31 459 THR A CA 1
ATOM 3697 C C . THR A 1 459 ? -7.473 4.744 14.696 1.00 71.31 459 THR A C 1
ATOM 3699 O O . THR A 1 459 ? -6.794 4.902 13.684 1.00 71.31 459 THR A O 1
ATOM 3702 N N . CYS A 1 460 ? -8.634 4.072 14.699 1.00 73.75 460 CYS A N 1
ATOM 3703 C CA . CYS A 1 460 ? -9.247 3.349 13.572 1.00 73.75 460 CYS A CA 1
ATOM 3704 C C . CYS A 1 460 ? -8.372 2.199 13.057 1.00 73.75 460 CYS A C 1
ATOM 3706 O O . CYS A 1 460 ? -8.368 1.862 11.871 1.00 73.75 460 CYS A O 1
ATOM 3708 N N . VAL A 1 461 ? -7.559 1.663 13.960 1.00 80.81 461 VAL A N 1
ATOM 3709 C CA . VAL A 1 461 ? -6.622 0.571 13.735 1.00 80.81 461 VAL A CA 1
ATOM 3710 C C . VAL A 1 461 ? -6.707 -0.335 14.948 1.00 80.81 461 VAL A C 1
ATOM 3712 O O . VAL A 1 461 ? -6.996 0.139 16.049 1.00 80.81 461 VAL A O 1
ATOM 3715 N N . ASP A 1 462 ? -6.464 -1.624 14.749 1.00 83.50 462 ASP A N 1
ATOM 3716 C CA . ASP A 1 462 ? -6.573 -2.602 15.831 1.00 83.50 462 ASP A CA 1
ATOM 3717 C C . ASP A 1 462 ? -5.660 -2.208 17.014 1.00 83.50 462 ASP A C 1
ATOM 3719 O O . ASP A 1 462 ? -4.621 -1.568 16.808 1.00 83.50 462 ASP A O 1
ATOM 3723 N N . PRO A 1 463 ? -5.998 -2.595 18.256 1.00 83.81 463 PRO A N 1
ATOM 3724 C CA . PRO A 1 463 ? -5.090 -2.463 19.390 1.00 83.81 463 PRO A CA 1
ATOM 3725 C C . PRO A 1 463 ? -3.699 -3.046 19.099 1.00 83.81 463 PRO A C 1
ATOM 3727 O O . PRO A 1 463 ? -3.565 -4.096 18.462 1.00 83.81 463 PRO A O 1
ATOM 3730 N N . ASP A 1 464 ? -2.640 -2.400 19.598 1.00 81.19 464 ASP A N 1
ATOM 3731 C CA . ASP A 1 464 ? -1.288 -2.956 19.493 1.00 81.19 464 ASP A CA 1
ATOM 3732 C C . ASP A 1 464 ? -1.094 -4.098 20.507 1.00 81.19 464 ASP A C 1
ATOM 3734 O O . ASP A 1 464 ? -0.637 -3.909 21.639 1.00 81.19 464 ASP A O 1
ATOM 3738 N N . PHE A 1 465 ? -1.423 -5.317 20.073 1.00 82.38 465 PHE A N 1
ATOM 3739 C CA . PHE A 1 465 ? -1.322 -6.545 20.869 1.00 82.38 465 PHE A CA 1
ATOM 3740 C C . PHE A 1 465 ? 0.116 -6.958 21.237 1.00 82.38 465 PHE A C 1
ATOM 3742 O O . PHE A 1 465 ? 0.305 -7.966 21.914 1.00 82.38 465 PHE A O 1
ATOM 3749 N N . ARG A 1 466 ? 1.146 -6.190 20.849 1.00 78.44 466 ARG A N 1
ATOM 3750 C CA . ARG A 1 466 ? 2.545 -6.402 21.273 1.00 78.44 466 ARG A CA 1
ATOM 3751 C C . ARG A 1 466 ? 2.822 -5.899 22.701 1.00 78.44 466 ARG A C 1
ATOM 3753 O O . ARG A 1 466 ? 3.981 -5.800 23.095 1.00 78.44 466 ARG A O 1
ATOM 3760 N N . GLY A 1 467 ? 1.774 -5.569 23.460 1.00 69.81 467 GLY A N 1
ATOM 3761 C CA . GLY A 1 467 ? 1.862 -5.061 24.832 1.00 69.81 467 GLY A CA 1
ATOM 3762 C C . GLY A 1 467 ? 2.015 -3.543 24.930 1.00 69.81 467 GLY A C 1
ATOM 3763 O O . GLY A 1 467 ? 2.469 -3.058 25.959 1.00 69.81 467 GLY A O 1
ATOM 3764 N N . LYS A 1 468 ? 1.669 -2.801 23.868 1.00 74.44 468 LYS A N 1
ATOM 3765 C CA . LYS A 1 468 ? 1.688 -1.326 23.844 1.00 74.44 468 LYS A CA 1
ATOM 3766 C C . LYS A 1 468 ? 0.286 -0.705 23.862 1.00 74.44 468 LYS A C 1
ATOM 3768 O O . LYS A 1 468 ? 0.158 0.505 23.719 1.00 74.44 468 LYS A O 1
ATOM 3773 N N . PHE A 1 469 ? -0.762 -1.522 23.958 1.00 81.19 469 PHE A N 1
ATOM 3774 C CA . PHE A 1 469 ? -2.115 -1.005 24.110 1.00 81.19 469 PHE A CA 1
ATOM 3775 C C . PHE A 1 469 ? -2.276 -0.390 25.500 1.00 81.19 469 PHE A C 1
ATOM 3777 O O . PHE A 1 469 ? -2.094 -1.069 26.510 1.00 81.19 469 PHE A O 1
ATOM 3784 N N . GLU A 1 470 ? -2.643 0.883 25.522 1.00 76.81 470 GLU A N 1
ATOM 3785 C CA . GLU A 1 470 ? -2.966 1.639 26.723 1.00 76.81 470 GLU A CA 1
ATOM 3786 C C . GLU A 1 470 ? -4.349 2.255 26.516 1.00 76.81 470 GLU A C 1
ATOM 3788 O O . GLU A 1 470 ? -4.628 2.792 25.440 1.00 76.81 470 GLU A O 1
ATOM 3793 N N . PHE A 1 471 ? -5.214 2.169 27.529 1.00 80.81 471 PHE A N 1
ATOM 3794 C CA . PHE A 1 471 ? -6.456 2.935 27.526 1.00 80.81 471 PHE A CA 1
ATOM 3795 C C . PHE A 1 471 ? -6.090 4.421 27.555 1.00 80.81 471 PHE A C 1
ATOM 3797 O O . PHE A 1 471 ? -5.368 4.890 28.434 1.00 80.81 471 PHE A O 1
ATOM 3804 N N . THR A 1 472 ? -6.533 5.138 26.534 1.00 70.50 472 THR A N 1
ATOM 3805 C CA . THR A 1 472 ? -6.250 6.550 26.287 1.00 70.50 472 THR A CA 1
ATOM 3806 C C . THR A 1 472 ? -7.208 7.467 27.027 1.00 70.50 472 THR A C 1
ATOM 3808 O O . THR A 1 472 ? -6.884 8.635 27.248 1.00 70.50 472 THR A O 1
ATOM 3811 N N . GLN A 1 473 ? -8.391 6.973 27.395 1.00 67.62 473 GLN A N 1
ATOM 3812 C CA . GLN A 1 473 ? -9.337 7.751 28.175 1.00 67.62 473 GLN A CA 1
ATOM 3813 C C . GLN A 1 473 ? -9.022 7.655 29.667 1.00 67.62 473 GLN A C 1
ATOM 3815 O O . GLN A 1 473 ? -8.803 6.578 30.220 1.00 67.62 473 GLN A O 1
ATOM 3820 N N . ASP A 1 474 ? -9.011 8.816 30.316 1.00 65.38 474 ASP A N 1
ATOM 3821 C CA . ASP A 1 474 ? -8.805 8.906 31.751 1.00 65.38 474 ASP A CA 1
ATOM 3822 C C . ASP A 1 474 ? -10.038 8.391 32.506 1.00 65.38 474 ASP A C 1
ATOM 3824 O O . ASP A 1 474 ? -11.148 8.903 32.327 1.00 65.38 474 ASP A O 1
ATOM 3828 N N . ILE A 1 475 ? -9.832 7.395 33.373 1.00 62.53 475 ILE A N 1
ATOM 3829 C CA . ILE A 1 475 ? -10.907 6.747 34.129 1.00 62.53 475 ILE A CA 1
ATOM 3830 C C . ILE A 1 475 ? -11.625 7.741 35.050 1.00 62.53 475 ILE A C 1
ATOM 3832 O O . ILE A 1 475 ? -12.832 7.630 35.264 1.00 62.53 475 ILE A O 1
ATOM 3836 N N . THR A 1 476 ? -10.908 8.757 35.536 1.00 59.34 476 THR A N 1
ATOM 3837 C CA . THR A 1 476 ? -11.464 9.805 36.399 1.00 59.34 476 THR A CA 1
ATOM 3838 C C . THR A 1 476 ? -12.482 10.691 35.683 1.00 59.34 476 THR A C 1
ATOM 3840 O O . THR A 1 476 ? -13.566 10.913 36.210 1.00 59.34 476 THR A O 1
ATOM 3843 N N . HIS A 1 477 ? -12.206 11.110 34.444 1.00 60.09 477 HIS A N 1
ATOM 3844 C CA . HIS A 1 477 ? -13.150 11.920 33.663 1.00 60.09 477 HIS A CA 1
ATOM 3845 C C . HIS A 1 477 ? -14.429 11.139 33.311 1.00 60.09 477 HIS A C 1
ATOM 3847 O O . HIS A 1 477 ? -15.484 11.740 33.092 1.00 60.09 477 HIS A O 1
ATOM 3853 N N . PHE A 1 478 ? -14.369 9.801 33.248 1.00 60.84 478 PHE A N 1
ATOM 3854 C CA . PHE A 1 478 ? -15.576 8.998 33.063 1.00 60.84 478 PHE A CA 1
ATOM 3855 C C . PHE A 1 478 ? -16.510 9.128 34.253 1.00 60.84 478 PHE A C 1
ATOM 3857 O O . PHE A 1 478 ? -17.658 9.483 34.037 1.00 60.84 478 PHE A O 1
ATOM 3864 N N . LEU A 1 479 ? -16.032 8.904 35.478 1.00 58.69 479 LEU A N 1
ATOM 3865 C CA . LEU A 1 479 ? -16.869 8.978 36.681 1.00 58.69 479 LEU A CA 1
ATOM 3866 C C . LEU A 1 479 ? -17.561 10.346 36.821 1.00 58.69 479 LEU A C 1
ATOM 3868 O O . LEU A 1 479 ? -18.758 10.388 37.088 1.00 58.69 479 LEU A O 1
ATOM 3872 N N . ASP A 1 480 ? -16.860 11.437 36.504 1.00 58.56 480 ASP A N 1
ATOM 3873 C CA . ASP A 1 480 ? -17.427 12.794 36.549 1.00 58.56 480 ASP A CA 1
ATOM 3874 C C . ASP A 1 480 ? -18.525 13.016 35.485 1.00 58.56 480 ASP A C 1
ATOM 3876 O O . ASP A 1 480 ? -19.578 13.586 35.763 1.00 58.56 480 ASP A O 1
ATOM 3880 N N . THR A 1 481 ? -18.334 12.505 34.260 1.00 59.34 481 THR A N 1
ATOM 3881 C CA . THR A 1 481 ? -19.359 12.603 33.193 1.00 59.34 481 THR A CA 1
ATOM 3882 C C . THR A 1 481 ? -20.605 11.761 33.523 1.00 59.34 481 THR A C 1
ATOM 3884 O O . THR A 1 481 ? -21.699 12.018 33.011 1.00 59.34 481 THR A O 1
ATOM 3887 N N . LEU A 1 482 ? -20.447 10.731 34.362 1.00 56.44 482 LEU A N 1
ATOM 3888 C CA . LEU A 1 482 ? -21.520 9.832 34.782 1.00 56.44 482 LEU A CA 1
ATOM 3889 C C . LEU A 1 482 ? -22.434 10.459 35.837 1.00 56.44 482 LEU A C 1
ATOM 3891 O O . LEU A 1 482 ? -23.653 10.331 35.702 1.00 56.44 482 LEU A O 1
ATOM 3895 N N . GLU A 1 483 ? -21.878 11.178 36.815 1.00 59.34 483 GLU A N 1
ATOM 3896 C CA . GLU A 1 483 ? -22.673 11.929 37.798 1.00 59.34 483 GLU A CA 1
ATOM 3897 C C . GLU A 1 483 ? -23.529 13.007 37.108 1.00 59.34 483 GLU A C 1
ATOM 3899 O O . GLU A 1 483 ? -24.751 13.039 37.286 1.00 59.34 483 GLU A O 1
ATOM 3904 N N . ASP A 1 484 ? -22.937 13.795 36.204 1.00 57.16 484 ASP A N 1
ATOM 3905 C CA . ASP A 1 484 ? -23.648 14.844 35.458 1.00 57.16 484 ASP A CA 1
ATOM 3906 C C . ASP A 1 484 ? -24.790 14.286 34.577 1.00 57.16 484 ASP A C 1
ATOM 3908 O O . ASP A 1 484 ? -25.860 14.892 34.433 1.00 57.16 484 ASP A O 1
ATOM 3912 N N . GLY A 1 485 ? -24.593 13.105 33.977 1.00 58.56 485 GLY A N 1
ATOM 3913 C CA . GLY A 1 485 ? -25.573 12.456 33.102 1.00 58.56 485 GLY A CA 1
ATOM 3914 C C . GLY A 1 485 ? -26.762 11.822 33.837 1.00 58.56 485 GLY A C 1
ATOM 3915 O O . GLY A 1 485 ? -27.864 11.735 33.276 1.00 58.56 485 GLY A O 1
ATOM 3916 N N . GLU A 1 486 ? -26.574 11.354 35.073 1.00 61.47 486 GLU A N 1
ATOM 3917 C CA . GLU A 1 486 ? -27.671 10.878 35.925 1.00 61.47 486 GLU A CA 1
ATOM 3918 C C . GLU A 1 486 ? -28.453 12.041 36.539 1.00 61.47 486 GLU A C 1
ATOM 3920 O O . GLU A 1 486 ? -29.687 12.051 36.457 1.00 61.47 486 GLU A O 1
ATOM 3925 N N . GLU A 1 487 ? -27.770 13.072 37.044 1.00 60.38 487 GLU A N 1
ATOM 3926 C CA . GLU A 1 487 ? -28.423 14.279 37.557 1.00 60.38 487 GLU A CA 1
ATOM 3927 C C . GLU A 1 487 ? -29.227 15.003 36.469 1.00 60.38 487 GLU A C 1
ATOM 3929 O O . GLU A 1 487 ? -30.384 15.376 36.693 1.00 60.38 487 GLU A O 1
ATOM 3934 N N . GLY A 1 488 ? -28.676 15.123 35.256 1.00 61.03 488 GLY A N 1
ATOM 3935 C CA . GLY A 1 488 ? -29.361 15.723 34.111 1.00 61.03 488 GLY A CA 1
ATOM 3936 C C . GLY A 1 488 ? -30.615 14.954 33.679 1.00 61.03 488 GLY A C 1
ATOM 3937 O O . GLY A 1 488 ? -31.658 15.558 33.405 1.00 61.03 488 GLY A O 1
ATOM 3938 N N . ARG A 1 489 ? -30.572 13.613 33.669 1.00 65.75 489 ARG A N 1
ATOM 3939 C CA . ARG A 1 489 ? -31.750 12.775 33.363 1.00 65.75 489 ARG A CA 1
ATOM 3940 C C . ARG A 1 489 ? -32.817 12.866 34.452 1.00 65.75 489 ARG A C 1
ATOM 3942 O O . ARG A 1 489 ? -34.002 12.999 34.136 1.00 65.75 489 ARG A O 1
ATOM 3949 N N . GLN A 1 490 ? -32.408 12.853 35.719 1.00 70.19 490 GLN A N 1
ATOM 3950 C CA . GLN A 1 490 ? -33.296 13.032 36.869 1.00 70.19 490 GLN A CA 1
ATOM 3951 C C . GLN A 1 490 ? -33.972 14.414 36.829 1.00 70.19 490 GLN A C 1
ATOM 3953 O O . GLN A 1 490 ? -35.179 14.529 37.059 1.00 70.19 490 GLN A O 1
ATOM 3958 N N . ALA A 1 491 ? -33.216 15.463 36.495 1.00 64.69 491 ALA A N 1
ATOM 3959 C CA . ALA A 1 491 ? -33.716 16.825 36.349 1.00 64.69 491 ALA A CA 1
ATOM 3960 C C . ALA A 1 491 ? -34.712 16.949 35.187 1.00 64.69 491 ALA A C 1
ATOM 3962 O O . ALA A 1 491 ? -35.809 17.469 35.389 1.00 64.69 491 ALA A O 1
ATOM 3963 N N . ASN A 1 492 ? -34.398 16.403 34.009 1.00 66.62 492 ASN A N 1
ATOM 3964 C CA . ASN A 1 492 ? -35.301 16.433 32.853 1.00 66.62 492 ASN A CA 1
ATOM 3965 C C . ASN A 1 492 ? -36.619 15.702 33.126 1.00 66.62 492 ASN A C 1
ATOM 3967 O O . ASN A 1 492 ? -37.686 16.242 32.842 1.00 66.62 492 ASN A O 1
ATOM 3971 N N . LYS A 1 493 ? -36.573 14.528 33.769 1.00 76.88 493 LYS A N 1
ATOM 3972 C CA . LYS A 1 493 ? -37.783 13.783 34.146 1.00 76.88 493 LYS A CA 1
ATOM 3973 C C . LYS A 1 493 ? -38.646 14.555 35.150 1.00 76.88 493 LYS A C 1
ATOM 3975 O O . LYS A 1 493 ? -39.871 14.561 35.045 1.00 76.88 493 LYS A O 1
ATOM 3980 N N . ARG A 1 494 ? -38.025 15.262 36.105 1.00 77.38 494 ARG A N 1
ATOM 3981 C CA . ARG A 1 494 ? -38.736 16.159 37.038 1.00 77.38 494 ARG A CA 1
ATOM 3982 C C . ARG A 1 494 ? -39.375 17.343 36.315 1.00 77.38 494 ARG A C 1
ATOM 3984 O O . ARG A 1 494 ? -40.515 17.685 36.618 1.00 77.38 494 ARG A O 1
ATOM 3991 N N . VAL A 1 495 ? -38.667 17.949 35.363 1.00 76.62 495 VAL A N 1
ATOM 3992 C CA . VAL A 1 495 ? -39.187 19.052 34.542 1.00 76.62 495 VAL A CA 1
ATOM 3993 C C . VAL A 1 495 ? -40.367 18.588 33.692 1.00 76.62 495 VAL A C 1
ATOM 3995 O O . VAL A 1 495 ? -41.364 19.301 33.612 1.00 76.62 495 VAL A O 1
ATOM 3998 N N . GLU A 1 496 ? -40.305 17.395 33.108 1.00 77.38 496 GLU A N 1
ATOM 3999 C CA . GLU A 1 496 ? -41.386 16.827 32.300 1.00 77.38 496 GLU A CA 1
ATOM 4000 C C . GLU A 1 496 ? -42.652 16.584 33.136 1.00 77.38 496 GLU A C 1
ATOM 4002 O O . GLU A 1 496 ? -43.724 17.086 32.789 1.00 77.38 496 GLU A O 1
ATOM 4007 N N . ILE A 1 497 ? -42.515 15.948 34.307 1.00 84.00 497 ILE A N 1
ATOM 4008 C CA . ILE A 1 497 ? -43.622 15.743 35.258 1.00 84.00 497 ILE A CA 1
ATOM 4009 C C . ILE A 1 497 ? -44.207 17.085 35.720 1.00 84.00 497 ILE A C 1
ATOM 4011 O O . ILE A 1 497 ? -45.425 17.269 35.725 1.00 84.00 497 ILE A O 1
ATOM 4015 N N . ALA A 1 498 ? -43.356 18.053 36.074 1.00 77.19 498 ALA A N 1
ATOM 4016 C CA . ALA A 1 498 ? -43.801 19.380 36.494 1.00 77.19 498 ALA A CA 1
ATOM 4017 C C . ALA A 1 498 ? -44.512 20.136 35.359 1.00 77.19 498 ALA A C 1
ATOM 4019 O O . ALA A 1 498 ? -45.500 20.834 35.594 1.00 77.19 498 ALA A O 1
ATOM 4020 N N . THR A 1 499 ? -44.047 19.977 34.119 1.00 78.50 499 THR A N 1
ATOM 4021 C CA . THR A 1 499 ? -44.652 20.601 32.936 1.00 78.50 499 THR A CA 1
ATOM 4022 C C . THR A 1 499 ? -46.015 19.991 32.634 1.00 78.50 499 THR A C 1
ATOM 4024 O O . THR A 1 499 ? -46.969 20.730 32.382 1.00 78.50 499 THR A O 1
ATOM 4027 N N . GLN A 1 500 ? -46.142 18.666 32.727 1.00 84.62 500 GLN A N 1
ATOM 4028 C CA . GLN A 1 500 ? -47.420 17.981 32.578 1.00 84.62 500 GLN A CA 1
ATOM 4029 C C . GLN A 1 500 ? -48.414 18.412 33.665 1.00 84.62 500 GLN A C 1
ATOM 4031 O O . GLN A 1 500 ? -49.522 18.838 33.337 1.00 84.62 500 GLN A O 1
ATOM 4036 N N . ALA A 1 501 ? -47.995 18.431 34.934 1.00 82.44 501 ALA A N 1
ATOM 4037 C CA . ALA A 1 501 ? -48.827 18.907 36.040 1.00 82.44 501 ALA A CA 1
ATOM 4038 C C . ALA A 1 501 ? -49.269 20.372 35.850 1.00 82.44 501 ALA A C 1
ATOM 4040 O O . ALA A 1 501 ? -50.431 20.713 36.087 1.00 82.44 501 ALA A O 1
ATOM 4041 N N . LYS A 1 502 ? -48.375 21.245 35.359 1.00 80.25 502 LYS A N 1
ATOM 4042 C CA . LYS A 1 502 ? -48.710 22.640 35.026 1.00 80.25 502 LYS A CA 1
ATOM 4043 C C . LYS A 1 502 ? -49.767 22.720 33.923 1.00 80.25 502 LYS A C 1
ATOM 4045 O O . LYS A 1 502 ? -50.705 23.508 34.033 1.00 80.25 502 LYS A O 1
ATOM 4050 N N . ASN A 1 503 ? -49.621 21.930 32.861 1.00 80.44 503 ASN A N 1
ATOM 4051 C CA . ASN A 1 503 ? -50.551 21.929 31.732 1.00 80.44 503 ASN A CA 1
ATOM 4052 C C . ASN A 1 503 ? -51.936 21.403 32.140 1.00 80.44 503 ASN A C 1
ATOM 4054 O O . ASN A 1 503 ? -52.948 21.996 31.766 1.00 80.44 503 ASN A O 1
ATOM 4058 N N . GLU A 1 504 ? -51.993 20.362 32.972 1.00 83.94 504 GLU A N 1
ATOM 4059 C CA . GLU A 1 504 ? -53.243 19.847 33.541 1.00 83.94 504 GLU A CA 1
ATOM 4060 C C . GLU A 1 504 ? -53.930 20.882 34.447 1.00 83.94 504 GLU A C 1
ATOM 4062 O O . GLU A 1 504 ? -55.142 21.090 34.349 1.00 83.94 504 GLU A O 1
ATOM 4067 N N . ALA A 1 505 ? -53.167 21.589 35.289 1.00 79.12 505 ALA A N 1
ATOM 4068 C CA . ALA A 1 505 ? -53.697 22.657 36.135 1.00 79.12 505 ALA A CA 1
ATOM 4069 C C . ALA A 1 505 ? -54.243 23.836 35.311 1.00 79.12 505 ALA A C 1
ATOM 4071 O O . ALA A 1 505 ? -55.329 24.337 35.602 1.00 79.12 505 ALA A O 1
ATOM 4072 N N . LEU A 1 506 ? -53.537 24.251 34.252 1.00 81.38 506 LEU A N 1
ATOM 4073 C CA . LEU A 1 506 ? -53.997 25.301 33.335 1.00 81.38 506 LEU A CA 1
ATOM 4074 C C . LEU A 1 506 ? -55.275 24.896 32.591 1.00 81.38 506 LEU A C 1
ATOM 4076 O O . LEU A 1 506 ? -56.187 25.713 32.455 1.00 81.38 506 LEU A O 1
ATOM 4080 N N . ALA A 1 507 ? -55.380 23.636 32.159 1.00 83.56 507 ALA A N 1
ATOM 4081 C CA . ALA A 1 507 ? -56.590 23.116 31.530 1.00 83.56 507 ALA A CA 1
ATOM 4082 C C . ALA A 1 507 ? -57.785 23.143 32.499 1.00 83.56 507 ALA A C 1
ATOM 4084 O O . ALA A 1 507 ? -58.859 23.630 32.136 1.00 83.56 507 ALA A O 1
ATOM 4085 N N . LYS A 1 508 ? -57.593 22.706 33.753 1.00 85.31 508 LYS A N 1
ATOM 4086 C CA . LYS A 1 508 ? -58.623 22.789 34.803 1.00 85.31 508 LYS A CA 1
ATOM 4087 C C . LYS A 1 508 ? -59.024 24.241 35.087 1.00 85.31 508 LYS A C 1
ATOM 4089 O O . LYS A 1 508 ? -60.212 24.545 35.144 1.00 85.31 508 LYS A O 1
ATOM 4094 N N . LEU A 1 509 ? -58.059 25.155 35.207 1.00 83.81 509 LEU A N 1
ATOM 4095 C CA . LEU A 1 509 ? -58.312 26.585 35.421 1.00 83.81 509 LEU A CA 1
ATOM 4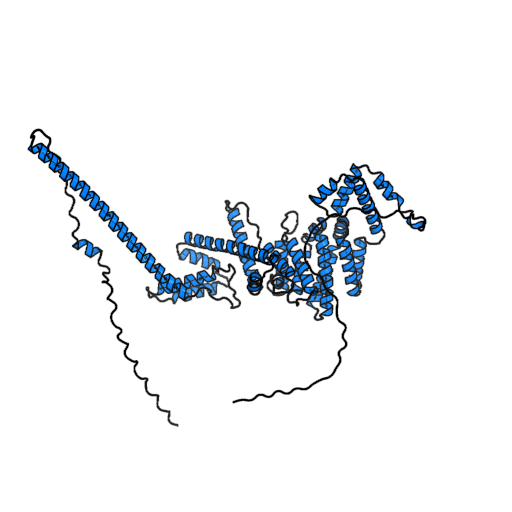096 C C . LEU A 1 509 ? -59.158 27.185 34.286 1.00 83.81 509 LEU A C 1
ATOM 4098 O O . LEU A 1 509 ? -60.126 27.896 34.544 1.00 83.81 509 LEU A O 1
ATOM 4102 N N . SER A 1 510 ? -58.834 26.859 33.032 1.00 85.75 510 SER A N 1
ATOM 4103 C CA . SER A 1 510 ? -59.603 27.297 31.861 1.00 85.75 510 SER A CA 1
ATOM 4104 C C . SER A 1 510 ? -61.050 26.788 31.898 1.00 85.75 510 SER A C 1
ATOM 4106 O O . SER A 1 510 ? -61.979 27.550 31.627 1.00 85.75 510 SER A O 1
ATOM 4108 N N . GLN A 1 511 ? -61.263 25.534 32.311 1.00 85.75 511 GLN A N 1
ATOM 4109 C CA . GLN A 1 511 ? -62.608 24.980 32.502 1.00 85.75 511 GLN A CA 1
ATOM 4110 C C . GLN A 1 511 ? -63.390 25.721 33.597 1.00 85.75 511 GLN A C 1
ATOM 4112 O O . GLN A 1 511 ? -64.569 26.020 33.400 1.00 85.75 511 GLN A O 1
ATOM 4117 N N . TYR A 1 512 ? -62.745 26.071 34.716 1.00 84.06 512 TYR A N 1
ATOM 4118 C CA . TYR A 1 512 ? -63.376 26.867 35.773 1.00 84.06 512 TYR A CA 1
ATOM 4119 C C . TYR A 1 512 ? -63.744 28.278 35.305 1.00 84.06 512 TYR A C 1
ATOM 4121 O O . TYR A 1 512 ? -64.860 28.719 35.573 1.00 84.06 512 TYR A O 1
ATOM 4129 N N . TYR A 1 513 ? -62.861 28.969 34.575 1.00 84.94 513 TYR A N 1
ATOM 4130 C CA . TYR A 1 513 ? -63.166 30.294 34.023 1.00 84.94 513 TYR A CA 1
ATOM 4131 C C . TYR A 1 513 ? -64.350 30.256 33.058 1.00 84.94 513 TYR A C 1
ATOM 4133 O O . TYR A 1 513 ? -65.263 31.068 33.191 1.00 84.94 513 TYR A O 1
ATOM 4141 N N . ARG A 1 514 ? -64.389 29.271 32.150 1.00 86.12 514 ARG A N 1
ATOM 4142 C CA . ARG A 1 514 ? -65.524 29.089 31.234 1.00 86.12 514 ARG A CA 1
ATOM 4143 C C . ARG A 1 514 ? -66.831 28.879 32.000 1.00 86.12 514 ARG A C 1
ATOM 4145 O O . ARG A 1 514 ? -67.838 29.501 31.684 1.00 86.12 514 ARG A O 1
ATOM 4152 N N . ARG A 1 515 ? -66.820 28.048 33.047 1.00 85.56 515 ARG A N 1
ATOM 4153 C CA . ARG A 1 515 ? -68.014 27.842 33.880 1.00 85.56 515 ARG A CA 1
ATOM 4154 C C . ARG A 1 515 ? -68.426 29.076 34.664 1.00 85.56 515 ARG A C 1
ATOM 4156 O O . ARG A 1 515 ? -69.616 29.306 34.839 1.00 85.56 515 ARG A O 1
ATOM 4163 N N . MET A 1 516 ? -67.470 29.867 35.133 1.00 83.00 516 MET A N 1
ATOM 4164 C CA . MET A 1 516 ? -67.763 31.123 35.819 1.00 83.00 516 MET A CA 1
ATOM 4165 C C . MET A 1 516 ? -68.473 32.113 34.888 1.00 83.00 516 MET A C 1
ATOM 4167 O O . MET A 1 516 ? -69.418 32.771 35.312 1.00 83.00 516 MET A O 1
ATOM 4171 N N . GLU A 1 517 ? -68.065 32.170 33.620 1.00 86.69 517 GLU A N 1
ATOM 4172 C CA . GLU A 1 517 ? -68.723 32.977 32.590 1.00 86.69 517 GLU A CA 1
ATOM 4173 C C . GLU A 1 517 ? -70.143 32.473 32.280 1.00 86.69 517 GLU A C 1
ATOM 4175 O O . GLU A 1 517 ? -71.074 33.271 32.195 1.00 86.69 517 GLU A O 1
ATOM 4180 N N . GLU A 1 518 ? -70.349 31.154 32.201 1.00 86.12 518 GLU A N 1
ATOM 4181 C CA . GLU A 1 518 ? -71.687 30.558 32.059 1.00 86.12 518 GLU A CA 1
ATOM 4182 C C . GLU A 1 518 ? -72.611 30.927 33.231 1.00 86.12 518 GLU A C 1
ATOM 4184 O O . GLU A 1 518 ? -73.730 31.385 33.002 1.00 86.12 518 GLU A O 1
ATOM 4189 N N . PHE A 1 519 ? -72.135 30.824 34.479 1.00 85.81 519 PHE A N 1
ATOM 4190 C CA . PHE A 1 519 ? -72.905 31.246 35.655 1.00 85.81 519 PHE A CA 1
ATOM 4191 C C . PHE A 1 519 ? -73.180 32.756 35.677 1.00 85.81 519 PHE A C 1
ATOM 4193 O O . PHE A 1 519 ? -74.260 33.174 36.097 1.00 85.81 519 PHE A O 1
ATOM 4200 N N . ALA A 1 520 ? -72.232 33.587 35.233 1.00 85.38 520 ALA A N 1
ATOM 4201 C CA . ALA A 1 520 ? -72.438 35.031 35.124 1.00 85.38 520 ALA A CA 1
ATOM 4202 C C . ALA A 1 520 ? -73.531 35.363 34.092 1.00 85.38 520 ALA A C 1
ATOM 4204 O O . ALA A 1 520 ? -74.423 36.164 34.378 1.00 85.38 520 ALA A O 1
ATOM 4205 N N . ASN A 1 521 ? -73.511 34.689 32.939 1.00 86.06 521 ASN A N 1
ATOM 4206 C CA . ASN A 1 521 ? -74.528 34.819 31.897 1.00 86.06 521 ASN A CA 1
ATOM 4207 C C . ASN A 1 521 ? -75.903 34.32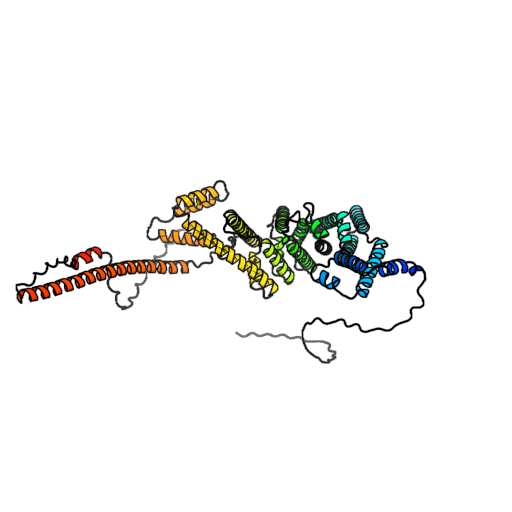5 32.368 1.00 86.06 521 ASN A C 1
ATOM 4209 O O . ASN A 1 521 ? -76.906 35.003 32.139 1.00 86.06 521 ASN A O 1
ATOM 4213 N N . GLU A 1 522 ? -75.966 33.184 33.061 1.00 86.94 522 GLU A N 1
ATOM 4214 C CA . GLU A 1 522 ? -77.203 32.683 33.672 1.00 86.94 522 GLU A CA 1
ATOM 4215 C C . GLU A 1 522 ? -77.767 33.706 34.666 1.00 86.94 522 GLU A C 1
ATOM 4217 O O . GLU A 1 522 ? -78.946 34.049 34.596 1.00 86.94 522 GLU A O 1
ATOM 4222 N N . ALA A 1 523 ? -76.929 34.264 35.545 1.00 84.88 523 ALA A N 1
ATOM 4223 C CA . ALA A 1 523 ? -77.352 35.274 36.510 1.00 84.88 523 ALA A CA 1
ATOM 4224 C C . ALA A 1 523 ? -77.881 36.553 35.835 1.00 84.88 523 ALA A C 1
ATOM 4226 O O . ALA A 1 523 ? -78.846 37.150 36.319 1.00 84.88 523 ALA A O 1
ATOM 4227 N N . GLU A 1 524 ? -77.289 36.979 34.717 1.00 84.81 524 GLU A N 1
ATOM 4228 C CA . GLU A 1 524 ? -77.785 38.121 33.944 1.00 84.81 524 GLU A CA 1
ATOM 4229 C C . GLU A 1 524 ? -79.141 37.819 33.287 1.00 84.81 524 GLU A C 1
ATOM 4231 O O . GLU A 1 524 ? -80.060 38.640 33.350 1.00 84.81 524 GLU A O 1
ATOM 4236 N N . GLN A 1 525 ? -79.302 36.632 32.699 1.00 83.69 525 GLN A N 1
ATOM 4237 C CA . GLN A 1 525 ? -80.560 36.199 32.083 1.00 83.69 525 GLN A CA 1
ATOM 4238 C C . GLN A 1 525 ? -81.673 36.019 33.125 1.00 83.69 525 GLN A C 1
ATOM 4240 O O . GLN A 1 525 ? -82.798 36.463 32.896 1.00 83.69 525 GLN A O 1
ATOM 4245 N N . LEU A 1 526 ? -81.357 35.484 34.309 1.00 84.75 526 LEU A N 1
ATOM 4246 C CA . LEU A 1 526 ? -82.283 35.413 35.443 1.00 84.75 526 LEU A CA 1
ATOM 4247 C C . LEU A 1 526 ? -82.714 36.810 35.907 1.00 84.75 526 LEU A C 1
ATOM 4249 O O . LEU A 1 526 ? -83.898 37.036 36.138 1.00 84.75 526 LEU A O 1
ATOM 4253 N N . ARG A 1 527 ? -81.791 37.780 35.989 1.00 83.69 527 ARG A N 1
ATOM 4254 C CA . ARG A 1 527 ? -82.137 39.181 36.299 1.00 83.69 527 ARG A CA 1
ATOM 4255 C C . ARG A 1 527 ? -83.051 39.800 35.238 1.00 83.69 527 ARG A C 1
ATOM 4257 O O . ARG A 1 527 ? -83.952 40.553 35.597 1.00 83.69 527 ARG A O 1
ATOM 4264 N N . LYS A 1 528 ? -82.852 39.481 33.954 1.00 82.44 528 LYS A N 1
ATOM 4265 C CA . LYS A 1 528 ? -83.746 39.919 32.866 1.00 82.44 528 LYS A CA 1
ATOM 4266 C C . LYS A 1 528 ? -85.140 39.302 33.001 1.00 82.44 528 LYS A C 1
ATOM 4268 O O . LYS A 1 528 ? -86.112 40.037 32.903 1.00 82.44 528 LYS A O 1
ATOM 4273 N N . HIS A 1 529 ? -85.233 38.011 33.316 1.00 80.94 529 HIS A N 1
ATOM 4274 C CA . HIS A 1 529 ? -86.507 37.331 33.571 1.00 80.94 529 HIS A CA 1
ATOM 4275 C C . HIS A 1 529 ? -87.254 37.888 34.797 1.00 80.94 529 HIS A C 1
ATOM 4277 O O . HIS A 1 529 ? -88.470 38.034 34.771 1.00 80.94 529 HIS A O 1
ATOM 4283 N N . ILE A 1 530 ? -86.537 38.265 35.862 1.00 82.44 530 ILE A N 1
ATOM 4284 C CA . ILE A 1 530 ? -87.143 38.921 37.035 1.00 82.44 530 ILE A CA 1
ATOM 4285 C C . ILE A 1 530 ? -87.746 40.288 36.664 1.00 82.44 530 ILE A C 1
ATOM 4287 O O . ILE A 1 530 ? -88.772 40.674 37.221 1.00 82.44 530 ILE A O 1
ATOM 4291 N N . ASN A 1 531 ? -87.126 41.017 35.730 1.00 80.38 531 ASN A N 1
ATOM 4292 C CA . ASN A 1 531 ? -87.603 42.327 35.280 1.00 80.38 531 ASN A CA 1
ATOM 4293 C C . ASN A 1 531 ? -88.710 42.245 34.209 1.00 80.38 531 ASN A C 1
ATOM 4295 O O . ASN A 1 531 ? -89.515 43.169 34.115 1.00 80.38 531 ASN A O 1
ATOM 4299 N N . ASP A 1 532 ? -88.761 41.169 33.418 1.00 79.00 532 ASP A N 1
ATOM 4300 C CA . ASP A 1 532 ? -89.803 40.891 32.421 1.00 79.00 532 ASP A CA 1
ATOM 4301 C C . ASP A 1 532 ? -90.250 39.413 32.497 1.00 79.00 532 ASP A C 1
ATOM 4303 O O . ASP A 1 532 ? -89.559 38.532 31.968 1.00 79.00 532 ASP A O 1
ATOM 4307 N N . PRO A 1 533 ? -91.418 39.124 33.108 1.00 73.38 533 PRO A N 1
ATOM 4308 C CA . PRO A 1 533 ? -91.917 37.761 33.308 1.00 73.38 533 PRO A CA 1
ATOM 4309 C C . PRO A 1 533 ? -92.216 36.978 32.021 1.00 73.38 533 PRO A C 1
ATOM 4311 O O . PRO A 1 533 ? -92.428 35.768 32.091 1.00 73.38 533 PRO A O 1
ATOM 4314 N N . ASN A 1 534 ? -92.258 37.637 30.856 1.00 76.00 534 ASN A N 1
ATOM 4315 C CA . ASN A 1 534 ? -92.469 36.976 29.565 1.00 76.00 534 ASN A CA 1
ATOM 4316 C C . ASN A 1 534 ? -91.164 36.487 28.911 1.00 76.00 534 ASN A C 1
ATOM 4318 O O . ASN A 1 534 ? -91.220 35.771 27.908 1.00 76.00 534 ASN A O 1
ATOM 4322 N N . ALA A 1 535 ? -89.991 36.848 29.444 1.00 76.44 535 ALA A N 1
ATOM 4323 C CA . ALA A 1 535 ? -88.718 36.326 28.954 1.00 76.44 535 ALA A CA 1
ATOM 4324 C C . ALA A 1 535 ? -88.554 34.832 29.328 1.00 76.44 535 ALA A C 1
ATOM 4326 O O . ALA A 1 535 ? -89.029 34.422 30.383 1.00 76.44 535 ALA A O 1
ATOM 4327 N N . PRO A 1 536 ? -87.878 33.986 28.529 1.00 76.56 536 PRO A N 1
ATOM 4328 C CA . PRO A 1 536 ? -87.655 32.582 28.885 1.00 76.56 536 PRO A CA 1
ATOM 4329 C C . PRO A 1 536 ? -86.699 32.428 30.081 1.00 76.56 536 PRO A C 1
ATOM 4331 O O . PRO A 1 536 ? -85.707 33.152 30.178 1.00 76.56 536 PRO A O 1
ATOM 4334 N N . LEU A 1 537 ? -86.956 31.451 30.959 1.00 77.00 537 LEU A N 1
ATOM 4335 C CA . LEU A 1 537 ? -86.019 31.056 32.019 1.00 77.00 537 LEU A CA 1
ATOM 4336 C C . LEU A 1 537 ? -84.761 30.414 31.402 1.00 77.00 537 LEU A C 1
ATOM 4338 O O . LEU A 1 537 ? -84.901 29.505 30.576 1.00 77.00 537 LEU A O 1
ATOM 4342 N N . PRO A 1 538 ? -83.545 30.841 31.791 1.00 80.12 538 PRO A N 1
ATOM 4343 C CA . PRO A 1 538 ? -82.323 30.210 31.312 1.00 80.12 538 PRO A CA 1
ATOM 4344 C C . PRO A 1 538 ? -82.183 28.777 31.853 1.00 80.12 538 PRO A C 1
ATOM 4346 O O . PRO A 1 538 ? -82.626 28.491 32.970 1.00 80.12 538 PRO A O 1
ATOM 4349 N N . PRO A 1 539 ? -81.571 27.859 31.082 1.00 80.75 539 PRO A N 1
ATOM 4350 C CA . PRO A 1 539 ? -81.288 26.511 31.554 1.00 80.75 539 PRO A CA 1
ATOM 4351 C C . PRO A 1 539 ? -80.250 26.545 32.693 1.00 80.75 539 PRO A C 1
ATOM 4353 O O . PRO A 1 539 ? -79.292 27.315 32.612 1.00 80.75 539 PRO A O 1
ATOM 4356 N N . PRO A 1 540 ? -80.399 25.703 33.731 1.00 78.31 540 PRO A N 1
ATOM 4357 C CA . PRO A 1 540 ? -79.504 25.715 34.883 1.00 78.31 540 PRO A CA 1
ATOM 4358 C C . PRO A 1 540 ? -78.096 25.239 34.511 1.00 78.31 540 PRO A C 1
ATOM 4360 O O . PRO A 1 540 ? -77.915 24.155 33.946 1.00 78.31 540 PRO A O 1
ATOM 4363 N N . THR A 1 541 ? -77.082 26.020 34.882 1.00 83.75 541 THR A N 1
ATOM 4364 C CA . THR A 1 541 ? -75.679 25.662 34.655 1.00 83.75 541 THR A CA 1
ATOM 4365 C C . THR A 1 541 ? -75.236 24.587 35.656 1.00 83.75 541 THR A C 1
ATOM 4367 O O . THR A 1 541 ? -75.348 24.738 36.875 1.00 83.75 541 THR A O 1
ATOM 4370 N N . SER A 1 542 ? -74.717 23.462 35.150 1.00 80.88 542 SER A N 1
ATOM 4371 C CA . SER A 1 542 ? -74.216 22.360 35.987 1.00 80.88 542 SER A CA 1
ATOM 4372 C C . SER A 1 542 ? -72.942 22.747 36.741 1.00 80.88 542 SER A C 1
ATOM 4374 O O . SER A 1 542 ? -72.000 23.284 36.159 1.00 80.88 542 SER A O 1
ATOM 4376 N N . ARG A 1 543 ? -72.869 22.396 38.030 1.00 74.44 543 ARG A N 1
ATOM 4377 C CA . ARG A 1 543 ? -71.676 22.620 38.859 1.00 74.44 543 ARG A CA 1
ATOM 4378 C C . ARG A 1 543 ? -70.549 21.668 38.459 1.00 74.44 543 ARG A C 1
ATOM 4380 O O . ARG A 1 543 ? -70.799 20.496 38.184 1.00 74.44 543 ARG A O 1
ATOM 4387 N N . LEU A 1 544 ? -69.317 22.176 38.453 1.00 72.62 544 LEU A N 1
ATOM 4388 C CA . LEU A 1 544 ? -68.126 21.327 38.429 1.00 72.62 544 LEU A CA 1
ATOM 4389 C C . LEU A 1 544 ? -67.891 20.729 39.824 1.00 72.62 544 LEU A C 1
ATOM 4391 O O . LEU A 1 544 ? -68.261 21.365 40.819 1.00 72.62 544 LEU A O 1
ATOM 4395 N N . PRO A 1 545 ? -67.286 19.531 39.914 1.00 72.12 545 PRO A N 1
ATOM 4396 C CA . PRO A 1 545 ? -66.807 19.009 41.187 1.00 72.12 545 PRO A CA 1
ATOM 4397 C C . PRO A 1 545 ? -65.812 20.001 41.815 1.00 72.12 545 PRO A C 1
ATOM 4399 O O . PRO A 1 545 ? -65.095 20.686 41.078 1.00 72.12 545 PRO A O 1
ATOM 4402 N N . PRO A 1 546 ? -65.784 20.132 43.153 1.00 65.38 546 PRO A N 1
ATOM 4403 C CA . PRO A 1 546 ? -64.805 20.981 43.819 1.00 65.38 546 PRO A CA 1
ATOM 4404 C C . PRO A 1 546 ? -63.381 20.508 43.480 1.00 65.38 546 PRO A C 1
ATOM 4406 O O . PRO A 1 546 ? -63.183 19.314 43.250 1.00 65.38 546 PRO A O 1
ATOM 4409 N N . PRO A 1 547 ? -62.386 21.414 43.445 1.00 61.88 547 PRO A N 1
ATOM 4410 C CA . PRO A 1 547 ? -60.994 21.003 43.330 1.00 61.88 547 PRO A CA 1
ATOM 4411 C C . PRO A 1 547 ? -60.667 20.033 44.466 1.00 61.88 547 PRO A C 1
ATOM 4413 O O . PRO A 1 547 ? -61.021 20.324 45.613 1.00 61.88 547 PRO A O 1
ATOM 4416 N N . ASP A 1 548 ? -59.994 18.922 44.158 1.00 62.34 548 ASP A N 1
ATOM 4417 C CA . ASP A 1 548 ? -59.481 18.007 45.179 1.00 62.34 548 ASP A CA 1
ATOM 4418 C C . ASP A 1 548 ? -58.698 18.837 46.208 1.00 62.34 548 ASP A C 1
ATOM 4420 O O . ASP A 1 548 ? -57.766 19.575 45.866 1.00 62.34 548 ASP A O 1
ATOM 4424 N N . THR A 1 549 ? -59.142 18.820 47.466 1.00 52.34 549 THR A N 1
ATOM 4425 C CA . THR A 1 549 ? -58.514 19.605 48.531 1.00 52.34 549 THR A CA 1
ATOM 4426 C C . THR A 1 549 ? -57.046 19.215 48.670 1.00 52.34 549 THR A C 1
ATOM 4428 O O . THR A 1 549 ? -56.703 18.040 48.564 1.00 52.34 549 THR A O 1
ATOM 4431 N N . TYR A 1 550 ? -56.189 20.196 48.977 1.00 49.50 550 TYR A N 1
ATOM 4432 C CA . TYR A 1 550 ? -54.728 20.072 49.130 1.00 49.50 550 TYR A CA 1
ATOM 4433 C C . TYR A 1 550 ? -54.229 18.849 49.936 1.00 49.50 550 TYR A C 1
ATOM 4435 O O . TYR A 1 550 ? -53.070 18.469 49.792 1.00 49.50 550 TYR A O 1
ATOM 4443 N N . ALA A 1 551 ? -55.077 18.220 50.755 1.00 45.41 551 ALA A N 1
ATOM 4444 C CA . ALA A 1 551 ? -54.762 17.007 51.503 1.00 45.41 551 ALA A CA 1
ATOM 4445 C C . ALA A 1 551 ? -54.571 15.749 50.622 1.00 45.41 551 ALA A C 1
ATOM 4447 O O . ALA A 1 551 ? -53.708 14.939 50.935 1.00 45.41 551 ALA A O 1
ATOM 4448 N N . GLU A 1 552 ? -55.295 15.589 49.507 1.00 46.47 552 GLU A N 1
ATOM 4449 C CA . GLU A 1 552 ? -55.194 14.373 48.667 1.00 46.47 552 GLU A CA 1
ATOM 4450 C C . GLU A 1 552 ? -54.028 14.417 47.668 1.00 46.47 552 GLU A C 1
ATOM 4452 O O . GLU A 1 552 ? -53.527 13.381 47.227 1.00 46.47 552 GLU A O 1
ATOM 4457 N N . VAL A 1 553 ? -53.545 15.615 47.329 1.00 48.81 553 VAL A N 1
ATOM 4458 C CA . VAL A 1 553 ? -52.393 15.792 46.430 1.00 48.81 553 VAL A CA 1
ATOM 4459 C C . VAL A 1 553 ? -51.074 15.514 47.163 1.00 48.81 553 VAL A C 1
ATOM 4461 O O . VAL A 1 553 ? -50.120 15.041 46.547 1.00 48.81 553 VAL A O 1
ATOM 4464 N N . LEU A 1 554 ? -51.023 15.741 48.484 1.00 45.81 554 LEU A N 1
ATOM 4465 C CA . LEU A 1 554 ? -49.837 15.471 49.301 1.00 45.81 554 LEU A CA 1
ATOM 4466 C C . LEU A 1 554 ? -49.562 13.964 49.438 1.00 45.81 554 LEU A C 1
ATOM 4468 O O . LEU A 1 554 ? -48.406 13.554 49.401 1.00 45.81 554 LEU A O 1
ATOM 4472 N N . ASP A 1 555 ? -50.603 13.130 49.482 1.00 42.44 555 ASP A N 1
ATOM 4473 C CA . ASP A 1 555 ? -50.441 11.670 49.557 1.00 42.44 555 ASP A CA 1
ATOM 4474 C C . ASP A 1 555 ? -49.917 11.054 48.250 1.00 42.44 555 ASP A C 1
ATOM 4476 O O . ASP A 1 555 ? -49.270 10.010 48.271 1.00 42.44 555 ASP A O 1
ATOM 4480 N N . LYS A 1 556 ? -50.100 11.734 47.108 1.00 44.97 556 LYS A N 1
ATOM 4481 C CA . LYS A 1 556 ? -49.472 11.351 45.828 1.00 44.97 556 LYS A CA 1
ATOM 4482 C C . LYS A 1 556 ? -48.088 11.973 45.607 1.00 44.97 556 LYS A C 1
ATOM 4484 O O . LYS A 1 556 ? -47.385 11.558 44.690 1.00 44.97 556 LYS A O 1
ATOM 4489 N N . LEU A 1 557 ? -47.689 12.939 46.438 1.00 41.34 557 LEU A N 1
ATOM 4490 C CA . LEU A 1 557 ? -46.374 13.599 46.424 1.00 41.34 557 LEU A CA 1
ATOM 4491 C C . LEU A 1 557 ? -45.456 13.149 47.573 1.00 41.34 557 LEU A C 1
ATOM 4493 O O . LEU A 1 557 ? -44.314 13.601 47.652 1.00 41.34 557 LEU A O 1
ATOM 4497 N N . ASN A 1 558 ? -45.905 12.233 48.434 1.00 39.28 558 ASN A N 1
ATOM 4498 C CA . ASN A 1 558 ? -45.101 11.649 49.505 1.00 39.28 558 ASN A CA 1
ATOM 4499 C C . ASN A 1 558 ? -44.105 10.601 48.981 1.00 39.28 558 ASN A C 1
ATOM 4501 O O . ASN A 1 558 ? -44.149 9.435 49.356 1.00 39.28 558 ASN A O 1
ATOM 4505 N N . VAL A 1 559 ? -43.149 11.045 48.162 1.00 46.03 559 VAL A N 1
ATOM 4506 C CA . VAL A 1 559 ? -41.784 10.508 48.146 1.00 46.03 559 VAL A CA 1
ATOM 4507 C C . VAL A 1 559 ? -40.824 11.697 47.997 1.00 46.03 559 VAL A C 1
ATOM 4509 O O . VAL A 1 559 ? -40.646 12.246 46.915 1.00 46.03 559 VAL A O 1
ATOM 4512 N N . VAL A 1 560 ? -40.186 12.034 49.127 1.00 41.78 560 VAL A N 1
ATOM 4513 C CA . VAL A 1 560 ? -38.996 12.894 49.306 1.00 41.78 560 VAL A CA 1
ATOM 4514 C C . VAL A 1 560 ? -39.253 14.407 49.409 1.00 41.78 560 VAL A C 1
ATOM 4516 O O . VAL A 1 560 ? -38.945 15.197 48.521 1.00 41.78 560 VAL A O 1
ATOM 4519 N N . THR A 1 561 ? -39.691 14.840 50.595 1.00 36.16 561 THR A N 1
ATOM 4520 C CA . THR A 1 561 ? -39.390 16.182 51.116 1.00 36.16 561 THR A CA 1
ATOM 4521 C C . THR A 1 561 ? -38.005 16.172 51.776 1.00 36.16 561 THR A C 1
ATOM 4523 O O . THR A 1 561 ? -37.873 15.834 52.952 1.00 36.16 561 THR A O 1
ATOM 4526 N N . GLY A 1 562 ? -36.959 16.528 51.027 1.00 37.56 562 GLY A N 1
ATOM 4527 C CA . GLY A 1 562 ? -35.691 16.986 51.602 1.00 37.56 562 GLY A CA 1
ATOM 4528 C C . GLY A 1 562 ? -35.809 18.475 51.931 1.00 37.56 562 GLY A C 1
ATOM 4529 O O . GLY A 1 562 ? -36.124 19.269 51.048 1.00 37.56 562 GLY A O 1
ATOM 4530 N N . GLY A 1 563 ? -35.637 18.846 53.201 1.00 40.66 563 GLY A N 1
ATOM 4531 C CA . GLY A 1 563 ? -35.696 20.239 53.658 1.00 40.66 563 GLY A CA 1
ATOM 4532 C C . GLY A 1 563 ? -34.596 21.136 53.059 1.00 40.66 563 GLY A C 1
ATOM 4533 O O . GLY A 1 563 ? -33.673 20.637 52.414 1.00 40.66 563 GLY A O 1
ATOM 4534 N N . PRO A 1 564 ? -34.679 22.465 53.264 1.00 40.84 564 PRO A N 1
ATOM 4535 C CA . PRO A 1 564 ? -33.704 23.412 52.730 1.00 40.84 564 PRO A CA 1
ATOM 4536 C C . PRO A 1 564 ? -32.303 23.166 53.321 1.00 40.84 564 PRO A C 1
ATOM 4538 O O . PRO A 1 564 ? -32.194 22.723 54.469 1.00 40.84 564 PRO A O 1
ATOM 4541 N N . PRO A 1 565 ? -31.227 23.457 52.565 1.00 40.50 565 PRO A N 1
ATOM 4542 C CA . PRO A 1 565 ? -29.861 23.202 53.005 1.00 40.50 565 PRO A CA 1
ATOM 4543 C C . PRO A 1 565 ? -29.520 24.045 54.246 1.00 40.50 565 PRO A C 1
ATOM 4545 O O . PRO A 1 565 ? -29.915 25.215 54.318 1.00 40.50 565 PRO A O 1
ATOM 4548 N N . PRO A 1 566 ? -28.789 23.493 55.232 1.00 36.91 566 PRO A N 1
ATOM 4549 C CA . PRO A 1 566 ? -28.345 24.263 56.383 1.00 36.91 566 PRO A CA 1
ATOM 4550 C C . PRO A 1 566 ? -27.327 25.331 55.958 1.00 36.91 566 PRO A C 1
ATOM 4552 O O . PRO A 1 566 ? -26.487 25.112 55.086 1.00 36.91 566 PRO A O 1
ATOM 4555 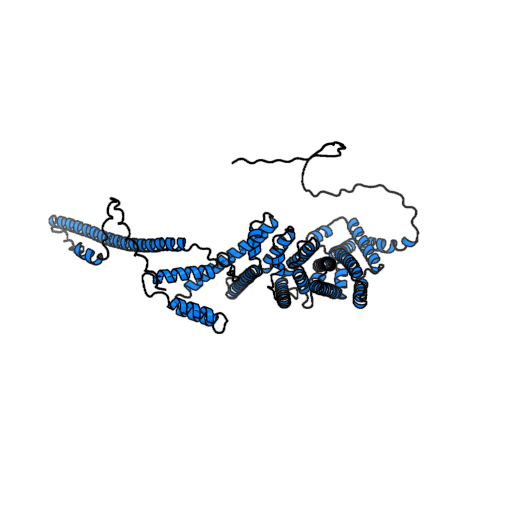N N . ALA A 1 567 ? -27.411 26.500 56.595 1.00 38.25 567 ALA A N 1
ATOM 4556 C CA . ALA A 1 567 ? -26.477 27.603 56.400 1.00 38.25 567 ALA A CA 1
ATOM 4557 C C . ALA A 1 567 ? -25.036 27.204 56.797 1.00 38.25 567 ALA A C 1
ATOM 4559 O O . ALA A 1 567 ? -24.853 26.447 57.754 1.00 38.25 567 ALA A O 1
ATOM 4560 N N . PRO A 1 568 ? -24.002 27.728 56.113 1.00 44.72 568 PRO A N 1
ATOM 4561 C CA . PRO A 1 568 ? -22.614 27.376 56.386 1.00 44.72 568 PRO A CA 1
ATOM 4562 C C . PRO A 1 568 ? -22.165 27.984 57.720 1.00 44.72 568 PRO A C 1
ATOM 4564 O O . PRO A 1 568 ? -22.050 29.202 57.858 1.00 44.72 568 PRO A O 1
ATOM 4567 N N . GLY A 1 569 ? -21.908 27.133 58.716 1.00 38.47 569 GLY A N 1
ATOM 4568 C CA . GLY A 1 569 ? -21.490 27.557 60.048 1.00 38.47 569 GLY A CA 1
ATOM 4569 C C . GLY A 1 569 ? -20.560 26.560 60.738 1.00 38.47 569 GLY A C 1
ATOM 4570 O O . GLY A 1 569 ? -20.997 25.500 61.160 1.00 38.47 569 GLY A O 1
ATOM 4571 N N . HIS A 1 570 ? -19.311 27.000 60.917 1.00 36.00 570 HIS A N 1
ATOM 4572 C CA . HIS A 1 570 ? -18.307 26.571 61.900 1.00 36.00 570 HIS A CA 1
ATOM 4573 C C . HIS A 1 570 ? -17.706 25.158 61.787 1.00 36.00 570 HIS A C 1
ATOM 4575 O O . HIS A 1 570 ? -18.291 24.142 62.143 1.00 36.00 570 HIS A O 1
ATOM 4581 N N . GLN A 1 571 ? -16.434 25.157 61.376 1.00 40.00 571 GLN A N 1
ATOM 4582 C CA . GLN A 1 571 ? -15.489 24.051 61.481 1.00 40.00 571 GLN A CA 1
ATOM 4583 C C . GLN A 1 571 ? -15.376 23.577 62.939 1.00 40.00 571 GLN A C 1
ATOM 4585 O O . GLN A 1 571 ? -14.923 24.323 63.806 1.00 40.00 571 GLN A O 1
ATOM 4590 N N . ILE A 1 572 ? -15.730 22.319 63.192 1.00 39.66 572 ILE A N 1
ATOM 4591 C CA . ILE A 1 572 ? -15.251 21.565 64.352 1.00 39.66 572 ILE A CA 1
ATOM 4592 C C . ILE A 1 572 ? -14.232 20.566 63.803 1.00 39.66 572 ILE A C 1
ATOM 4594 O O . ILE A 1 572 ? -14.552 19.750 62.941 1.00 39.66 572 ILE A O 1
ATOM 4598 N N . ALA A 1 573 ? -12.984 20.691 64.255 1.00 48.00 573 ALA A N 1
ATOM 4599 C CA . ALA A 1 573 ? -11.892 19.798 63.886 1.00 48.00 573 ALA A CA 1
ATOM 4600 C C . ALA A 1 573 ? -12.192 18.343 64.312 1.00 48.00 573 ALA A C 1
ATOM 4602 O O . ALA A 1 573 ? -12.811 18.134 65.360 1.00 48.00 573 ALA A O 1
ATOM 4603 N N . PRO A 1 574 ? -11.746 17.332 63.543 1.00 48.12 574 PRO A N 1
ATOM 4604 C CA . PRO A 1 574 ? -11.924 15.932 63.911 1.00 48.12 574 PRO A CA 1
ATOM 4605 C C . PRO A 1 574 ? -11.081 15.569 65.150 1.00 48.12 574 PRO A C 1
ATOM 4607 O O . PRO A 1 574 ? -10.014 16.155 65.362 1.00 48.12 574 PRO A O 1
ATOM 4610 N N . PRO A 1 575 ? -11.528 14.604 65.978 1.00 50.94 575 PRO A N 1
ATOM 4611 C CA . PRO A 1 575 ? -10.761 14.144 67.131 1.00 50.94 575 PRO A CA 1
ATOM 4612 C C . PRO A 1 575 ? -9.478 13.413 66.684 1.00 50.94 575 PRO A C 1
ATOM 4614 O O . PRO A 1 575 ? -9.464 12.793 65.617 1.00 50.94 575 PRO A O 1
ATOM 4617 N N . PRO A 1 576 ? -8.392 13.471 67.480 1.00 56.38 576 PRO A N 1
ATOM 4618 C CA . PRO A 1 576 ? -7.118 12.857 67.121 1.00 56.38 576 PRO A CA 1
ATOM 4619 C C . PRO A 1 576 ? -7.200 11.319 67.109 1.00 56.38 576 PRO A C 1
ATOM 4621 O O . PRO A 1 576 ? -7.968 10.736 67.882 1.00 56.38 576 PRO A O 1
ATOM 4624 N N . PRO A 1 577 ? -6.397 10.650 66.260 1.00 63.44 577 PRO A N 1
ATOM 4625 C CA . PRO A 1 577 ? -6.384 9.196 66.150 1.00 63.44 577 PRO A CA 1
ATOM 4626 C C . PRO A 1 577 ? -5.835 8.520 67.422 1.00 63.44 577 PRO A C 1
ATOM 4628 O O . PRO A 1 577 ? -4.985 9.091 68.112 1.00 63.44 577 PRO A O 1
ATOM 4631 N N . PRO A 1 578 ? -6.296 7.294 67.735 1.00 63.84 578 PRO A N 1
ATOM 4632 C CA . PRO A 1 578 ? -5.834 6.535 68.893 1.00 63.84 578 PRO A CA 1
ATOM 4633 C C . PRO A 1 578 ? -4.355 6.115 68.758 1.00 63.84 578 PRO A C 1
ATOM 4635 O O . PRO A 1 578 ? -3.877 5.887 67.644 1.00 63.84 578 PRO A O 1
ATOM 4638 N N . PRO A 1 579 ? -3.617 5.997 69.881 1.00 65.56 579 PRO A N 1
ATOM 4639 C CA . PRO A 1 579 ? -2.203 5.639 69.870 1.00 65.56 579 PRO A CA 1
ATOM 4640 C C . PRO A 1 579 ? -1.968 4.183 69.418 1.00 65.56 579 PRO A C 1
ATOM 4642 O O . PRO A 1 579 ? -2.797 3.311 69.691 1.00 65.56 579 PRO A O 1
ATOM 4645 N N . PRO A 1 580 ? -0.832 3.905 68.748 1.00 69.44 580 PRO A N 1
ATOM 4646 C CA . PRO A 1 580 ? -0.504 2.580 68.230 1.00 69.44 580 PRO A CA 1
ATOM 4647 C C . PRO A 1 580 ? -0.232 1.556 69.350 1.00 69.44 580 PRO A C 1
ATOM 4649 O O . PRO A 1 580 ? 0.262 1.927 70.420 1.00 69.44 580 PRO A O 1
ATOM 4652 N N . PRO A 1 581 ? -0.522 0.262 69.113 1.00 68.56 581 PRO A N 1
ATOM 4653 C CA . PRO A 1 581 ? -0.295 -0.801 70.087 1.00 68.56 581 PRO A CA 1
ATOM 4654 C C . PRO A 1 581 ? 1.208 -1.048 70.337 1.00 68.56 581 PRO A C 1
ATOM 4656 O O . PRO A 1 581 ? 2.022 -0.871 69.426 1.00 68.56 581 PRO A O 1
ATOM 4659 N N . PRO A 1 582 ? 1.593 -1.466 71.559 1.00 68.94 582 PRO A N 1
ATOM 4660 C CA . PRO A 1 582 ? 2.987 -1.713 71.911 1.00 68.94 582 PRO A CA 1
ATOM 4661 C C . PRO A 1 582 ? 3.568 -2.932 71.168 1.00 68.94 582 PRO A C 1
ATOM 4663 O O . PRO A 1 582 ? 2.838 -3.886 70.881 1.00 68.94 582 PRO A O 1
ATOM 4666 N N . PRO A 1 583 ? 4.881 -2.921 70.868 1.00 70.88 583 PRO A N 1
ATOM 4667 C CA . PRO A 1 583 ? 5.541 -3.991 70.129 1.00 70.88 583 PRO A CA 1
ATOM 4668 C C . PRO A 1 583 ? 5.588 -5.307 70.927 1.00 70.88 583 PRO A C 1
ATOM 4670 O O . PRO A 1 583 ? 5.690 -5.279 72.158 1.00 70.88 583 PRO A O 1
ATOM 4673 N N . PRO A 1 584 ? 5.539 -6.465 70.241 1.00 71.25 584 PRO A N 1
ATOM 4674 C CA . PRO A 1 584 ? 5.562 -7.771 70.887 1.00 71.25 584 PRO A CA 1
ATOM 4675 C C . PRO A 1 584 ? 6.925 -8.061 71.547 1.00 71.25 584 PRO A C 1
ATOM 4677 O O . PRO A 1 584 ? 7.963 -7.625 71.038 1.00 71.25 584 PRO A O 1
ATOM 4680 N N . PRO A 1 585 ? 6.938 -8.799 72.674 1.00 71.75 585 PRO A N 1
ATOM 4681 C CA . PRO A 1 585 ? 8.162 -9.126 73.397 1.00 71.75 585 PRO A CA 1
ATOM 4682 C C . PRO A 1 585 ? 9.069 -10.079 72.595 1.00 71.75 585 PRO A C 1
ATOM 4684 O O . PRO A 1 585 ? 8.570 -10.889 71.809 1.00 71.75 585 PRO A O 1
ATOM 4687 N N . PRO A 1 586 ? 10.399 -10.012 72.801 1.00 64.06 586 PRO A N 1
ATOM 4688 C CA . PRO A 1 586 ? 11.343 -10.866 72.096 1.00 64.06 586 PRO A CA 1
ATOM 4689 C C . PRO A 1 586 ? 11.222 -12.323 72.554 1.00 64.06 586 PRO A C 1
ATOM 4691 O O . PRO A 1 586 ? 11.030 -12.605 73.739 1.00 64.06 586 PRO A O 1
ATOM 4694 N N . LEU A 1 587 ? 11.356 -13.243 71.597 1.00 60.00 587 LEU A N 1
ATOM 4695 C CA . LEU A 1 587 ? 11.366 -14.683 71.850 1.00 60.00 587 LEU A CA 1
ATOM 4696 C C . LEU A 1 587 ? 12.617 -15.085 72.663 1.00 60.00 587 LEU A C 1
ATOM 4698 O O . LEU A 1 587 ? 13.702 -14.561 72.391 1.00 60.00 587 LEU A O 1
ATOM 4702 N N . PRO A 1 588 ? 12.480 -15.988 73.654 1.00 69.06 588 PRO A N 1
ATOM 4703 C CA . PRO A 1 588 ? 13.604 -16.503 74.436 1.00 69.06 588 PRO A CA 1
ATOM 4704 C C . PRO A 1 588 ? 14.521 -17.421 73.596 1.00 69.06 588 PRO A C 1
ATOM 4706 O O . PRO A 1 588 ? 14.076 -17.911 72.557 1.00 69.06 588 PRO A O 1
ATOM 4709 N N . PRO A 1 589 ? 15.788 -17.607 74.028 1.00 64.12 589 PRO A N 1
ATOM 4710 C CA . PRO A 1 589 ? 16.891 -18.123 73.208 1.00 64.12 589 PRO A CA 1
ATOM 4711 C C . PRO A 1 589 ? 16.738 -19.560 72.710 1.00 64.12 589 PRO A C 1
ATOM 4713 O O . PRO A 1 589 ? 16.138 -20.389 73.434 1.00 64.12 589 PRO A O 1
#

Sequence (589 aa):
MFGSKKYKGKDSGSLRSFRPENGHHHHHHHVFSSLSIRSLPETDCTSLPETSRAVMEPNYYEVNRMNDDQVNAAFAELLKQMNIKDEKFRALLADNDMEKKRQMVCQSQRLNMATQENSKRPIDLIRRVERMLVSGEEARLMKDVLKDLKVQLSVQKVDWIKEFGNQGGLQLLFHIMYNLIESLRLSENSEREEEYALQLHDSVKCLKSVVNTWPGMEMCFRRQSKMFSCLVGILSVASGKPSLDHWDSLKFVTVSLLGVVAFVNDDKFELKGRETLLQALTEEARLRKCDRFSCIVSCLNKSNRLDVVKKAMTLVNVMLDVPEPDDTTTEEGRASAEGAWQIRMHWRSEFMRAGMYDCVQFLESCTLEAIKKQYDNFCRIKEADFAELVNRFEQIKGEYEEPDCCYSILLAGVKNTRAEGPFLSILQHLLLVTDDIGVRTEYFRLIENCISEIVLPKTCVDPDFRGKFEFTQDITHFLDTLEDGEEGRQANKRVEIATQAKNEALAKLSQYYRRMEEFANEAEQLRKHINDPNAPLPPPTSRLPPPDTYAEVLDKLNVVTGGPPPAPGHQIAPPPPPPPPPPPPPLPP

Secondary structure (DSSP, 8-state):
-------------------------------------------------TTTTTTSSHHHHHHHTS-HHHHHHHHHHHHHHTT--HHHHHHHHT---HHHHHHHHHHHHHHHHHHHHTT-SHHHHHHHHHHHHHHT--HHHHHHHHHHHHHHHHHS-HHHHHHHHHTTHHHHHHHHHHHHHHHHHH---HHHHHHHHHHHHHHHHHHHHHHTSHHHHHHHTSTT--HHHHHHHHHHHHTT--S-HHHHHHHHHHHHHHHHHHT---TTSSS-HHHHHHHHHHHHHHHHTS-TTHHHHTTTSS-S-HHHHHHHHHHHHHHH-PPPPS--SSHHHHHHHHHHHHHHHHHHHHHHHTTGGGGHHHHHT---HHHHHHHHHHHHHHHHHHHHHHHHHHHHHHH--SHHHHHHHHHHHHTTSTTHHHHHHHHHHHTTS---HHHHHHHHHHHHHHHHHHHS-TTSS---TTTT----S-HHHHHHHHHHHHHHHHHHHHHHHHHHHHHHHHHHHHHHHHHHHHHHHHHHHHHHHHH-TTSPPPPPPPPPPPPPPHHHHHHHH-S--PPPPPP-----PPPPPPPPPPPPPPPP-

pLDDT: mean 79.37, std 21.49, range [22.59, 98.75]

Organism: NCBI:txid42155

Foldseek 3Di:
DDDDDDDDDDDDDDDDDDDDDDDDDDDDDDDDDDDDDDDDDDDDDPDDDDPVVVVVPPLLVVLVPDDLVRLLVLLLVVCVQVVNDDPRSVVVSPDPPSVVSSVVSSVVVVVVVVCVVPLVQLVSLVVVLVVCVVVVPDPVVLQVSLVVLLVCLQGGTLVSLLRNLVNCVQVSLLVLLVVLLVCLVPDPDPVSNLSSLSSLLSSLSSLVSLCSHPSSVQSCLDPPHCLLLSLLSQLVSLQPPDQDPSSLSSLLSSLQVLLVQQLDDDPSGPHHSLVVNQVSLVVVCVVVVAQSCLSLLSQLPDHPPVSSNLSSLSSLVSNLCQDQDPDCPDPVNVVRNVVSLVSNLVVVLSNVLSPCVVNVVVLVPDPPPSSVVSVVSVVVVLQVSLVVVVVVVVVCCVVDVDVVVVVVVVCVVCPPHPCNVVVVVVVVVLVVQDPPPVCSVVVVVLVVVVVCCQSSPPSSHHANPVPPGDDPDDPVVVVVVVVVVVVVVVVVVVVVVVVVVVVVVVVVVVVVVVLVVVVVVLVVQVVVCVVPVPRDRDDDRDDDDDPDPPVVVVVVVPDDDDDDDDDDDDDDDDDDDDDDDDDDDDDDD

InterPro domains:
  IPR010472 Formin, FH3 domain [PF06367] (276-471)
  IPR010472 Formin, FH3 domain [SM01139] (272-474)
  IPR010473 Formin, GTPase-binding domain [PF06371] (65-233)
  IPR010473 Formin, GTPase-binding domain [SM01140] (63-263)
  IPR011989 Armadillo-like helical [G3DSA:1.25.10.10] (63-393)
  IPR014768 Rho GTPase-binding/formin homology 3 (GBD/FH3) domain [PS51232] (63-462)
  IPR016024 Armadillo-type fold [SSF48371] (71-465)
  IPR051412 Formin Homology Diaphanous subfamily [PTHR45691] (60-589)

Radius of gyration: 43.49 Å; chains: 1; bounding box: 147×66×127 Å